Protein AF-E3NL01-F1 (afdb_monomer_lite)

Radius of gyration: 37.25 Å; chains: 1; bounding box: 129×88×109 Å

Structure (mmCIF, N/CA/C/O backbone):
data_AF-E3NL01-F1
#
_entry.id   AF-E3NL01-F1
#
loop_
_atom_site.group_PDB
_atom_site.id
_atom_site.type_symbol
_atom_site.label_atom_id
_atom_site.label_alt_id
_atom_site.label_comp_id
_atom_site.label_asym_id
_atom_site.label_entity_id
_atom_site.label_seq_id
_atom_site.pdbx_PDB_ins_code
_atom_site.Cartn_x
_atom_site.Cartn_y
_atom_site.Cartn_z
_atom_site.occupancy
_atom_site.B_iso_or_equiv
_atom_site.auth_seq_id
_atom_site.auth_comp_id
_atom_site.auth_asym_id
_atom_site.auth_atom_id
_atom_site.pdbx_PDB_model_num
ATOM 1 N N . MET A 1 1 ? -86.581 15.012 73.949 1.00 36.09 1 MET A N 1
ATOM 2 C CA . MET A 1 1 ? -85.218 14.770 73.429 1.00 36.09 1 MET A CA 1
ATOM 3 C C . MET A 1 1 ? -84.309 15.912 73.870 1.00 36.09 1 MET A C 1
ATOM 5 O O . MET A 1 1 ? -84.470 17.023 73.404 1.00 36.09 1 MET A O 1
ATOM 9 N N . VAL A 1 2 ? -83.613 15.704 74.990 1.00 32.06 2 VAL A N 1
ATOM 10 C CA . VAL A 1 2 ? -82.143 15.771 75.154 1.00 32.06 2 VAL A CA 1
ATOM 11 C C . VAL A 1 2 ? -81.508 17.170 75.032 1.00 32.06 2 VAL A C 1
ATOM 13 O O . VAL A 1 2 ? -81.204 17.636 73.946 1.00 32.06 2 VAL A O 1
ATOM 16 N N . ARG A 1 3 ? -81.269 17.735 76.230 1.00 27.16 3 ARG A N 1
ATOM 17 C CA . ARG A 1 3 ? -80.109 18.503 76.745 1.00 27.16 3 ARG A CA 1
ATOM 18 C C . ARG A 1 3 ? -79.567 19.691 75.921 1.00 27.16 3 ARG A C 1
ATOM 20 O O . ARG A 1 3 ? -79.037 19.497 74.844 1.00 27.16 3 ARG A O 1
ATOM 27 N N . VAL A 1 4 ? -79.711 20.950 76.360 1.00 27.06 4 VAL A N 1
ATOM 28 C CA . VAL A 1 4 ? -79.146 21.644 77.553 1.00 27.06 4 VAL A CA 1
ATOM 29 C C . VAL A 1 4 ? -77.815 22.347 77.219 1.00 27.06 4 VAL A C 1
ATOM 31 O O . VAL A 1 4 ? -76.819 21.660 77.061 1.00 27.06 4 VAL A O 1
ATOM 34 N N . ILE A 1 5 ? -77.869 23.699 77.175 1.00 28.34 5 ILE A N 1
ATOM 35 C CA . ILE A 1 5 ? -77.008 24.696 77.877 1.00 28.34 5 ILE A CA 1
ATOM 36 C C . ILE A 1 5 ? -75.478 24.643 77.556 1.00 28.34 5 ILE A C 1
ATOM 38 O O . ILE A 1 5 ? -74.902 23.572 77.610 1.00 28.34 5 ILE A O 1
ATOM 42 N N . ARG A 1 6 ? -74.676 25.687 77.253 1.00 29.06 6 ARG A N 1
ATOM 43 C CA . ARG A 1 6 ? -74.424 27.054 77.798 1.00 29.06 6 ARG A CA 1
ATOM 44 C C . ARG A 1 6 ? -73.380 27.715 76.848 1.00 29.06 6 ARG A C 1
ATOM 46 O O . ARG A 1 6 ? -72.478 27.018 76.407 1.00 29.06 6 ARG A O 1
ATOM 53 N N . THR A 1 7 ? -73.584 28.935 76.344 1.00 29.47 7 THR A N 1
ATOM 54 C CA . THR A 1 7 ? -73.029 30.242 76.788 1.00 29.47 7 THR A CA 1
ATOM 55 C C . THR A 1 7 ? -71.557 30.584 76.491 1.00 29.47 7 THR A C 1
ATOM 57 O O . THR A 1 7 ? -70.657 29.835 76.852 1.00 29.47 7 THR A O 1
ATOM 60 N N . PHE A 1 8 ? -71.413 31.855 76.087 1.00 28.78 8 PHE A N 1
ATOM 61 C CA . PHE A 1 8 ? -70.320 32.824 76.265 1.00 28.78 8 PHE A CA 1
ATOM 62 C C . PHE A 1 8 ? -69.280 32.990 75.147 1.00 28.78 8 PHE A C 1
ATOM 64 O O . PHE A 1 8 ? -68.322 32.234 75.017 1.00 28.78 8 PHE A O 1
ATOM 71 N N . ASP A 1 9 ? -69.481 34.092 74.414 1.00 32.94 9 ASP A N 1
ATOM 72 C CA . ASP A 1 9 ? -68.458 34.923 73.781 1.00 32.94 9 ASP A CA 1
ATOM 73 C C . ASP A 1 9 ? -67.313 35.265 74.746 1.00 32.94 9 ASP A C 1
ATOM 75 O O . ASP A 1 9 ? -67.556 35.397 75.946 1.00 32.94 9 ASP A O 1
ATOM 79 N N . VAL A 1 10 ? -66.108 35.493 74.199 1.00 31.44 10 VAL A N 1
ATOM 80 C CA . VAL A 1 10 ? -65.218 36.640 74.499 1.00 31.44 10 VAL A CA 1
ATOM 81 C C . VAL A 1 10 ? -63.901 36.520 73.697 1.00 31.44 10 VAL A C 1
ATOM 83 O O . VAL A 1 10 ? -63.081 35.641 73.928 1.00 31.44 10 VAL A O 1
ATOM 86 N N . VAL A 1 11 ? -63.738 37.479 72.775 1.00 32.16 11 VAL A N 1
ATOM 87 C CA . VAL A 1 11 ? -62.525 38.262 72.441 1.00 32.16 11 VAL A CA 1
ATOM 88 C C . VAL A 1 11 ? -61.336 37.613 71.694 1.00 32.16 11 VAL A C 1
ATOM 90 O O . VAL A 1 11 ? -60.641 36.719 72.162 1.00 32.16 11 VAL A O 1
ATOM 93 N N . ASN A 1 12 ? -61.048 38.234 70.541 1.00 35.75 12 ASN A N 1
ATOM 94 C CA . ASN A 1 12 ? -59.811 38.209 69.754 1.00 35.75 12 ASN A CA 1
ATOM 95 C C . ASN A 1 12 ? -58.538 38.502 70.570 1.00 35.75 12 ASN A C 1
ATOM 97 O O . ASN A 1 12 ? -58.463 39.538 71.225 1.00 35.75 12 ASN A O 1
ATOM 101 N N . ALA A 1 13 ? -57.472 37.728 70.344 1.00 31.73 13 ALA A N 1
ATOM 102 C CA . ALA A 1 13 ? -56.099 38.241 70.336 1.00 31.73 13 ALA A CA 1
ATOM 103 C C . ALA A 1 13 ? -55.174 37.302 69.542 1.00 31.73 13 ALA A C 1
ATOM 105 O O . ALA A 1 13 ? -55.148 36.092 69.751 1.00 31.73 13 ALA A O 1
ATOM 106 N N . ALA A 1 14 ? -54.431 37.888 68.607 1.00 37.81 14 ALA A N 1
ATOM 107 C CA . ALA A 1 14 ? -53.486 37.228 67.720 1.00 37.81 14 ALA A CA 1
ATOM 108 C C . ALA A 1 14 ? -52.353 36.523 68.483 1.00 37.81 14 ALA A C 1
ATOM 110 O O . ALA A 1 14 ? -51.724 37.130 69.347 1.00 37.81 14 ALA A O 1
ATOM 111 N N . ASN A 1 15 ? -52.026 35.288 68.089 1.00 34.06 15 ASN A N 1
ATOM 112 C CA . ASN A 1 15 ? -50.784 34.629 68.483 1.00 34.06 15 ASN A CA 1
ATOM 113 C C . ASN A 1 15 ? -50.025 34.126 67.250 1.00 34.06 15 ASN A C 1
ATOM 115 O O . ASN A 1 15 ? -50.526 33.365 66.425 1.00 34.06 15 ASN A O 1
ATOM 119 N N . LYS A 1 16 ? -48.797 34.626 67.137 1.00 36.59 16 LYS A N 1
ATOM 120 C CA . LYS A 1 16 ? -47.818 34.420 66.073 1.00 36.59 16 LYS A CA 1
ATOM 121 C C . LYS A 1 16 ? -47.189 33.034 66.269 1.00 36.59 16 LYS A C 1
ATOM 123 O O . LYS A 1 16 ? -46.430 32.848 67.214 1.00 36.59 16 LYS A O 1
ATOM 128 N N . VAL A 1 17 ? -47.499 32.062 65.409 1.00 37.69 17 VAL A N 1
ATOM 129 C CA . VAL A 1 17 ? -46.833 30.747 65.419 1.00 37.69 17 VAL A CA 1
ATOM 130 C C . VAL A 1 17 ? -45.645 30.799 64.464 1.00 37.69 17 VAL A C 1
ATOM 132 O O . VAL A 1 17 ? -45.801 30.862 63.248 1.00 37.69 17 VAL A O 1
ATOM 135 N N . THR A 1 18 ? -44.440 30.802 65.022 1.00 38.84 18 THR A N 1
ATOM 136 C CA . THR A 1 18 ? -43.190 30.587 64.291 1.00 38.84 18 THR A CA 1
ATOM 137 C C . THR A 1 18 ? -43.059 29.105 63.939 1.00 38.84 18 THR A C 1
ATOM 139 O O . THR A 1 18 ? -42.726 28.294 64.800 1.00 38.84 18 THR A O 1
ATOM 142 N N . SER A 1 19 ? -43.308 28.738 62.682 1.00 38.84 19 SER A N 1
ATOM 143 C CA . SER A 1 19 ? -42.925 27.433 62.136 1.00 38.84 19 SER A CA 1
ATOM 144 C C . SER A 1 19 ? -41.449 27.463 61.732 1.00 38.84 19 SER A C 1
ATOM 146 O O . SER A 1 19 ? -41.074 28.176 60.801 1.00 38.84 19 SER A O 1
ATOM 148 N N . SER A 1 20 ? -40.596 26.699 62.417 1.00 38.25 20 SER A N 1
ATOM 149 C CA . SER A 1 20 ? -39.206 26.492 62.004 1.00 38.25 20 SER A CA 1
ATOM 150 C C . SER A 1 20 ? -39.149 25.506 60.830 1.00 38.25 20 SER A C 1
ATOM 152 O O . SER A 1 20 ? -39.021 24.297 61.025 1.00 38.25 20 SER A O 1
ATOM 154 N N . SER A 1 21 ? -39.237 26.001 59.599 1.00 43.00 21 SER A N 1
ATOM 155 C CA . SER A 1 21 ? -38.861 25.225 58.415 1.00 43.00 21 SER A CA 1
ATOM 156 C C . SER A 1 21 ? -37.337 25.253 58.291 1.00 43.00 21 SER A C 1
ATOM 158 O O . SER A 1 21 ? -36.771 26.230 57.802 1.00 43.00 21 SER A O 1
ATOM 160 N N . ARG A 1 22 ? -36.652 24.206 58.767 1.00 40.94 22 ARG A N 1
ATOM 161 C CA . ARG A 1 22 ? -35.262 23.965 58.357 1.00 40.94 22 ARG A CA 1
ATOM 162 C C . ARG A 1 22 ? -35.283 23.620 56.864 1.00 40.94 22 ARG A C 1
ATOM 164 O O . ARG A 1 22 ? -35.954 22.649 56.518 1.00 40.94 22 ARG A O 1
ATOM 171 N N . PRO A 1 23 ? -34.591 24.360 55.986 1.00 43.12 23 PRO A N 1
ATOM 172 C CA . PRO A 1 23 ? -34.364 23.874 54.636 1.00 43.12 23 PRO A CA 1
ATOM 173 C C . PRO A 1 23 ? -33.472 22.633 54.743 1.00 43.12 23 PRO A C 1
ATOM 175 O O . PRO A 1 23 ? -32.385 22.697 55.318 1.00 43.12 23 PRO A O 1
ATOM 178 N N . GLN A 1 24 ? -33.949 21.489 54.253 1.00 45.47 24 GLN A N 1
ATOM 179 C CA . GLN A 1 24 ? -33.053 20.386 53.933 1.00 45.47 24 GLN A CA 1
ATOM 180 C C . GLN A 1 24 ? -32.217 20.856 52.745 1.00 45.47 24 GLN A C 1
ATOM 182 O O . GLN A 1 24 ? -32.741 21.077 51.658 1.00 45.47 24 GLN A O 1
ATOM 187 N N . THR A 1 25 ? -30.933 21.100 52.974 1.00 46.25 25 THR A N 1
ATOM 188 C CA . THR A 1 25 ? -29.962 21.220 51.893 1.00 46.25 25 THR A CA 1
ATOM 189 C C . THR A 1 25 ? -29.787 19.823 51.315 1.00 46.25 25 THR A C 1
ATOM 191 O O . THR A 1 25 ? -29.125 18.982 51.919 1.00 46.25 25 THR A O 1
ATOM 194 N N . GLU A 1 26 ? -30.446 19.541 50.195 1.00 50.53 26 GLU A N 1
ATOM 195 C CA . GLU A 1 26 ? -30.082 18.398 49.366 1.00 50.53 26 GLU A CA 1
ATOM 196 C C . GLU A 1 26 ? -28.709 18.709 48.763 1.00 50.53 26 GLU A C 1
ATOM 198 O O . GLU A 1 26 ? -28.582 19.560 47.881 1.00 50.53 26 GLU A O 1
ATOM 203 N N . ASP A 1 27 ? -27.664 18.067 49.287 1.00 47.97 27 ASP A N 1
ATOM 204 C CA . ASP A 1 27 ? -26.344 18.043 48.660 1.00 47.97 27 ASP A CA 1
ATOM 205 C C . ASP A 1 27 ? -26.449 17.263 47.342 1.00 47.97 27 ASP A C 1
ATOM 207 O O . ASP A 1 27 ? -26.163 16.070 47.265 1.00 47.97 27 ASP A O 1
ATOM 211 N N . VAL A 1 28 ? -26.884 17.932 46.275 1.00 53.34 28 VAL A N 1
ATOM 212 C CA . VAL A 1 28 ? -26.864 17.377 44.918 1.00 53.34 28 VAL A CA 1
ATOM 213 C C . VAL A 1 28 ? -25.477 17.619 44.328 1.00 53.34 28 VAL A C 1
ATOM 215 O O . VAL A 1 28 ? -25.280 18.475 43.472 1.00 53.34 28 VAL A O 1
ATOM 218 N N . ASN A 1 29 ? -24.488 16.890 44.841 1.00 60.34 29 ASN A N 1
ATOM 219 C CA . ASN A 1 29 ? -23.123 16.881 44.306 1.00 60.34 29 ASN A CA 1
ATOM 220 C C . ASN A 1 29 ? -22.606 15.448 44.102 1.00 60.34 29 ASN A C 1
ATOM 222 O O . ASN A 1 29 ? -21.414 15.170 44.221 1.00 60.34 29 ASN A O 1
ATOM 226 N N . GLU A 1 30 ? -23.507 14.517 43.785 1.00 70.38 30 GLU A N 1
ATOM 227 C CA . GLU A 1 30 ? -23.122 13.192 43.312 1.00 70.38 30 GLU A CA 1
ATOM 228 C C . GLU A 1 30 ? -22.925 13.227 41.795 1.00 70.38 30 GLU A C 1
ATOM 230 O O . GLU A 1 30 ? -23.842 13.524 41.026 1.00 70.38 30 GLU A O 1
ATOM 235 N N . LEU A 1 31 ? -21.703 12.924 41.348 1.00 72.19 31 LEU A N 1
ATOM 236 C CA . LEU A 1 31 ? -21.455 12.654 39.938 1.00 72.19 31 LEU A CA 1
ATOM 237 C C . LEU A 1 31 ? -22.299 11.454 39.509 1.00 72.19 31 LEU A C 1
ATOM 239 O O . LEU A 1 31 ? -22.300 10.417 40.174 1.00 72.19 31 LEU A O 1
ATOM 243 N N . CYS A 1 32 ? -22.953 11.582 38.355 1.00 78.44 32 CYS A N 1
ATOM 244 C CA . CYS A 1 32 ? -23.660 10.473 37.734 1.00 78.44 32 CYS A CA 1
ATOM 245 C C . CYS A 1 32 ? -22.714 9.276 37.542 1.00 78.44 32 CYS A C 1
ATOM 247 O O . CYS A 1 32 ? -21.525 9.477 37.293 1.00 78.44 32 CYS A O 1
ATOM 249 N N . ASP A 1 33 ? -23.207 8.037 37.606 1.00 67.50 33 ASP A N 1
ATOM 250 C CA . ASP A 1 33 ? -22.348 6.853 37.436 1.00 67.50 33 ASP A CA 1
ATOM 251 C C . ASP A 1 33 ? -21.560 6.883 36.119 1.00 67.50 33 ASP A C 1
ATOM 253 O O . ASP A 1 33 ? -20.402 6.477 36.085 1.00 67.50 33 ASP A O 1
ATOM 257 N N . ASP A 1 34 ? -22.137 7.425 35.045 1.00 64.75 34 ASP A N 1
ATOM 258 C CA . ASP A 1 34 ? -21.443 7.599 33.764 1.00 64.75 34 ASP A CA 1
ATOM 259 C C . ASP A 1 34 ? -20.327 8.657 33.840 1.00 64.75 34 ASP A C 1
ATOM 261 O O . ASP A 1 34 ? -19.265 8.485 33.247 1.00 64.75 34 ASP A O 1
ATOM 265 N N . CYS A 1 35 ? -20.529 9.713 34.627 1.00 68.06 35 CYS A N 1
ATOM 266 C CA . CYS A 1 35 ? -19.584 10.796 34.883 1.00 68.06 35 CYS A CA 1
ATOM 267 C C . CYS A 1 35 ? -18.424 10.295 35.760 1.00 68.06 35 CYS A C 1
ATOM 269 O O . CYS A 1 35 ? -17.255 10.521 35.460 1.00 68.06 35 CYS A O 1
ATOM 271 N N . ARG A 1 36 ? -18.757 9.522 36.800 1.00 66.62 36 ARG A N 1
ATOM 272 C CA . ARG A 1 36 ? -17.818 8.867 37.714 1.00 66.62 36 ARG A CA 1
ATOM 273 C C . ARG A 1 36 ? -16.994 7.791 37.000 1.00 66.62 36 ARG A C 1
ATOM 275 O O . ARG A 1 36 ? -15.803 7.643 37.261 1.00 66.62 36 ARG A O 1
ATOM 282 N N . ARG A 1 37 ? -17.607 7.066 36.056 1.00 64.44 37 ARG A N 1
ATOM 283 C CA . ARG A 1 37 ? -16.923 6.108 35.169 1.00 64.44 37 ARG A CA 1
ATOM 284 C C . ARG A 1 37 ? -16.035 6.792 34.135 1.00 64.44 37 ARG A C 1
ATOM 286 O O . ARG A 1 37 ? -14.977 6.253 33.841 1.00 64.44 37 ARG A O 1
ATOM 293 N N . ALA A 1 38 ? -16.436 7.943 33.595 1.00 62.59 38 ALA A N 1
ATOM 294 C CA . ALA A 1 38 ? -15.611 8.716 32.665 1.00 62.59 38 ALA A CA 1
ATOM 295 C C . ALA A 1 38 ? -14.364 9.315 33.345 1.00 62.59 38 ALA A C 1
ATOM 297 O O . ALA A 1 38 ? -13.318 9.439 32.713 1.00 62.59 38 ALA A O 1
ATOM 298 N N . GLU A 1 39 ? -14.462 9.656 34.633 1.00 56.47 39 GLU A N 1
ATOM 299 C CA . GLU A 1 39 ? -13.346 10.160 35.443 1.00 56.47 39 GLU A CA 1
ATOM 300 C C . GLU A 1 39 ? -12.383 9.038 35.893 1.00 56.47 39 GLU A C 1
ATOM 302 O O . GLU A 1 39 ? -11.185 9.266 36.095 1.00 56.47 39 GLU A O 1
ATOM 307 N N . ALA A 1 40 ? -12.871 7.794 35.975 1.00 55.84 40 ALA A N 1
ATOM 308 C CA . ALA A 1 40 ? -12.041 6.610 36.168 1.00 55.84 40 ALA A CA 1
ATOM 309 C C . ALA A 1 40 ? -11.237 6.302 34.888 1.00 55.84 40 ALA A C 1
ATOM 311 O O . ALA A 1 40 ? -11.780 5.896 33.864 1.00 55.84 40 ALA A O 1
ATOM 312 N N . LYS A 1 41 ? -9.912 6.462 34.961 1.00 52.75 41 LYS A N 1
ATOM 313 C CA . LYS A 1 41 ? -8.967 6.491 33.824 1.00 52.75 41 LYS A CA 1
ATOM 314 C C . LYS A 1 41 ? -8.919 5.262 32.885 1.00 52.75 41 LYS A C 1
ATOM 316 O O . LYS A 1 41 ? -8.201 5.336 31.896 1.00 52.75 41 LYS A O 1
ATOM 321 N N . ASP A 1 42 ? -9.677 4.184 33.119 1.00 55.84 42 ASP A N 1
ATOM 322 C CA . ASP A 1 42 ? -9.539 2.902 32.394 1.00 55.84 42 ASP A CA 1
ATOM 323 C C . ASP A 1 42 ? -10.861 2.208 31.980 1.00 55.84 42 ASP A C 1
ATOM 325 O O . ASP A 1 42 ? -10.876 0.999 31.719 1.00 55.84 42 ASP A O 1
ATOM 329 N N . PHE A 1 43 ? -11.995 2.916 31.888 1.00 69.50 43 PHE A N 1
ATOM 330 C CA . PHE A 1 43 ? -13.269 2.260 31.552 1.00 69.50 43 PHE A CA 1
ATOM 331 C C . PHE A 1 43 ? -13.640 2.340 30.060 1.00 69.50 43 PHE A C 1
ATOM 333 O O . PHE A 1 43 ? -14.391 3.209 29.625 1.00 69.50 43 PHE A O 1
ATOM 340 N N . TRP A 1 44 ? -13.158 1.382 29.262 1.00 85.94 44 TRP A N 1
ATOM 341 C CA . TRP A 1 44 ? -13.706 1.093 27.928 1.00 85.94 44 TRP A CA 1
ATOM 342 C C . TRP A 1 44 ? -14.576 -0.169 27.969 1.00 85.94 44 TRP A C 1
ATOM 344 O O . TRP A 1 44 ? -14.223 -1.158 28.619 1.00 85.94 44 TRP A O 1
ATOM 354 N N . ARG A 1 45 ? -15.713 -0.154 27.258 1.00 88.81 45 ARG A N 1
ATOM 355 C CA . ARG A 1 45 ? -16.587 -1.339 27.115 1.00 88.81 45 ARG A CA 1
ATOM 356 C C . ARG A 1 45 ? -16.351 -2.076 25.812 1.00 88.81 45 ARG A C 1
ATOM 358 O O . ARG A 1 45 ? -16.552 -3.285 25.753 1.00 88.81 45 ARG A O 1
ATOM 365 N N . ALA A 1 46 ? -15.954 -1.360 24.766 1.00 93.81 46 ALA A N 1
ATOM 366 C CA . ALA A 1 46 ? -15.639 -1.953 23.481 1.00 93.81 46 ALA A CA 1
ATOM 367 C C . ALA A 1 46 ? -14.274 -1.479 22.975 1.00 93.81 46 ALA A C 1
ATOM 369 O O . ALA A 1 46 ? -13.921 -0.310 23.113 1.00 93.81 46 ALA A O 1
ATOM 370 N N . CYS A 1 47 ? -13.510 -2.393 22.388 1.00 94.25 47 CYS A N 1
ATOM 371 C CA . CYS A 1 47 ? -12.221 -2.115 21.771 1.00 94.25 47 CYS A CA 1
ATOM 372 C C . CYS A 1 47 ? -12.213 -2.654 20.341 1.00 94.25 47 CYS A C 1
ATOM 374 O O . CYS A 1 47 ? -12.627 -3.789 20.098 1.00 94.25 47 CYS A O 1
ATOM 376 N N . VAL A 1 48 ? -11.744 -1.843 19.395 1.00 96.44 48 VAL A N 1
ATOM 377 C CA . VAL A 1 48 ? -11.502 -2.249 18.010 1.00 96.44 48 VAL A CA 1
ATOM 378 C C . VAL A 1 48 ? -9.998 -2.270 17.772 1.00 96.44 48 VAL A C 1
ATOM 380 O O . VAL A 1 48 ? -9.345 -1.228 17.748 1.00 96.44 48 VAL A O 1
ATOM 383 N N . GLN A 1 49 ? -9.456 -3.469 17.592 1.00 95.06 49 GLN A N 1
ATOM 384 C CA . GLN A 1 49 ? -8.042 -3.716 17.354 1.00 95.06 49 GLN A CA 1
ATOM 385 C C . GLN A 1 49 ? -7.811 -3.876 15.858 1.00 95.06 49 GLN A C 1
ATOM 387 O O . GLN A 1 49 ? -8.114 -4.921 15.286 1.00 95.06 49 GLN A O 1
ATOM 392 N N . VAL A 1 50 ? -7.271 -2.848 15.212 1.00 95.19 50 VAL A N 1
ATOM 393 C CA . VAL A 1 50 ? -6.912 -2.901 13.793 1.00 95.19 50 VAL A CA 1
ATOM 394 C C . VAL A 1 50 ? -5.483 -3.407 13.676 1.00 95.19 50 VAL A C 1
ATOM 396 O O . VAL A 1 50 ? -4.575 -2.860 14.304 1.00 95.19 50 VAL A O 1
ATOM 399 N N . ARG A 1 51 ? -5.272 -4.468 12.897 1.00 92.94 51 ARG A N 1
ATOM 400 C CA . ARG A 1 51 ? -3.974 -5.125 12.711 1.00 92.94 51 ARG A CA 1
ATOM 401 C C . ARG A 1 51 ? -3.687 -5.334 11.234 1.00 92.94 51 ARG A C 1
ATOM 403 O O . ARG A 1 51 ? -4.578 -5.703 10.473 1.00 92.94 51 ARG A O 1
ATOM 410 N N . GLN A 1 52 ? -2.430 -5.144 10.849 1.00 91.62 52 GLN A N 1
ATOM 411 C CA . GLN A 1 52 ? -1.937 -5.478 9.517 1.00 91.62 52 GLN A CA 1
ATOM 412 C C . GLN A 1 52 ? -0.644 -6.285 9.660 1.00 91.62 52 GLN A C 1
ATOM 414 O O . GLN A 1 52 ? 0.329 -5.807 10.239 1.00 91.62 52 GLN A O 1
ATOM 419 N N . ARG A 1 53 ? -0.634 -7.516 9.139 1.00 88.00 53 ARG A N 1
ATOM 420 C CA . ARG A 1 53 ? 0.545 -8.400 9.141 1.00 88.00 53 ARG A CA 1
ATOM 421 C C . ARG A 1 53 ? 1.433 -8.123 7.926 1.00 88.00 53 ARG A C 1
ATOM 423 O O . ARG A 1 53 ? 1.674 -9.010 7.123 1.00 88.00 53 ARG A O 1
ATOM 430 N N . ALA A 1 54 ? 1.860 -6.876 7.763 1.00 82.88 54 ALA A N 1
ATOM 431 C CA . ALA A 1 54 ? 2.741 -6.464 6.676 1.00 82.88 54 ALA A CA 1
ATOM 432 C C . ALA A 1 54 ? 3.936 -5.699 7.242 1.00 82.88 54 ALA A C 1
ATOM 434 O O . ALA A 1 54 ? 3.820 -5.016 8.261 1.00 82.88 54 ALA A O 1
ATOM 435 N N . GLU A 1 55 ? 5.077 -5.782 6.561 1.00 78.00 55 GLU A N 1
ATOM 436 C CA . GLU A 1 55 ? 6.263 -5.012 6.944 1.00 78.00 55 GLU A CA 1
ATOM 437 C C . GLU A 1 55 ? 6.044 -3.501 6.803 1.00 78.00 55 GLU A C 1
ATOM 439 O O . GLU A 1 55 ? 6.601 -2.723 7.574 1.00 78.00 55 GLU A O 1
ATOM 444 N N . PHE A 1 56 ? 5.225 -3.094 5.826 1.00 80.62 56 PHE A N 1
ATOM 445 C CA . PHE A 1 56 ? 4.996 -1.696 5.467 1.00 80.62 56 PHE A CA 1
ATOM 446 C C . PHE A 1 56 ? 3.656 -1.196 5.972 1.00 80.62 56 PHE A C 1
ATOM 448 O O . PHE A 1 56 ? 2.618 -1.823 5.759 1.00 80.62 56 PHE A O 1
ATOM 455 N N . LYS A 1 57 ? 3.666 0.008 6.545 1.00 79.12 57 LYS A N 1
ATOM 456 C CA . LYS A 1 57 ? 2.489 0.608 7.190 1.00 79.12 57 LYS A CA 1
ATOM 457 C C . LYS A 1 57 ? 1.745 1.611 6.304 1.00 79.12 57 LYS A C 1
ATOM 459 O O . LYS A 1 57 ? 0.909 2.364 6.803 1.00 79.12 57 LYS A O 1
ATOM 464 N N . LYS A 1 58 ? 1.995 1.615 4.985 1.00 86.00 58 LYS A N 1
ATOM 465 C CA . LYS A 1 58 ? 1.350 2.533 4.019 1.00 86.00 58 LYS A CA 1
ATOM 466 C C . LYS A 1 58 ? -0.185 2.500 4.121 1.00 86.00 58 LYS A C 1
ATOM 468 O O . LYS A 1 58 ? -0.822 3.551 4.164 1.00 86.00 58 LYS A O 1
ATOM 473 N N . THR A 1 59 ? -0.785 1.313 4.234 1.00 88.62 59 THR A N 1
ATOM 474 C CA . THR A 1 59 ? -2.246 1.153 4.368 1.00 88.62 59 THR A CA 1
ATOM 475 C C . THR A 1 59 ? -2.779 1.704 5.696 1.00 88.62 59 THR A C 1
ATOM 477 O O . THR A 1 59 ? -3.880 2.252 5.734 1.00 88.62 59 THR A O 1
ATOM 480 N N . LEU A 1 60 ? -1.996 1.640 6.779 1.00 88.69 60 LEU A N 1
ATOM 481 C CA . LEU A 1 60 ? -2.355 2.254 8.065 1.00 88.69 60 LEU A CA 1
ATOM 482 C C . LEU A 1 60 ? -2.302 3.787 8.000 1.00 88.69 60 LEU A C 1
ATOM 484 O O . LEU A 1 60 ? -3.205 4.444 8.518 1.00 88.69 60 LEU A O 1
ATOM 488 N N . PHE A 1 61 ? -1.315 4.370 7.309 1.00 87.88 61 PHE A N 1
ATOM 489 C CA . PHE A 1 61 ? -1.307 5.815 7.046 1.00 87.88 61 PHE A CA 1
ATOM 490 C C . PHE A 1 61 ? -2.503 6.232 6.186 1.00 87.88 61 PHE A C 1
ATOM 492 O O . PHE A 1 61 ? -3.125 7.263 6.444 1.00 87.88 61 PHE A O 1
ATOM 499 N N . TYR A 1 62 ? -2.876 5.414 5.197 1.00 89.25 62 TYR A N 1
ATOM 500 C CA . TYR A 1 62 ? -4.079 5.643 4.399 1.00 89.25 62 TYR A CA 1
ATOM 501 C C . TYR A 1 62 ? -5.349 5.639 5.260 1.00 89.25 62 TYR A C 1
ATOM 503 O O . TYR A 1 62 ? -6.166 6.557 5.156 1.00 89.25 62 TYR A O 1
ATOM 511 N N . LEU A 1 63 ? -5.477 4.657 6.158 1.00 90.19 63 LEU A N 1
ATOM 512 C CA . LEU A 1 63 ? -6.591 4.555 7.097 1.00 90.19 63 LEU A CA 1
ATOM 513 C C . LEU A 1 63 ? -6.721 5.807 7.969 1.00 90.19 63 LEU A C 1
ATOM 515 O O . LEU A 1 63 ? -7.810 6.362 8.093 1.00 90.19 63 LEU A O 1
ATOM 519 N N . GLU A 1 64 ? -5.617 6.279 8.543 1.00 88.06 64 GLU A N 1
ATOM 520 C CA . GLU A 1 64 ? -5.599 7.470 9.393 1.00 88.06 64 GLU A CA 1
ATOM 521 C C . GLU A 1 64 ? -6.179 8.696 8.670 1.00 88.06 64 GLU A C 1
ATOM 523 O O . GLU A 1 64 ? -7.015 9.422 9.214 1.00 88.06 64 GLU A O 1
ATOM 528 N N . GLN A 1 65 ? -5.802 8.900 7.406 1.00 87.75 65 GLN A N 1
ATOM 529 C CA . GLN A 1 65 ? -6.305 10.027 6.618 1.00 87.75 65 GLN A CA 1
ATOM 530 C C . GLN A 1 65 ? -7.789 9.886 6.264 1.00 87.75 65 GLN A C 1
ATOM 532 O O . GLN A 1 65 ? -8.512 10.886 6.236 1.00 87.75 65 GLN A O 1
ATOM 537 N N . LEU A 1 66 ? -8.271 8.663 6.033 1.00 89.56 66 LEU A N 1
ATOM 538 C CA . LEU A 1 66 ? -9.697 8.403 5.824 1.00 89.56 66 LEU A CA 1
ATOM 539 C C . LEU A 1 66 ? -10.516 8.661 7.094 1.00 89.56 66 LEU A C 1
ATOM 541 O O . LEU A 1 66 ? -11.579 9.282 7.023 1.00 89.56 66 LEU A O 1
ATOM 545 N N . LEU A 1 67 ? -10.000 8.260 8.257 1.00 90.19 67 LEU A N 1
ATOM 546 C CA . LEU A 1 67 ? -10.625 8.520 9.556 1.00 90.19 67 LEU A CA 1
ATOM 547 C C . LEU A 1 67 ? -10.745 10.017 9.850 1.00 90.19 67 LEU A C 1
ATOM 549 O O . LEU A 1 67 ? -11.764 10.465 10.383 1.00 90.19 67 LEU A O 1
ATOM 553 N N . LEU A 1 68 ? -9.726 10.797 9.486 1.00 87.81 68 LEU A N 1
ATOM 554 C CA . LEU A 1 68 ? -9.743 12.254 9.611 1.00 87.81 68 LEU A CA 1
ATOM 555 C C . LEU A 1 68 ? -10.730 12.898 8.634 1.00 87.81 68 LEU A C 1
ATOM 557 O O . LEU A 1 68 ? -11.465 13.804 9.021 1.00 87.81 68 LEU A O 1
ATOM 561 N N . LYS A 1 69 ? -10.791 12.418 7.386 1.00 88.06 69 LYS A N 1
ATOM 562 C CA . LYS A 1 69 ? -11.722 12.936 6.375 1.00 88.06 69 LYS A CA 1
ATOM 563 C C . LYS A 1 69 ? -13.181 12.729 6.769 1.00 88.06 69 LYS A C 1
ATOM 565 O O . LYS A 1 69 ? -13.968 13.667 6.700 1.00 88.06 69 LYS A O 1
ATOM 570 N N . HIS A 1 70 ? -13.535 11.516 7.185 1.00 88.19 70 HIS A N 1
ATOM 571 C CA . HIS A 1 70 ? -14.910 11.172 7.553 1.00 88.19 70 HIS A CA 1
ATOM 572 C C . HIS A 1 70 ? -15.251 11.516 9.006 1.00 88.19 70 HIS A C 1
ATOM 574 O O . HIS A 1 70 ? -16.392 11.340 9.419 1.00 88.19 70 HIS A O 1
ATOM 580 N N . SER A 1 71 ? -14.288 12.025 9.787 1.00 87.38 71 SER A N 1
ATOM 581 C CA . SER A 1 71 ? -14.458 12.303 11.220 1.00 87.38 71 SER A CA 1
ATOM 582 C C . SER A 1 71 ? -14.986 11.101 12.023 1.00 87.38 71 SER A C 1
ATOM 584 O O . SER A 1 71 ? -15.664 11.277 13.032 1.00 87.38 71 SER A O 1
ATOM 586 N N . ALA A 1 72 ? -14.662 9.877 11.596 1.00 86.56 72 ALA A N 1
ATOM 587 C CA . ALA A 1 72 ? -15.164 8.638 12.200 1.00 86.56 72 ALA A CA 1
ATOM 588 C C . ALA A 1 72 ? -14.562 8.341 13.590 1.00 86.56 72 ALA A C 1
ATOM 590 O O . ALA A 1 72 ? -14.990 7.416 14.267 1.00 86.56 72 ALA A O 1
ATOM 591 N N . HIS A 1 73 ? -13.573 9.131 14.016 1.00 82.56 73 HIS A N 1
ATOM 592 C CA . HIS A 1 73 ? -12.869 9.008 15.293 1.00 82.56 73 HIS A CA 1
ATOM 593 C C . HIS A 1 73 ? -13.486 9.849 16.428 1.00 82.56 73 HIS A C 1
ATOM 595 O O . HIS A 1 73 ? -12.955 9.840 17.531 1.00 82.56 73 HIS A O 1
ATOM 601 N N . LYS A 1 74 ? -14.567 10.604 16.170 1.00 85.88 74 LYS A N 1
ATOM 602 C CA . LYS A 1 74 ? -15.191 11.511 17.156 1.00 85.88 74 LYS A CA 1
ATOM 603 C C . LYS A 1 74 ? -15.756 10.792 18.383 1.00 85.88 74 LYS A C 1
ATOM 605 O O . LYS A 1 74 ? -15.670 11.324 19.479 1.00 85.88 74 LYS A O 1
ATOM 610 N N . GLU A 1 75 ? -16.302 9.596 18.180 1.00 86.25 75 GLU A N 1
ATOM 611 C CA . GLU A 1 75 ? -16.894 8.768 19.242 1.00 86.25 75 GLU A CA 1
ATOM 612 C C . GLU A 1 75 ? -15.840 7.935 19.997 1.00 86.25 75 GLU A C 1
ATOM 614 O O . GLU A 1 75 ? -16.159 7.226 20.948 1.00 86.25 75 GLU A O 1
ATOM 619 N N . CYS A 1 76 ? -14.572 7.975 19.569 1.00 87.44 76 CYS A N 1
ATOM 620 C CA . CYS A 1 76 ? -13.506 7.228 20.225 1.00 87.44 76 CYS A CA 1
ATOM 621 C C . CYS A 1 76 ? -13.115 7.918 21.537 1.00 87.44 76 CYS A C 1
ATOM 623 O O . CYS A 1 76 ? -12.716 9.080 21.539 1.00 87.44 76 CYS A O 1
ATOM 625 N N . THR A 1 77 ? -13.134 7.172 22.640 1.00 86.69 77 THR A N 1
ATOM 626 C CA . THR A 1 77 ? -12.655 7.645 23.949 1.00 86.69 77 THR A CA 1
ATOM 627 C C . THR A 1 77 ? -11.135 7.787 23.961 1.00 86.69 77 THR A C 1
ATOM 629 O O . THR A 1 77 ? -10.586 8.707 24.561 1.00 86.69 77 THR A O 1
ATOM 632 N N . GLY A 1 78 ? -10.439 6.877 23.277 1.00 84.62 78 GLY A N 1
ATOM 633 C CA . GLY A 1 78 ? -8.986 6.879 23.204 1.00 84.62 78 GLY A CA 1
ATOM 634 C C . GLY A 1 78 ? -8.470 6.087 22.014 1.00 84.62 78 GLY A C 1
ATOM 635 O O . GLY A 1 78 ? -9.126 5.168 21.519 1.00 84.62 78 GLY A O 1
ATOM 636 N N . VAL A 1 79 ? -7.270 6.448 21.566 1.00 88.06 79 VAL A N 1
ATOM 637 C CA . VAL A 1 79 ? -6.552 5.767 20.488 1.00 88.06 79 VAL A CA 1
ATOM 638 C C . VAL A 1 79 ? -5.170 5.410 21.002 1.00 88.06 79 VAL A C 1
ATOM 640 O O . VAL A 1 79 ? -4.406 6.293 21.392 1.00 88.06 79 VAL A O 1
ATOM 643 N N . LYS A 1 80 ? -4.845 4.119 21.006 1.00 87.00 80 LYS A N 1
ATOM 644 C CA . LYS A 1 80 ? -3.535 3.625 21.419 1.00 87.00 80 LYS A CA 1
ATOM 645 C C . LYS A 1 80 ? -2.841 2.949 20.245 1.00 87.00 80 LYS A C 1
ATOM 647 O O . LYS A 1 80 ? -3.346 1.958 19.719 1.00 87.00 80 LYS A O 1
ATOM 652 N N . PRO A 1 81 ? -1.669 3.438 19.836 1.00 84.81 81 PRO A N 1
ATOM 653 C CA . PRO A 1 81 ? -0.903 2.752 18.821 1.00 84.81 81 PRO A CA 1
ATOM 654 C C . PRO A 1 81 ? -0.133 1.551 19.332 1.00 84.81 81 PRO A C 1
ATOM 656 O O . PRO A 1 81 ? 0.374 1.531 20.453 1.00 84.81 81 PRO A O 1
ATOM 659 N N . VAL A 1 82 ? -0.020 0.557 18.459 1.00 85.50 82 VAL A N 1
ATOM 660 C CA . VAL A 1 82 ? 0.645 -0.719 18.703 1.00 85.50 82 VAL A CA 1
ATOM 661 C C . VAL A 1 82 ? 1.594 -0.984 17.526 1.00 85.50 82 VAL A C 1
ATOM 663 O O . VAL A 1 82 ? 1.301 -0.589 16.400 1.00 85.50 82 VAL A O 1
ATOM 666 N N . PRO A 1 83 ? 2.744 -1.658 17.703 1.00 79.69 83 PRO A N 1
ATOM 667 C CA . PRO A 1 83 ? 3.680 -1.887 16.598 1.00 79.69 83 PRO A CA 1
ATOM 668 C C . PRO A 1 83 ? 3.057 -2.523 15.344 1.00 79.69 83 PRO A C 1
ATOM 670 O O . PRO A 1 83 ? 3.482 -2.202 14.235 1.00 79.69 83 PRO A O 1
ATOM 673 N N . THR A 1 84 ? 2.039 -3.370 15.518 1.00 84.50 84 THR A N 1
ATOM 674 C CA . THR A 1 84 ? 1.320 -4.093 14.455 1.00 84.50 84 THR A CA 1
ATOM 675 C C . THR A 1 84 ? 0.026 -3.410 13.991 1.00 84.50 84 THR A C 1
ATOM 677 O O . THR A 1 84 ? -0.671 -3.945 13.124 1.00 84.50 84 THR A O 1
ATOM 680 N N . GLY A 1 85 ? -0.332 -2.251 14.557 1.00 88.25 85 GLY A N 1
ATOM 681 C CA . GLY A 1 85 ? -1.557 -1.539 14.199 1.00 88.25 85 GLY A CA 1
ATOM 682 C C . GLY A 1 85 ? -2.033 -0.520 15.237 1.00 88.25 85 GLY A C 1
ATOM 683 O O . GLY A 1 85 ? -1.238 0.188 15.845 1.00 88.25 85 GLY A O 1
ATOM 684 N N . ILE A 1 86 ? -3.349 -0.389 15.406 1.00 90.25 86 ILE A N 1
ATOM 685 C CA . ILE A 1 86 ? -3.958 0.664 16.235 1.00 90.25 86 ILE A CA 1
ATOM 686 C C . ILE A 1 86 ? -5.143 0.091 17.005 1.00 90.25 86 ILE A C 1
ATOM 688 O O . ILE A 1 86 ? -5.949 -0.642 16.432 1.00 90.25 86 ILE A O 1
ATOM 692 N N . ASP A 1 87 ? -5.255 0.459 18.277 1.00 92.12 87 ASP A N 1
ATOM 693 C CA . ASP A 1 87 ? -6.393 0.146 19.135 1.00 92.12 87 ASP A CA 1
ATOM 694 C C . ASP A 1 87 ? -7.260 1.386 19.337 1.00 92.12 87 ASP A C 1
ATOM 696 O O . ASP A 1 87 ? -6.774 2.444 19.742 1.00 92.12 87 ASP A O 1
ATOM 700 N N . PHE A 1 88 ? -8.552 1.239 19.059 1.00 93.06 88 PHE A N 1
ATOM 701 C CA . PHE A 1 88 ? -9.571 2.257 19.290 1.00 93.06 88 PHE A CA 1
ATOM 702 C C . PHE A 1 88 ? -10.482 1.812 20.428 1.00 93.06 88 PHE A C 1
ATOM 704 O O . PHE A 1 88 ? -11.038 0.713 20.387 1.00 93.06 88 PHE A O 1
ATOM 711 N N . TYR A 1 89 ? -10.656 2.672 21.425 1.00 92.56 89 TYR A N 1
ATOM 712 C CA . TYR A 1 89 ? -11.500 2.404 22.584 1.00 92.56 89 TYR A CA 1
ATOM 713 C C . TYR A 1 89 ? -12.812 3.177 22.492 1.00 92.56 89 TYR A C 1
ATOM 715 O O . TYR A 1 89 ? -12.820 4.362 22.155 1.00 92.56 89 TYR A O 1
ATOM 723 N N . PHE A 1 90 ? -13.906 2.502 22.835 1.00 92.50 90 PHE A N 1
ATOM 724 C CA . PHE A 1 90 ? -15.264 3.029 22.799 1.00 92.50 90 PHE A CA 1
ATOM 725 C C . PHE A 1 90 ? -15.990 2.766 24.121 1.00 92.50 90 PHE A C 1
ATOM 727 O O . PHE A 1 90 ? -15.854 1.701 24.743 1.00 92.50 90 PHE A O 1
ATOM 734 N N . ALA A 1 91 ? -16.823 3.728 24.517 1.00 89.88 91 ALA A N 1
ATOM 735 C CA . ALA A 1 91 ? -17.684 3.612 25.687 1.00 89.88 91 ALA A CA 1
ATOM 736 C C . ALA A 1 91 ? -18.880 2.681 25.426 1.00 89.88 91 ALA A C 1
ATOM 738 O O . ALA A 1 91 ? -19.288 1.948 26.327 1.00 89.88 91 ALA A O 1
ATOM 739 N N . LYS A 1 92 ? -19.426 2.661 24.199 1.00 90.62 92 LYS A N 1
ATOM 740 C CA . LYS A 1 92 ? -20.571 1.814 23.821 1.00 90.62 92 LYS A CA 1
ATOM 741 C C . LYS A 1 92 ? -20.212 0.808 22.728 1.00 90.62 92 LYS A C 1
ATOM 743 O O . LYS A 1 92 ? -19.499 1.109 21.774 1.00 90.62 92 LYS A O 1
ATOM 748 N N . GLN A 1 93 ? -20.800 -0.388 22.802 1.00 92.06 93 GLN A N 1
ATOM 749 C CA . GLN A 1 93 ? -20.616 -1.438 21.788 1.00 92.06 93 GLN A CA 1
ATOM 750 C C . GLN A 1 93 ? -21.153 -1.028 20.405 1.00 92.06 93 GLN A C 1
ATOM 752 O O . GLN A 1 93 ? -20.582 -1.394 19.379 1.00 92.06 93 GLN A O 1
ATOM 757 N N . GLN A 1 94 ? -22.253 -0.272 20.362 1.00 93.69 94 GLN A N 1
ATOM 758 C CA . GLN A 1 94 ? -22.889 0.138 19.107 1.00 93.69 94 GLN A CA 1
ATOM 759 C C . GLN A 1 94 ? -21.997 1.076 18.281 1.00 93.69 94 GLN A C 1
ATOM 761 O O . GLN A 1 94 ? -21.959 0.959 17.058 1.00 93.69 94 GLN A O 1
ATOM 766 N N . GLU A 1 95 ? -21.256 1.971 18.938 1.00 93.69 95 GLU A N 1
ATOM 767 C CA . GLU A 1 95 ? -20.287 2.872 18.296 1.00 93.69 95 GLU A CA 1
ATOM 768 C C . GLU A 1 95 ? -19.129 2.073 17.687 1.00 93.69 95 GLU A C 1
ATOM 770 O O . GLU A 1 95 ? -18.806 2.257 16.514 1.00 93.69 95 GLU A O 1
ATOM 775 N N . ALA A 1 96 ? -18.593 1.100 18.433 1.00 94.31 96 ALA A N 1
ATOM 776 C CA . ALA A 1 96 ? -17.557 0.199 17.934 1.00 94.31 96 ALA A CA 1
ATOM 777 C C . ALA A 1 96 ? -18.026 -0.618 16.717 1.00 94.31 96 ALA A C 1
ATOM 779 O O . ALA A 1 96 ? -17.285 -0.754 15.746 1.00 94.31 96 ALA A O 1
ATOM 780 N N . ARG A 1 97 ? -19.269 -1.123 16.719 1.00 94.88 97 ARG A N 1
ATOM 781 C CA . ARG A 1 97 ? -19.831 -1.852 15.568 1.00 94.88 97 ARG A CA 1
ATOM 782 C C . ARG A 1 97 ? -19.943 -0.961 14.329 1.00 94.88 97 ARG A C 1
ATOM 784 O O . ARG A 1 97 ? -19.454 -1.350 13.275 1.00 94.88 97 ARG A O 1
ATOM 791 N N . LYS A 1 98 ? -20.485 0.255 14.470 1.00 95.06 98 LYS A N 1
ATOM 792 C CA . LYS A 1 98 ? -20.541 1.241 13.373 1.00 95.06 98 LYS A CA 1
ATOM 793 C C . LYS A 1 98 ? -19.148 1.559 12.822 1.00 95.06 98 LYS A C 1
ATOM 795 O O . LYS A 1 98 ? -18.982 1.729 11.618 1.00 95.06 98 LYS A O 1
ATOM 800 N N . PHE A 1 99 ? -18.146 1.634 13.697 1.00 95.00 99 PHE A N 1
ATOM 801 C CA . PHE A 1 99 ? -16.761 1.851 13.295 1.00 95.00 99 PHE A CA 1
ATOM 802 C C . PHE A 1 99 ? -16.193 0.669 12.496 1.00 95.00 99 PHE A C 1
ATOM 804 O O . PHE A 1 99 ? -15.552 0.881 11.469 1.00 95.00 99 PHE A O 1
ATOM 811 N N . VAL A 1 100 ? -16.465 -0.573 12.907 1.00 95.62 100 VAL A N 1
ATOM 812 C CA . VAL A 1 100 ? -16.079 -1.773 12.140 1.00 95.62 100 VAL A CA 1
ATOM 813 C C . VAL A 1 100 ? -16.756 -1.791 10.766 1.00 95.62 100 VAL A C 1
ATOM 815 O O . VAL A 1 100 ? -16.075 -2.019 9.767 1.00 95.62 100 VAL A O 1
ATOM 818 N N . ASP A 1 101 ? -18.048 -1.465 10.687 1.00 94.75 101 ASP A N 1
ATOM 819 C CA . ASP A 1 101 ? -18.784 -1.391 9.416 1.00 94.75 101 ASP A CA 1
ATOM 820 C C . ASP A 1 101 ? -18.184 -0.325 8.474 1.00 94.75 101 ASP A C 1
ATOM 822 O O . ASP A 1 101 ? -18.037 -0.541 7.265 1.00 94.75 101 ASP A O 1
ATOM 826 N N . PHE A 1 102 ? -17.753 0.814 9.032 1.00 94.88 102 PHE A N 1
ATOM 827 C CA . PHE A 1 102 ? -17.003 1.827 8.289 1.00 94.88 102 PHE A CA 1
ATOM 828 C C . PHE A 1 102 ? -15.684 1.263 7.741 1.00 94.88 102 PHE A C 1
ATOM 830 O O . PHE A 1 102 ? -15.409 1.430 6.553 1.00 94.88 102 PHE A O 1
ATOM 837 N N . LEU A 1 103 ? -14.893 0.558 8.562 1.00 94.50 103 LEU A N 1
ATOM 838 C CA . LEU A 1 103 ? -13.620 -0.040 8.136 1.00 94.50 103 LEU A CA 1
ATOM 839 C C . LEU A 1 103 ? -13.797 -1.023 6.973 1.00 94.50 103 LEU A C 1
ATOM 841 O O . LEU A 1 103 ? -13.033 -0.954 6.011 1.00 94.50 103 LEU A O 1
ATOM 845 N N . MET A 1 104 ? -14.821 -1.879 7.026 1.00 93.50 104 MET A N 1
ATOM 846 C CA . MET A 1 104 ? -15.126 -2.833 5.949 1.00 93.50 104 MET A CA 1
ATOM 847 C C . MET A 1 104 ? -15.547 -2.151 4.643 1.00 93.50 104 MET A C 1
ATOM 849 O O . MET A 1 104 ? -15.378 -2.713 3.564 1.00 93.50 104 MET A O 1
ATOM 853 N N . THR A 1 105 ? -16.076 -0.928 4.722 1.00 92.88 105 THR A N 1
ATOM 854 C CA . THR A 1 105 ? -16.455 -0.145 3.539 1.00 92.88 105 THR A CA 1
ATOM 855 C C . THR A 1 105 ? -15.234 0.484 2.857 1.00 92.88 105 THR A C 1
ATOM 857 O O . THR A 1 105 ? -15.219 0.654 1.636 1.00 92.88 105 THR A O 1
ATOM 860 N N . VAL A 1 106 ? -14.201 0.848 3.625 1.00 92.00 106 VAL A N 1
ATOM 861 C CA . VAL A 1 106 ? -13.045 1.601 3.108 1.00 92.00 106 VAL A CA 1
ATOM 862 C C . VAL A 1 106 ? -11.824 0.747 2.765 1.00 92.00 106 VAL A C 1
ATOM 864 O O . VAL A 1 106 ? -11.040 1.145 1.896 1.00 92.00 106 VAL A O 1
ATOM 867 N N . LEU A 1 107 ? -11.650 -0.393 3.436 1.00 93.38 107 LEU A N 1
ATOM 868 C CA . LEU A 1 107 ? -10.469 -1.252 3.348 1.00 93.38 107 LEU A CA 1
ATOM 869 C C . LEU A 1 107 ? -10.851 -2.723 3.158 1.00 93.38 107 LEU A C 1
ATOM 871 O O . LEU A 1 107 ? -11.934 -3.134 3.575 1.00 93.38 107 LEU A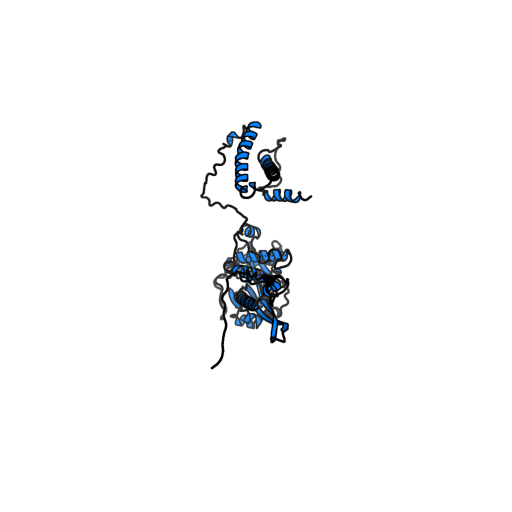 O 1
ATOM 875 N N . PRO A 1 108 ? -9.949 -3.551 2.602 1.00 94.38 108 PRO A N 1
ATOM 876 C CA . PRO A 1 108 ? -10.185 -4.969 2.453 1.00 94.38 108 PRO A CA 1
ATOM 877 C C . PRO A 1 108 ? -9.756 -5.635 3.764 1.00 94.38 108 PRO A C 1
ATOM 879 O O . PRO A 1 108 ? -8.569 -5.862 4.013 1.00 94.38 108 PRO A O 1
ATOM 882 N N . CYS A 1 109 ? -10.715 -5.901 4.642 1.00 94.81 109 CYS A N 1
ATOM 883 C CA . CYS A 1 109 ? -10.448 -6.502 5.943 1.00 94.81 109 CYS A CA 1
ATOM 884 C C . CYS A 1 109 ? -11.450 -7.608 6.277 1.00 94.81 109 CYS A C 1
ATOM 886 O O . CYS A 1 109 ? -12.533 -7.706 5.698 1.00 94.81 109 CYS A O 1
ATOM 888 N N . LYS A 1 110 ? -11.065 -8.457 7.227 1.00 94.69 110 LYS A N 1
ATOM 889 C CA . LYS A 1 110 ? -11.982 -9.335 7.962 1.00 94.69 110 LYS A CA 1
ATOM 890 C C . LYS A 1 110 ? -11.982 -8.908 9.423 1.00 94.69 110 LYS A C 1
ATOM 892 O O . LYS A 1 110 ? -11.001 -8.334 9.893 1.00 94.69 110 LYS A O 1
ATOM 897 N N . TYR A 1 111 ? -13.047 -9.210 10.153 1.00 96.00 111 TYR A N 1
ATOM 898 C CA . TYR A 1 111 ? -13.070 -8.993 11.594 1.00 96.00 111 TYR A CA 1
ATOM 899 C C . TYR A 1 111 ? -13.493 -10.256 12.338 1.00 96.00 111 TYR A C 1
ATOM 901 O O . TYR A 1 111 ? -14.239 -11.084 11.819 1.00 96.00 111 TYR A O 1
ATOM 909 N N . HIS A 1 112 ? -13.016 -10.380 13.570 1.00 95.81 112 HIS A N 1
ATOM 910 C CA . HIS A 1 112 ? -13.424 -11.391 14.531 1.00 95.81 112 HIS A CA 1
ATOM 911 C C . HIS A 1 112 ? -13.990 -10.698 15.773 1.00 95.81 112 HIS A C 1
ATOM 913 O O . HIS A 1 112 ? -13.418 -9.720 16.254 1.00 95.81 112 HIS A O 1
ATOM 919 N N . TYR A 1 113 ? -15.111 -11.195 16.290 1.00 96.69 113 TYR A N 1
ATOM 920 C CA . TYR A 1 113 ? -15.758 -10.666 17.489 1.00 96.69 113 TYR A CA 1
ATOM 921 C C . TYR A 1 113 ? -15.525 -11.605 18.671 1.00 96.69 113 TYR A C 1
ATOM 923 O O . TYR A 1 113 ? -15.763 -12.805 18.570 1.00 96.69 113 TYR A O 1
ATOM 931 N N . ALA A 1 114 ? -15.085 -11.047 19.793 1.00 95.94 114 ALA A N 1
ATOM 932 C CA . ALA A 1 114 ? -14.955 -11.739 21.065 1.00 95.94 114 ALA A CA 1
ATOM 933 C C . ALA A 1 114 ? -15.602 -10.905 22.177 1.00 95.94 114 ALA A C 1
ATOM 935 O O . ALA A 1 114 ? -15.678 -9.676 22.087 1.00 95.94 114 ALA A O 1
ATOM 936 N N . GLN A 1 115 ? -16.066 -11.571 23.230 1.00 94.75 115 GLN A N 1
ATOM 937 C CA . GLN A 1 115 ? -16.595 -10.912 24.419 1.00 94.75 115 GLN A CA 1
ATOM 938 C C . GLN A 1 115 ? -16.105 -11.611 25.682 1.00 94.75 115 GLN A C 1
ATOM 940 O O . GLN A 1 115 ? -15.983 -12.833 25.712 1.00 94.75 115 GLN A O 1
ATOM 945 N N . GLU A 1 116 ? -15.844 -10.821 26.712 1.00 92.75 116 GLU A N 1
ATOM 946 C CA . GLU A 1 116 ? -15.368 -11.261 28.019 1.00 92.75 116 GLU A CA 1
ATOM 947 C C . GLU A 1 116 ? -16.353 -10.775 29.083 1.00 92.75 116 GLU A C 1
ATOM 949 O O . GLU A 1 116 ? -16.742 -9.606 29.077 1.00 92.75 116 GLU A O 1
ATOM 954 N N . LEU A 1 117 ? -16.799 -11.667 29.969 1.00 92.44 117 LEU A N 1
ATOM 955 C CA . LEU A 1 117 ? -17.681 -11.303 31.077 1.00 92.44 117 LEU A CA 1
ATOM 956 C C . LEU A 1 117 ? -16.856 -10.615 32.168 1.00 92.44 117 LEU A C 1
ATOM 958 O O . LEU A 1 117 ? -15.918 -11.208 32.688 1.00 92.44 117 LEU A O 1
ATOM 962 N N . VAL A 1 118 ? -17.224 -9.388 32.526 1.00 88.81 118 VAL A N 1
ATOM 963 C CA . VAL A 1 118 ? -16.584 -8.633 33.613 1.00 88.81 118 VAL A CA 1
ATOM 964 C C . VAL A 1 118 ? -17.306 -8.885 34.928 1.00 88.81 118 VAL A C 1
ATOM 966 O O . VAL A 1 118 ? -16.684 -9.235 35.926 1.00 88.81 118 VAL A O 1
ATOM 969 N N . SER A 1 119 ? -18.625 -8.715 34.927 1.00 88.12 119 SER A N 1
ATOM 970 C CA . SER A 1 119 ? -19.455 -8.877 36.118 1.00 88.12 119 SER A CA 1
ATOM 971 C C . SER A 1 119 ? -20.845 -9.376 35.758 1.00 88.12 119 SER A C 1
ATOM 973 O O . SER A 1 119 ? -21.361 -9.131 34.669 1.00 88.12 119 SER A O 1
ATOM 975 N N . HIS A 1 120 ? -21.460 -10.086 36.697 1.00 91.62 120 HIS A N 1
ATOM 976 C CA . HIS A 1 120 ? -22.849 -10.524 36.629 1.00 91.62 120 HIS A CA 1
ATOM 977 C C . HIS A 1 120 ? -23.550 -10.078 37.905 1.00 91.62 120 HIS A C 1
ATOM 979 O O . HIS A 1 120 ? -23.089 -10.385 39.004 1.00 91.62 120 HIS A O 1
ATOM 985 N N . ASP A 1 121 ? -24.645 -9.340 37.758 1.00 91.19 121 ASP A N 1
ATOM 986 C CA . ASP A 1 121 ? -25.544 -9.047 38.867 1.00 91.19 121 ASP A CA 1
ATOM 987 C C . ASP A 1 121 ? -26.609 -10.144 38.929 1.00 91.19 121 ASP A C 1
ATOM 989 O O . ASP A 1 121 ? -27.512 -10.217 38.092 1.00 91.19 121 ASP A O 1
ATOM 993 N N . THR A 1 122 ? -26.504 -11.003 39.941 1.00 93.00 122 THR A N 1
ATOM 994 C CA . THR A 1 122 ? -27.429 -12.119 40.163 1.00 93.00 122 THR A CA 1
ATOM 995 C C . THR A 1 122 ? -28.830 -11.665 40.562 1.00 93.00 122 THR A C 1
ATOM 997 O O . THR A 1 122 ? -29.775 -12.430 40.380 1.00 93.00 122 THR A O 1
ATOM 1000 N N . LYS A 1 123 ? -28.994 -10.439 41.079 1.00 92.50 123 LYS A N 1
ATOM 1001 C CA . LYS A 1 123 ? -30.297 -9.916 41.518 1.00 92.50 123 LYS A CA 1
ATOM 1002 C C . LYS A 1 123 ? -31.132 -9.423 40.344 1.00 92.50 123 LYS A C 1
ATOM 1004 O O . LYS A 1 123 ? -32.322 -9.712 40.280 1.00 92.50 123 LYS A O 1
ATOM 1009 N N . ASN A 1 124 ? -30.492 -8.720 39.411 1.00 90.31 124 ASN A N 1
ATOM 1010 C CA . ASN A 1 124 ? -31.145 -8.160 38.225 1.00 90.31 124 ASN A CA 1
ATOM 1011 C C . ASN A 1 124 ? -30.953 -9.013 36.961 1.00 90.31 124 ASN A C 1
ATOM 1013 O O . ASN A 1 124 ? -31.495 -8.685 35.908 1.00 90.31 124 ASN A O 1
ATOM 1017 N N . ASN A 1 125 ? -30.188 -10.105 37.055 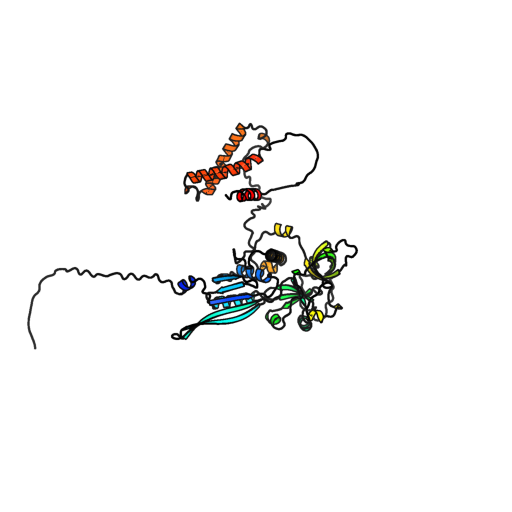1.00 91.25 125 ASN A N 1
ATOM 1018 C CA . ASN A 1 125 ? -29.783 -10.955 35.937 1.00 91.25 125 ASN A CA 1
ATOM 1019 C C . ASN A 1 125 ? -29.174 -10.167 34.759 1.00 91.25 125 ASN A C 1
ATOM 1021 O O . ASN A 1 125 ? -29.399 -10.479 33.588 1.00 91.25 125 ASN A O 1
ATOM 1025 N N . THR A 1 126 ? -28.414 -9.118 35.076 1.00 89.75 126 THR A N 1
ATOM 1026 C CA . THR A 1 126 ? -27.712 -8.283 34.098 1.00 89.75 126 THR A CA 1
ATOM 1027 C C . THR A 1 126 ? -26.245 -8.677 34.037 1.00 89.75 126 THR A C 1
ATOM 1029 O O . THR A 1 126 ? -25.592 -8.862 35.064 1.00 89.75 126 THR A O 1
ATOM 1032 N N . TYR A 1 127 ? -25.721 -8.791 32.822 1.00 89.50 127 TYR A N 1
ATOM 1033 C CA . TYR A 1 127 ? -24.340 -9.176 32.562 1.00 89.50 127 TYR A CA 1
ATOM 1034 C C . TYR A 1 127 ? -23.595 -8.004 31.934 1.00 89.50 127 TYR A C 1
ATOM 1036 O O . TYR A 1 127 ? -24.039 -7.444 30.929 1.00 89.50 127 TYR A O 1
ATOM 1044 N N . ASP A 1 128 ? -22.442 -7.667 32.494 1.00 88.31 128 ASP A N 1
ATOM 1045 C CA . ASP A 1 128 ? -21.540 -6.679 31.928 1.00 88.31 128 ASP A CA 1
ATOM 1046 C C . ASP A 1 128 ? -20.421 -7.373 31.171 1.00 88.31 128 ASP A C 1
ATOM 1048 O O . ASP A 1 128 ? -19.563 -8.044 31.747 1.00 88.31 128 ASP A O 1
ATOM 1052 N N . TYR A 1 129 ? -20.426 -7.174 29.858 1.00 91.00 129 TYR A N 1
ATOM 1053 C CA . TYR A 1 129 ? -19.398 -7.681 28.965 1.00 91.00 129 TYR A CA 1
ATOM 1054 C C . TYR A 1 129 ? -18.462 -6.567 28.499 1.00 91.00 129 TYR A C 1
ATOM 1056 O O . TYR A 1 129 ? -18.876 -5.424 28.268 1.00 91.00 129 TYR A O 1
ATOM 1064 N N . LYS A 1 130 ? -17.197 -6.940 28.301 1.00 92.12 130 LYS A N 1
ATOM 1065 C CA . LYS A 1 130 ? -16.249 -6.229 27.446 1.00 92.12 130 LYS A CA 1
ATOM 1066 C C . LYS A 1 130 ? -16.252 -6.860 26.067 1.00 92.12 130 LYS A C 1
ATOM 1068 O O . LYS A 1 130 ? -16.233 -8.080 25.928 1.00 92.12 130 LYS A O 1
ATOM 1073 N N . HIS A 1 131 ? -16.267 -6.020 25.045 1.00 95.25 131 HIS A N 1
ATOM 1074 C CA . HIS A 1 131 ? -16.350 -6.432 23.652 1.00 95.25 131 HIS A CA 1
ATOM 1075 C C . HIS A 1 131 ? -15.050 -6.110 22.926 1.00 95.25 131 HIS A C 1
ATOM 1077 O O . HIS A 1 131 ? -14.577 -4.975 22.962 1.00 95.25 131 HIS A O 1
ATOM 1083 N N . THR A 1 132 ? -14.510 -7.082 22.204 1.00 96.12 132 THR A N 1
ATOM 1084 C CA . THR A 1 132 ? -13.288 -6.912 21.421 1.00 96.12 132 THR A CA 1
ATOM 1085 C C . THR A 1 132 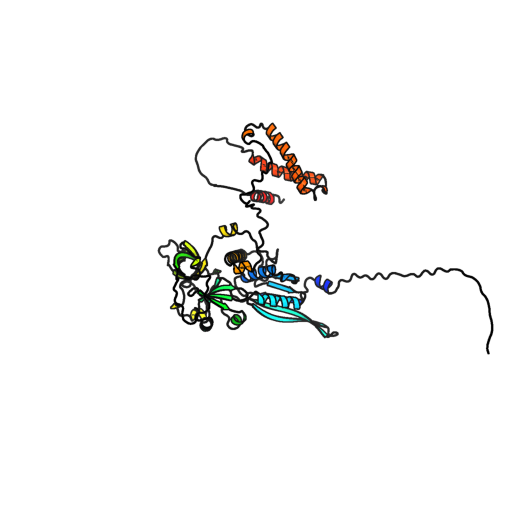? -13.569 -7.274 19.971 1.00 96.12 132 THR A C 1
ATOM 1087 O O . THR A 1 132 ? -14.000 -8.384 19.659 1.00 96.12 132 THR A O 1
ATOM 1090 N N . PHE A 1 133 ? -13.320 -6.325 19.074 1.00 97.38 133 PHE A N 1
ATOM 1091 C CA . PHE A 1 133 ? -13.397 -6.509 17.632 1.00 97.38 133 PHE A CA 1
ATOM 1092 C C . PHE A 1 133 ? -11.979 -6.514 17.065 1.00 97.38 133 PHE A C 1
ATOM 1094 O O . PHE A 1 133 ? -11.321 -5.478 17.013 1.00 97.38 133 PHE A O 1
ATOM 1101 N N . CYS A 1 134 ? -11.502 -7.674 16.631 1.00 95.88 134 CYS A N 1
ATOM 1102 C CA . CYS A 1 134 ? -10.188 -7.817 16.014 1.00 95.88 134 CYS A CA 1
ATOM 1103 C C . CYS A 1 134 ? -10.337 -7.685 14.500 1.00 95.88 134 CYS A C 1
ATOM 1105 O O . CYS A 1 134 ? -10.841 -8.602 13.858 1.00 95.88 134 CYS A O 1
ATOM 1107 N N . VAL A 1 135 ? -9.920 -6.556 13.933 1.00 96.25 135 VAL A N 1
ATOM 1108 C CA . VAL A 1 135 ? -9.960 -6.284 12.492 1.00 96.25 135 VAL A CA 1
ATOM 1109 C C . VAL A 1 135 ? -8.590 -6.574 11.890 1.00 96.25 135 VAL A C 1
ATOM 1111 O O . VAL A 1 135 ? -7.604 -5.919 12.220 1.00 96.25 135 VAL A O 1
ATOM 1114 N N . GLU A 1 136 ? -8.531 -7.541 10.981 1.00 94.62 136 GLU A N 1
ATOM 1115 C CA . GLU A 1 136 ? -7.326 -7.910 10.244 1.00 94.62 136 GLU A CA 1
ATOM 1116 C C . GLU A 1 136 ? -7.416 -7.374 8.810 1.00 94.62 136 GLU A C 1
ATOM 1118 O O . GLU A 1 136 ? -8.279 -7.779 8.024 1.00 94.62 136 GLU A O 1
ATOM 1123 N N . ILE A 1 137 ? -6.529 -6.434 8.481 1.00 94.25 137 ILE A N 1
ATOM 1124 C CA . ILE A 1 137 ? -6.344 -5.902 7.128 1.00 94.25 137 ILE A CA 1
ATOM 1125 C C . ILE A 1 137 ? -5.507 -6.900 6.325 1.00 94.25 137 ILE A C 1
ATOM 1127 O O . ILE A 1 137 ? -4.571 -7.499 6.860 1.00 94.25 137 ILE A O 1
ATOM 1131 N N . VAL A 1 138 ? -5.825 -7.055 5.039 1.00 93.88 138 VAL A N 1
ATOM 1132 C CA . VAL A 1 138 ? -5.052 -7.906 4.125 1.00 93.88 138 VAL A CA 1
ATOM 1133 C C . VAL A 1 138 ? -3.558 -7.519 4.134 1.00 93.88 138 VAL A C 1
ATOM 1135 O O . VAL A 1 138 ? -3.236 -6.332 4.020 1.00 93.88 138 VAL A O 1
ATOM 1138 N N . PRO A 1 139 ? -2.630 -8.491 4.255 1.00 92.06 139 PRO A N 1
ATOM 1139 C CA . PRO A 1 139 ? -1.187 -8.242 4.324 1.00 92.06 139 PRO A CA 1
ATOM 1140 C C . PRO A 1 139 ? -0.538 -7.899 2.968 1.00 92.06 139 PRO A C 1
ATOM 1142 O O . PRO A 1 139 ? 0.636 -8.175 2.763 1.00 92.06 139 PRO A O 1
ATOM 1145 N N . ILE A 1 140 ? -1.277 -7.277 2.045 1.00 92.62 140 ILE A N 1
ATOM 1146 C CA . ILE A 1 140 ? -0.764 -6.807 0.753 1.00 92.62 140 ILE A CA 1
ATOM 1147 C C . ILE A 1 140 ? -0.796 -5.282 0.745 1.00 92.62 140 ILE A C 1
ATOM 1149 O O . ILE A 1 140 ? -1.803 -4.659 1.090 1.00 92.62 140 ILE A O 1
ATOM 1153 N N . CYS A 1 141 ? 0.318 -4.682 0.351 1.00 90.25 141 CYS A N 1
ATOM 1154 C CA . CYS A 1 141 ? 0.491 -3.247 0.207 1.00 90.25 141 CYS A CA 1
ATOM 1155 C C . CYS A 1 141 ? 0.640 -2.866 -1.268 1.00 90.25 141 CYS A C 1
ATOM 1157 O O . CYS A 1 141 ? 0.938 -3.692 -2.131 1.00 90.25 141 CYS A O 1
ATOM 1159 N N . ARG A 1 142 ? 0.467 -1.571 -1.543 1.00 90.31 142 ARG A N 1
ATOM 1160 C CA . ARG A 1 142 ? 0.846 -0.976 -2.827 1.00 90.31 142 ARG A CA 1
ATOM 1161 C C . ARG A 1 142 ? 2.322 -1.269 -3.123 1.00 90.31 142 ARG A C 1
ATOM 1163 O O . ARG A 1 142 ? 3.129 -1.279 -2.192 1.00 90.31 142 ARG A O 1
ATOM 1170 N N . ASP A 1 143 ? 2.647 -1.472 -4.397 1.00 91.06 143 ASP A N 1
ATOM 1171 C CA . ASP A 1 143 ? 3.999 -1.762 -4.903 1.00 91.06 143 ASP A CA 1
ATOM 1172 C C . ASP A 1 143 ? 4.525 -3.161 -4.529 1.00 91.06 143 ASP A C 1
ATOM 1174 O O . ASP A 1 143 ? 5.702 -3.458 -4.725 1.00 91.06 143 ASP A O 1
ATOM 1178 N N . ASN A 1 144 ? 3.685 -4.042 -3.973 1.00 92.31 144 ASN A N 1
ATOM 1179 C CA . ASN A 1 144 ? 4.060 -5.439 -3.758 1.00 92.31 144 ASN A CA 1
ATOM 1180 C C . ASN A 1 144 ? 3.957 -6.246 -5.048 1.00 92.31 144 ASN A C 1
ATOM 1182 O O . ASN A 1 144 ? 3.000 -6.106 -5.813 1.00 92.31 144 ASN A O 1
ATOM 1186 N N . ILE A 1 145 ? 4.924 -7.142 -5.221 1.00 92.88 145 ILE A N 1
ATOM 1187 C CA . ILE A 1 145 ? 4.893 -8.181 -6.245 1.00 92.88 145 ILE A CA 1
ATOM 1188 C C . ILE A 1 145 ? 4.247 -9.408 -5.618 1.00 92.88 145 ILE A C 1
ATOM 1190 O O . ILE A 1 145 ? 4.611 -9.809 -4.513 1.00 92.88 145 ILE A O 1
ATOM 1194 N N . VAL A 1 146 ? 3.272 -9.987 -6.302 1.00 93.25 146 VAL A N 1
ATOM 1195 C CA . VAL A 1 146 ? 2.509 -11.143 -5.837 1.00 93.25 146 VAL A CA 1
ATOM 1196 C C . VAL A 1 146 ? 2.663 -12.269 -6.847 1.00 93.25 146 VAL A C 1
ATOM 1198 O O . VAL A 1 146 ? 2.568 -12.042 -8.053 1.00 93.25 146 VAL A O 1
ATOM 1201 N N . CYS A 1 147 ? 2.865 -13.484 -6.340 1.00 92.12 147 CYS A N 1
ATOM 1202 C CA . CYS A 1 147 ? 2.801 -14.704 -7.133 1.00 92.12 147 CYS A CA 1
ATOM 1203 C C . CYS A 1 147 ? 1.466 -15.404 -6.854 1.00 92.12 147 CYS A C 1
ATOM 1205 O O . CYS A 1 147 ? 1.252 -15.950 -5.771 1.00 92.12 147 CYS A O 1
ATOM 1207 N N . LEU A 1 148 ? 0.546 -15.341 -7.813 1.00 93.19 148 LEU A N 1
ATOM 1208 C CA . LEU A 1 148 ? -0.761 -15.979 -7.735 1.00 93.19 148 LEU A CA 1
ATOM 1209 C C . LEU A 1 148 ? -0.653 -17.475 -8.061 1.00 93.19 148 LEU A C 1
ATOM 1211 O O . LEU A 1 148 ? 0.009 -17.845 -9.034 1.00 93.19 148 LEU A O 1
ATOM 1215 N N . PRO A 1 149 ? -1.384 -18.347 -7.347 1.00 92.94 149 PRO A N 1
ATOM 1216 C CA . PRO A 1 149 ? -1.551 -19.736 -7.748 1.00 92.94 149 PRO A CA 1
ATOM 1217 C C . PRO A 1 149 ? -2.140 -19.851 -9.157 1.00 92.94 149 PRO A C 1
ATOM 1219 O O . PRO A 1 149 ? -3.103 -19.164 -9.501 1.00 92.94 149 PRO A O 1
ATOM 1222 N N . LYS A 1 150 ? -1.637 -20.797 -9.960 1.00 91.44 150 LYS A N 1
ATOM 1223 C CA . LYS A 1 150 ? -2.069 -21.017 -11.354 1.00 91.44 150 LYS A CA 1
ATOM 1224 C C . LYS A 1 150 ? -3.590 -21.092 -11.544 1.00 91.44 150 LYS A C 1
ATOM 1226 O O . LYS A 1 150 ? -4.118 -20.521 -12.494 1.00 91.44 150 LYS A O 1
ATOM 1231 N N . LYS A 1 151 ? -4.302 -21.779 -10.640 1.00 92.50 151 LYS A N 1
ATOM 1232 C CA . LYS A 1 151 ? -5.773 -21.889 -10.684 1.00 92.50 151 LYS A CA 1
ATOM 1233 C C . LYS A 1 151 ? -6.449 -20.528 -10.505 1.00 92.50 151 LYS A C 1
ATOM 1235 O O . LYS A 1 151 ? -7.394 -20.214 -11.221 1.00 92.50 151 LYS A O 1
ATOM 1240 N N . GLN A 1 152 ? -5.936 -19.721 -9.582 1.00 92.44 152 GLN A N 1
ATOM 1241 C CA . GLN A 1 152 ? -6.464 -18.399 -9.275 1.00 92.44 152 GLN A CA 1
ATOM 1242 C C . GLN A 1 152 ? -6.176 -17.412 -10.418 1.00 92.44 152 GLN A C 1
ATOM 1244 O O . GLN A 1 152 ? -7.072 -16.696 -10.857 1.00 92.44 152 GLN A O 1
ATOM 1249 N N . ALA A 1 153 ? -4.966 -17.447 -10.985 1.00 91.81 153 ALA A N 1
ATOM 1250 C CA . ALA A 1 153 ? -4.597 -16.636 -12.148 1.00 91.81 153 ALA A CA 1
ATOM 1251 C C . ALA A 1 153 ? -5.481 -16.929 -13.382 1.00 91.81 153 ALA A C 1
ATOM 1253 O O . ALA A 1 153 ? -5.883 -16.011 -14.100 1.00 91.81 153 ALA A O 1
ATOM 1254 N N . GLN A 1 154 ? -5.855 -18.198 -13.595 1.00 91.50 154 GLN A N 1
ATOM 1255 C CA . GLN A 1 154 ? -6.810 -18.597 -14.637 1.00 91.50 154 GLN A CA 1
ATOM 1256 C C . GLN A 1 154 ? -8.217 -18.040 -14.383 1.00 91.50 154 GLN A C 1
ATOM 1258 O O . GLN A 1 154 ? -8.823 -17.473 -15.292 1.00 91.50 154 GLN A O 1
ATOM 1263 N N . GLN A 1 155 ? -8.718 -18.138 -13.146 1.00 91.56 155 GLN A N 1
ATOM 1264 C CA . GLN A 1 155 ? -10.023 -17.582 -12.761 1.00 91.56 155 GLN A CA 1
ATOM 1265 C C . GLN A 1 155 ? -10.091 -16.060 -12.923 1.00 91.56 155 GLN A C 1
ATOM 1267 O O . GLN A 1 155 ? -11.144 -15.524 -13.260 1.00 91.56 155 GLN A O 1
ATOM 1272 N N . TYR A 1 156 ? -8.970 -15.363 -12.741 1.00 91.44 156 TYR A N 1
ATOM 1273 C CA . TYR A 1 156 ? -8.863 -13.915 -12.928 1.00 91.44 156 TYR A CA 1
ATOM 1274 C C . TYR A 1 156 ? -8.726 -13.480 -14.393 1.00 91.44 156 TYR A C 1
ATOM 1276 O O . TYR A 1 156 ? -8.322 -12.353 -14.667 1.00 91.44 156 TYR A O 1
ATOM 1284 N N . GLY A 1 157 ? -9.126 -14.338 -15.337 1.00 88.50 157 GLY A N 1
ATOM 1285 C CA . GLY A 1 157 ? -9.129 -14.053 -16.771 1.00 88.50 157 GLY A CA 1
ATOM 1286 C C . GLY A 1 157 ? -7.805 -14.411 -17.430 1.00 88.50 157 GLY A C 1
ATOM 1287 O O . GLY A 1 157 ? -7.270 -13.608 -18.188 1.00 88.50 157 GLY A O 1
ATOM 1288 N N . ASN A 1 158 ? -7.254 -15.583 -17.101 1.00 89.62 158 ASN A N 1
ATOM 1289 C CA . ASN A 1 158 ? -5.992 -16.084 -17.657 1.00 89.62 158 ASN A CA 1
ATOM 1290 C C . ASN A 1 158 ? -4.819 -15.092 -17.537 1.00 89.62 158 ASN A C 1
ATOM 1292 O O . ASN A 1 158 ? -4.027 -14.942 -18.471 1.00 89.62 158 ASN A O 1
ATOM 1296 N N . MET A 1 159 ? -4.705 -14.431 -16.381 1.00 90.62 159 MET A N 1
ATOM 1297 C CA . MET A 1 159 ? -3.583 -13.537 -16.076 1.00 90.62 159 MET A CA 1
ATOM 1298 C C . MET A 1 159 ? -2.276 -14.314 -15.923 1.00 90.62 159 MET A C 1
ATOM 1300 O O . MET A 1 159 ? -2.275 -15.529 -15.691 1.00 90.62 159 MET A O 1
ATOM 1304 N N . SER A 1 160 ? -1.148 -13.608 -16.020 1.00 90.69 160 SER A N 1
ATOM 1305 C CA . SER A 1 160 ? 0.119 -14.169 -15.569 1.00 90.69 160 SER A CA 1
ATOM 1306 C C . SER A 1 160 ? 0.093 -14.411 -14.051 1.00 90.69 160 SER A C 1
ATOM 1308 O O . SER A 1 160 ? -0.713 -13.844 -13.311 1.00 90.69 160 SER A O 1
ATOM 1310 N N . GLN A 1 161 ? 0.951 -15.318 -13.580 1.00 92.19 161 GLN A N 1
ATOM 1311 C CA . GLN A 1 161 ? 1.049 -15.617 -12.148 1.00 92.19 161 GLN A CA 1
ATOM 1312 C C . GLN A 1 161 ? 1.754 -14.492 -11.384 1.00 92.19 161 GLN A C 1
ATOM 1314 O O . GLN A 1 161 ? 1.468 -14.296 -10.209 1.00 92.19 161 GLN A O 1
ATOM 1319 N N . ILE A 1 162 ? 2.649 -13.744 -12.035 1.00 92.88 162 ILE A N 1
ATOM 1320 C CA . ILE A 1 162 ? 3.384 -12.649 -11.402 1.00 92.88 162 ILE A CA 1
ATOM 1321 C C . ILE A 1 162 ? 2.679 -11.332 -11.700 1.00 92.88 162 ILE A C 1
ATOM 1323 O O . ILE A 1 162 ? 2.659 -10.859 -12.833 1.00 92.88 162 ILE A O 1
ATOM 1327 N N . VAL A 1 163 ? 2.118 -10.729 -10.660 1.00 94.31 163 VAL A N 1
ATOM 1328 C CA . VAL A 1 163 ? 1.310 -9.514 -10.766 1.00 94.31 163 VAL A CA 1
ATOM 1329 C C . VAL A 1 163 ? 1.756 -8.473 -9.748 1.00 94.31 163 VAL A C 1
ATOM 1331 O O . VAL A 1 163 ? 2.346 -8.787 -8.713 1.00 94.31 163 VAL A O 1
ATOM 1334 N N . LEU A 1 164 ? 1.454 -7.212 -10.035 1.00 94.81 164 LEU A N 1
ATOM 1335 C CA . LEU A 1 164 ? 1.771 -6.068 -9.189 1.00 94.81 164 LEU A CA 1
ATOM 1336 C C . LEU A 1 164 ? 0.520 -5.558 -8.482 1.00 94.81 164 LEU A C 1
ATOM 1338 O O . LEU A 1 164 ? -0.538 -5.411 -9.092 1.00 94.81 164 LEU A O 1
ATOM 1342 N N . CYS A 1 165 ? 0.634 -5.222 -7.199 1.00 94.12 165 CYS A N 1
ATOM 1343 C CA . CYS A 1 165 ? -0.433 -4.526 -6.491 1.00 94.12 165 CYS A CA 1
ATOM 1344 C C . CYS A 1 165 ? -0.378 -3.021 -6.780 1.00 94.12 165 CYS A C 1
ATOM 1346 O O . CYS A 1 165 ? 0.425 -2.286 -6.203 1.00 94.12 165 CYS A O 1
ATOM 1348 N N . LEU A 1 166 ? -1.274 -2.556 -7.653 1.00 92.06 166 LEU A N 1
ATOM 1349 C CA . LEU A 1 166 ? -1.364 -1.148 -8.040 1.00 92.06 166 LEU A CA 1
ATOM 1350 C C . LEU A 1 166 ? -1.982 -0.291 -6.928 1.00 92.06 166 LEU A C 1
ATOM 1352 O O . LEU A 1 166 ? -1.576 0.848 -6.691 1.00 92.06 166 LEU A O 1
ATOM 1356 N N . ARG A 1 167 ? -3.023 -0.809 -6.266 1.00 90.00 167 ARG A N 1
ATOM 1357 C CA . ARG A 1 167 ? -3.808 -0.046 -5.289 1.00 90.00 167 ARG A CA 1
ATOM 1358 C C . ARG A 1 167 ? -4.491 -0.960 -4.285 1.00 90.00 167 ARG A C 1
ATOM 1360 O O . ARG A 1 167 ? -5.110 -1.952 -4.657 1.00 90.00 167 ARG A O 1
ATOM 1367 N N . VAL A 1 168 ? -4.494 -0.526 -3.027 1.00 91.44 168 VAL A N 1
ATOM 1368 C CA . VAL A 1 168 ? -5.288 -1.126 -1.949 1.00 91.44 168 VAL A CA 1
ATOM 1369 C C . VAL A 1 168 ? -6.316 -0.105 -1.474 1.00 91.44 168 VAL A C 1
ATOM 1371 O O . VAL A 1 168 ? -5.968 0.978 -1.007 1.00 91.44 168 VAL A O 1
ATOM 1374 N N . SER A 1 169 ? -7.598 -0.421 -1.632 1.00 88.94 169 SER A N 1
ATOM 1375 C CA . SER A 1 169 ? -8.707 0.360 -1.075 1.00 88.94 169 SER A CA 1
ATOM 1376 C C . SER A 1 169 ? -9.778 -0.599 -0.559 1.00 88.94 169 SER A C 1
ATOM 1378 O O . SER A 1 169 ? -9.418 -1.537 0.122 1.00 88.94 169 SER A O 1
ATOM 1380 N N . ASN A 1 170 ? -11.065 -0.440 -0.875 1.00 90.75 170 ASN A N 1
ATOM 1381 C CA . ASN A 1 170 ? -12.087 -1.436 -0.526 1.00 90.75 170 ASN A CA 1
ATOM 1382 C C . ASN A 1 170 ? -11.813 -2.815 -1.163 1.00 90.75 170 ASN A C 1
ATOM 1384 O O . ASN A 1 170 ? -12.168 -3.849 -0.608 1.00 90.75 170 ASN A O 1
ATOM 1388 N N . VAL A 1 171 ? -11.163 -2.811 -2.327 1.00 93.75 171 VAL A N 1
ATOM 1389 C CA . VAL A 1 171 ? -10.665 -3.987 -3.046 1.00 93.75 171 VAL A CA 1
ATOM 1390 C C . VAL A 1 171 ? -9.169 -3.838 -3.311 1.00 93.75 171 VAL A C 1
ATOM 1392 O O . VAL A 1 171 ? -8.629 -2.724 -3.287 1.00 93.75 171 VAL A O 1
ATOM 1395 N N . ILE A 1 172 ? -8.507 -4.965 -3.556 1.00 94.81 172 ILE A N 1
ATOM 1396 C CA . ILE A 1 172 ? -7.100 -5.027 -3.952 1.00 94.81 172 ILE A CA 1
ATOM 1397 C C . ILE A 1 172 ? -7.071 -5.055 -5.475 1.00 94.81 172 ILE A C 1
ATOM 1399 O O . ILE A 1 172 ? -7.527 -6.021 -6.077 1.00 94.81 172 ILE A O 1
ATOM 1403 N N . THR A 1 173 ? -6.553 -4.000 -6.092 1.00 94.62 173 THR A N 1
ATOM 1404 C CA . THR A 1 173 ? -6.418 -3.922 -7.547 1.00 94.62 173 THR A CA 1
ATOM 1405 C C . THR A 1 173 ? -5.023 -4.410 -7.935 1.00 94.62 173 THR A C 1
ATOM 1407 O O . THR A 1 173 ? -4.021 -3.783 -7.573 1.00 94.62 173 THR A O 1
ATOM 1410 N N . LEU A 1 174 ? -4.963 -5.520 -8.667 1.00 95.62 174 LEU A N 1
ATOM 1411 C CA . LEU A 1 174 ? -3.737 -6.096 -9.215 1.00 95.62 174 LEU A CA 1
ATOM 1412 C C . LEU A 1 174 ? -3.632 -5.762 -10.705 1.00 95.62 174 LEU A C 1
ATOM 1414 O O . LEU A 1 174 ? -4.649 -5.713 -11.397 1.00 95.62 174 LEU A O 1
ATOM 1418 N N . ILE A 1 175 ? -2.411 -5.543 -11.186 1.00 95.12 175 ILE A N 1
ATOM 1419 C CA . ILE A 1 175 ? -2.087 -5.329 -12.594 1.00 95.12 175 ILE A CA 1
ATOM 1420 C C . ILE A 1 175 ? -1.026 -6.329 -13.040 1.00 95.12 175 ILE A C 1
ATOM 1422 O O . ILE A 1 175 ? -0.041 -6.560 -12.341 1.00 95.12 175 ILE A O 1
ATOM 1426 N N . ASP A 1 176 ? -1.222 -6.914 -14.211 1.00 93.62 176 ASP A N 1
ATOM 1427 C CA . ASP A 1 176 ? -0.204 -7.725 -14.866 1.00 93.62 176 ASP A CA 1
ATOM 1428 C C . ASP A 1 176 ? 0.667 -6.819 -15.762 1.00 93.62 176 ASP A C 1
ATOM 1430 O O . ASP A 1 176 ? 0.142 -6.171 -16.680 1.00 93.62 176 ASP A O 1
ATOM 1434 N N . PRO A 1 177 ? 1.987 -6.724 -15.496 1.00 92.31 177 PRO A N 1
ATOM 1435 C CA . PRO A 1 177 ? 2.879 -5.832 -16.234 1.00 92.31 177 PRO A CA 1
ATOM 1436 C C . PRO A 1 177 ? 3.046 -6.233 -17.706 1.00 92.31 177 PRO A C 1
ATOM 1438 O O . PRO A 1 177 ? 3.400 -5.381 -18.515 1.00 92.31 177 PRO A O 1
ATOM 1441 N N . ASN A 1 178 ? 2.760 -7.489 -18.072 1.00 90.44 178 ASN A N 1
ATOM 1442 C CA . ASN A 1 178 ? 2.997 -8.006 -19.420 1.00 90.44 178 ASN A CA 1
ATOM 1443 C C . ASN A 1 178 ? 1.831 -7.782 -20.393 1.00 90.44 178 ASN A C 1
ATOM 1445 O O . ASN A 1 178 ? 2.046 -7.790 -21.604 1.00 90.44 178 ASN A O 1
ATOM 1449 N N . ASN A 1 179 ? 0.599 -7.631 -19.897 1.00 89.06 179 ASN A N 1
ATOM 1450 C CA . ASN A 1 179 ? -0.610 -7.532 -20.733 1.00 89.06 179 ASN A CA 1
ATOM 1451 C C . ASN A 1 179 ? -1.563 -6.381 -20.344 1.00 89.06 179 ASN A C 1
ATOM 1453 O O . ASN A 1 179 ? -2.567 -6.172 -21.038 1.00 89.06 179 ASN A O 1
ATOM 1457 N N . LEU A 1 180 ? -1.256 -5.640 -19.268 1.00 92.25 180 LEU A N 1
ATOM 1458 C CA . LEU A 1 180 ? -2.066 -4.559 -18.683 1.00 92.25 180 LEU A CA 1
ATOM 1459 C C . LEU A 1 180 ? -3.444 -4.981 -18.159 1.00 92.25 180 LEU A C 1
ATOM 1461 O O . LEU A 1 180 ? -4.331 -4.136 -17.975 1.00 92.25 180 LEU A O 1
ATOM 1465 N N . GLN A 1 181 ? -3.649 -6.274 -17.929 1.00 92.94 181 GLN A N 1
ATOM 1466 C CA . GLN A 1 181 ? -4.880 -6.778 -17.354 1.00 92.94 181 GLN A CA 1
ATOM 1467 C C . GLN A 1 181 ? -4.971 -6.381 -15.884 1.00 92.94 181 GLN A C 1
ATOM 1469 O O . GLN A 1 181 ? -4.000 -6.458 -15.132 1.00 92.94 181 GLN A O 1
ATOM 1474 N N . LEU A 1 182 ? -6.162 -5.954 -15.489 1.00 94.06 182 LEU A N 1
ATOM 1475 C CA . LEU A 1 182 ? -6.509 -5.579 -14.135 1.00 94.06 182 LEU A CA 1
ATOM 1476 C C . LEU A 1 182 ? -7.479 -6.593 -13.547 1.00 94.06 182 LEU A C 1
ATOM 1478 O O . LEU A 1 182 ? -8.440 -7.007 -14.199 1.00 94.06 182 LEU A O 1
ATOM 1482 N N . VAL A 1 183 ? -7.271 -6.911 -12.275 1.00 95.00 183 VAL A N 1
ATOM 1483 C CA . VAL A 1 183 ? -8.242 -7.654 -11.478 1.00 95.00 183 VAL A CA 1
ATOM 1484 C C . VAL A 1 183 ? -8.442 -6.981 -10.129 1.00 95.00 183 VAL A C 1
ATOM 1486 O O . VAL A 1 183 ? -7.487 -6.584 -9.464 1.00 95.00 183 VAL A O 1
ATOM 1489 N N . ASP A 1 184 ? -9.704 -6.866 -9.728 1.00 94.94 184 ASP A N 1
ATOM 1490 C CA . ASP A 1 184 ? -10.092 -6.391 -8.407 1.00 94.94 184 ASP A CA 1
ATOM 1491 C C . ASP A 1 184 ? -10.447 -7.588 -7.522 1.00 94.94 184 ASP A C 1
ATOM 1493 O O . ASP A 1 184 ? -11.454 -8.271 -7.722 1.00 94.94 184 ASP A O 1
ATOM 1497 N N . VAL A 1 185 ? -9.617 -7.838 -6.513 1.00 94.94 185 VAL A N 1
ATOM 1498 C CA . VAL A 1 185 ? -9.804 -8.917 -5.545 1.00 94.94 185 VAL A CA 1
ATOM 1499 C C . VAL A 1 185 ? -10.521 -8.369 -4.314 1.00 94.94 185 VAL A C 1
ATOM 1501 O O . VAL A 1 185 ? -10.041 -7.458 -3.632 1.00 94.94 185 VAL A O 1
ATOM 1504 N N . GLN A 1 186 ? -11.692 -8.932 -4.014 1.00 94.31 186 GLN A N 1
ATOM 1505 C CA . GLN A 1 186 ? -12.434 -8.624 -2.790 1.00 94.31 186 GLN A CA 1
ATOM 1506 C C . GLN A 1 186 ? -11.822 -9.335 -1.578 1.00 94.31 186 GLN A C 1
ATOM 1508 O O . GLN A 1 186 ? -11.290 -10.438 -1.700 1.00 94.31 186 GLN A O 1
ATOM 1513 N N . ALA A 1 187 ? -11.977 -8.749 -0.386 1.00 93.88 187 ALA A N 1
ATOM 1514 C CA . ALA A 1 187 ? -11.476 -9.338 0.858 1.00 93.88 187 ALA A CA 1
ATOM 1515 C C . ALA A 1 187 ? -12.018 -10.757 1.106 1.00 93.88 187 ALA A C 1
ATOM 1517 O O . ALA A 1 187 ? -11.278 -11.637 1.531 1.00 93.88 187 ALA A O 1
ATOM 1518 N N . THR A 1 188 ? -13.292 -11.009 0.795 1.00 93.19 188 THR A N 1
ATOM 1519 C CA . THR A 1 188 ? -13.924 -12.333 0.927 1.00 93.19 188 THR A CA 1
ATOM 1520 C C . THR A 1 188 ? -13.242 -13.397 0.072 1.00 93.19 188 THR A C 1
ATOM 1522 O O . THR A 1 188 ? -13.050 -14.514 0.542 1.00 93.19 188 THR A O 1
ATOM 1525 N N . ASN A 1 189 ? -12.845 -13.054 -1.155 1.00 93.44 189 ASN A N 1
ATOM 1526 C CA . ASN A 1 189 ? -12.142 -13.964 -2.057 1.00 93.44 189 ASN A CA 1
ATOM 1527 C C . ASN A 1 189 ? -10.693 -14.169 -1.609 1.00 93.44 189 ASN A C 1
ATOM 1529 O O . ASN A 1 189 ? -10.233 -15.306 -1.563 1.00 93.44 189 ASN A O 1
ATOM 1533 N N . PHE A 1 190 ? -10.016 -13.095 -1.189 1.00 95.12 190 PHE A N 1
ATOM 1534 C CA . PHE A 1 190 ? -8.663 -13.178 -0.641 1.00 95.12 190 PHE A CA 1
ATOM 1535 C C . PHE A 1 190 ? -8.594 -14.115 0.571 1.00 95.12 190 PHE A C 1
ATOM 1537 O O . PHE A 1 190 ? -7.730 -14.973 0.637 1.00 95.12 190 PHE A O 1
ATOM 1544 N N . TRP A 1 191 ? -9.518 -14.009 1.530 1.00 93.88 191 TRP A N 1
ATOM 1545 C CA . TRP A 1 191 ? -9.470 -14.852 2.732 1.00 93.88 191 TRP A CA 1
ATOM 1546 C C . TRP A 1 191 ? -9.904 -16.308 2.505 1.00 93.88 191 TRP A C 1
ATOM 1548 O O . TRP A 1 191 ? -9.649 -17.142 3.371 1.00 93.88 191 TRP A O 1
ATOM 1558 N N . ARG A 1 192 ? -10.550 -16.625 1.373 1.00 93.38 192 ARG A N 1
ATOM 1559 C CA . ARG A 1 192 ? -10.844 -18.011 0.965 1.00 93.38 192 ARG A CA 1
ATOM 1560 C C . ARG A 1 192 ? -9.612 -18.697 0.386 1.00 93.38 192 ARG A C 1
ATOM 1562 O O . ARG A 1 192 ? -9.340 -19.840 0.733 1.00 93.38 192 ARG A O 1
ATOM 1569 N N . GLU A 1 193 ? -8.884 -17.988 -0.471 1.00 92.31 193 GLU A N 1
ATOM 1570 C CA . GLU A 1 193 ? -7.655 -18.456 -1.115 1.00 92.31 193 GLU A CA 1
ATOM 1571 C C . GLU A 1 193 ? -6.562 -17.389 -0.944 1.00 92.31 193 GLU A C 1
ATOM 1573 O O . GLU A 1 193 ? -6.328 -16.590 -1.862 1.00 92.31 193 GLU A O 1
ATOM 1578 N N . PRO A 1 194 ? -5.941 -17.318 0.252 1.00 92.75 194 PRO A N 1
ATOM 1579 C CA . PRO A 1 194 ? -4.945 -16.302 0.552 1.00 92.75 194 PRO A CA 1
ATOM 1580 C C . PRO A 1 194 ? -3.673 -16.539 -0.254 1.00 92.75 194 PRO A C 1
ATOM 1582 O O . PRO A 1 194 ? -3.248 -17.675 -0.463 1.00 92.75 194 PRO A O 1
ATOM 1585 N N . PHE A 1 195 ? -3.056 -15.440 -0.672 1.00 91.56 195 PHE A N 1
ATOM 1586 C CA . PHE A 1 195 ? -1.754 -15.422 -1.321 1.00 91.56 195 PHE A CA 1
ATOM 1587 C C . PHE A 1 195 ? -0.857 -14.399 -0.630 1.00 91.56 195 PHE A C 1
ATOM 1589 O O . PHE A 1 195 ? -1.330 -13.364 -0.147 1.00 91.56 195 PHE A O 1
ATOM 1596 N N . ASP A 1 196 ? 0.438 -14.689 -0.610 1.00 87.81 196 ASP A N 1
ATOM 1597 C CA . ASP A 1 196 ? 1.445 -13.846 0.023 1.00 87.81 196 ASP A CA 1
ATOM 1598 C C . ASP A 1 196 ? 2.163 -12.971 -1.011 1.00 87.81 196 ASP A C 1
ATOM 1600 O O . ASP A 1 196 ? 2.244 -13.295 -2.201 1.00 87.81 196 ASP A O 1
ATOM 1604 N N . SER A 1 197 ? 2.704 -11.839 -0.557 1.00 89.56 197 SER A N 1
ATOM 1605 C CA . SER A 1 197 ? 3.605 -11.033 -1.379 1.00 89.56 197 SER A CA 1
ATOM 1606 C C . SER A 1 197 ? 4.908 -11.795 -1.605 1.00 89.56 197 SER A C 1
ATOM 1608 O O . SER A 1 197 ? 5.541 -12.224 -0.642 1.00 89.56 197 SER A O 1
ATOM 1610 N N . LEU A 1 198 ? 5.334 -11.907 -2.861 1.00 89.12 198 LEU A N 1
ATOM 1611 C CA . LEU A 1 198 ? 6.641 -12.445 -3.220 1.00 89.12 198 LEU A CA 1
ATOM 1612 C C . LEU A 1 198 ? 7.744 -11.514 -2.705 1.00 89.12 198 LEU A C 1
ATOM 1614 O O . LEU A 1 198 ? 8.715 -11.960 -2.099 1.00 89.12 198 LEU A O 1
ATOM 1618 N N . CYS A 1 199 ? 7.574 -10.208 -2.941 1.00 86.88 199 CYS A N 1
ATOM 1619 C CA . CYS A 1 199 ? 8.605 -9.212 -2.672 1.00 86.88 199 CYS A CA 1
ATOM 1620 C C . CYS A 1 199 ? 8.000 -7.916 -2.143 1.00 86.88 199 CYS A C 1
ATOM 1622 O O . CYS A 1 199 ? 6.995 -7.408 -2.661 1.00 86.88 199 CYS A O 1
ATOM 1624 N N . GLY A 1 200 ? 8.643 -7.369 -1.114 1.00 83.38 200 GLY A N 1
ATOM 1625 C CA . GLY A 1 200 ? 8.283 -6.087 -0.523 1.00 83.38 200 GLY A CA 1
ATOM 1626 C C . GLY A 1 200 ? 9.099 -4.924 -1.106 1.00 83.38 200 GLY A C 1
ATOM 1627 O O . GLY A 1 200 ? 10.196 -5.133 -1.623 1.00 83.38 200 GLY A O 1
ATOM 1628 N N . PRO A 1 201 ? 8.639 -3.668 -0.961 1.00 84.50 201 PRO A N 1
ATOM 1629 C CA . PRO A 1 201 ? 9.323 -2.497 -1.507 1.00 84.50 201 PRO A CA 1
ATOM 1630 C C . PRO A 1 201 ? 10.747 -2.243 -0.983 1.00 84.50 201 PRO A C 1
ATOM 1632 O O . PRO A 1 201 ? 11.481 -1.495 -1.616 1.00 84.50 201 PRO A O 1
ATOM 1635 N N . LYS A 1 202 ? 11.167 -2.860 0.132 1.00 85.38 202 LYS A N 1
ATOM 1636 C CA . LYS A 1 202 ? 12.556 -2.791 0.645 1.00 85.38 202 LYS A CA 1
ATOM 1637 C C . LYS A 1 202 ? 13.555 -3.540 -0.232 1.00 85.38 202 LYS A C 1
ATOM 1639 O O . LYS A 1 202 ? 14.730 -3.209 -0.211 1.00 85.38 202 LYS A O 1
ATOM 1644 N N . GLN A 1 203 ? 13.093 -4.558 -0.954 1.00 88.38 203 GLN A N 1
ATOM 1645 C CA . GLN A 1 203 ? 13.930 -5.365 -1.841 1.00 88.38 203 GLN A CA 1
ATOM 1646 C C . GLN A 1 203 ? 14.015 -4.767 -3.251 1.00 88.38 203 GLN A C 1
ATOM 1648 O O . GLN A 1 203 ? 14.668 -5.338 -4.117 1.00 88.38 203 GLN A O 1
ATOM 1653 N N . LEU A 1 204 ? 13.338 -3.642 -3.502 1.00 90.62 204 LEU A N 1
ATOM 1654 C CA . LEU A 1 204 ? 13.429 -2.952 -4.779 1.00 90.62 204 LEU A CA 1
ATOM 1655 C C . LEU A 1 204 ? 14.794 -2.286 -4.917 1.00 90.62 204 LEU A C 1
ATOM 1657 O O . LEU A 1 204 ? 15.262 -1.607 -4.004 1.00 90.62 204 LEU A O 1
ATOM 1661 N N . THR A 1 205 ? 15.384 -2.439 -6.093 1.00 92.25 205 THR A N 1
ATOM 1662 C CA . THR A 1 205 ? 16.667 -1.846 -6.456 1.00 92.25 205 THR A CA 1
ATOM 1663 C C . THR A 1 205 ? 16.466 -0.772 -7.516 1.00 92.25 205 THR A C 1
ATOM 1665 O O . THR A 1 205 ? 15.527 -0.828 -8.315 1.00 92.25 205 THR A O 1
ATOM 1668 N N . GLU A 1 206 ? 17.348 0.221 -7.513 1.00 94.12 206 GLU A N 1
ATOM 1669 C CA . GLU A 1 206 ? 17.340 1.287 -8.510 1.00 94.12 206 GLU A CA 1
ATOM 1670 C C . GLU A 1 206 ? 17.974 0.801 -9.817 1.00 94.12 206 GLU A C 1
ATOM 1672 O O . GLU A 1 206 ? 19.051 0.200 -9.828 1.00 94.12 206 GLU A O 1
ATOM 1677 N N . PHE A 1 207 ? 17.294 1.087 -10.920 1.00 95.31 207 PHE A N 1
ATOM 1678 C CA . PHE A 1 207 ? 17.745 0.828 -12.278 1.00 95.31 207 PHE A CA 1
ATOM 1679 C C . PHE A 1 207 ? 17.721 2.115 -13.093 1.00 95.31 207 PHE A C 1
ATOM 1681 O O . PHE A 1 207 ? 16.846 2.967 -12.921 1.00 95.31 207 PHE A O 1
ATOM 1688 N N . TYR A 1 208 ? 18.664 2.212 -14.019 1.00 95.06 208 TYR A N 1
ATOM 1689 C CA . TYR A 1 208 ? 18.730 3.241 -15.037 1.00 95.06 208 TYR A CA 1
ATOM 1690 C C . TYR A 1 208 ? 18.085 2.735 -16.327 1.00 95.06 208 TYR A C 1
ATOM 1692 O O . TYR A 1 208 ? 18.387 1.632 -16.792 1.00 95.06 208 TYR A O 1
ATOM 1700 N N . VAL A 1 209 ? 17.191 3.539 -16.896 1.00 95.94 209 VAL A N 1
ATOM 1701 C CA . VAL A 1 209 ? 16.511 3.232 -18.156 1.00 95.94 209 VAL A CA 1
ATOM 1702 C C . VAL A 1 209 ? 17.410 3.626 -19.322 1.00 95.94 209 VAL A C 1
ATOM 1704 O O . VAL A 1 209 ? 17.739 4.801 -19.476 1.00 95.94 209 VAL A O 1
ATOM 1707 N N . LEU A 1 210 ? 17.791 2.655 -20.151 1.00 94.12 210 LEU A N 1
ATOM 1708 C CA . LEU A 1 210 ? 18.577 2.895 -21.360 1.00 94.12 210 LEU A CA 1
ATOM 1709 C C . LEU A 1 210 ? 17.691 3.266 -22.542 1.00 94.12 210 LEU A C 1
ATOM 1711 O O . LEU A 1 210 ? 17.961 4.256 -23.213 1.00 94.12 210 LEU A O 1
ATOM 1715 N N . ASP A 1 211 ? 16.647 2.474 -22.776 1.00 95.19 211 ASP A N 1
ATOM 1716 C CA . ASP A 1 211 ? 15.750 2.647 -23.912 1.00 95.19 211 ASP A CA 1
ATOM 1717 C C . ASP A 1 211 ? 14.336 2.155 -23.586 1.00 95.19 211 ASP A C 1
ATOM 1719 O O . ASP A 1 211 ? 14.154 1.312 -22.698 1.00 95.19 211 ASP A O 1
ATOM 1723 N N . VAL A 1 212 ? 13.345 2.713 -24.281 1.00 96.06 212 VAL A N 1
ATOM 1724 C CA . VAL A 1 212 ? 11.915 2.443 -24.089 1.00 96.06 212 VAL A CA 1
ATOM 1725 C C . VAL A 1 212 ? 11.247 2.311 -25.455 1.00 96.06 212 VAL A C 1
ATOM 1727 O O . VAL A 1 212 ? 11.173 3.282 -26.206 1.00 96.06 212 VAL A O 1
ATOM 1730 N N . GLU A 1 213 ? 10.690 1.136 -25.739 1.00 95.44 213 GLU A N 1
ATOM 1731 C CA . GLU A 1 213 ? 9.929 0.859 -26.958 1.00 95.44 213 GLU A CA 1
ATOM 1732 C C . GLU A 1 213 ? 8.449 0.619 -26.619 1.00 95.44 213 GLU A C 1
ATOM 1734 O O . GLU A 1 213 ? 8.092 -0.365 -25.968 1.00 95.44 213 GLU A O 1
ATOM 1739 N N . SER A 1 214 ? 7.566 1.523 -27.056 1.00 93.56 214 SER A N 1
ATOM 1740 C CA . SER A 1 214 ? 6.109 1.377 -26.902 1.00 93.56 214 SER A CA 1
ATOM 1741 C C . SER A 1 214 ? 5.550 0.242 -27.766 1.00 93.56 214 SER A C 1
ATOM 1743 O O . SER A 1 214 ? 5.943 0.072 -28.921 1.00 93.56 214 SER A O 1
ATOM 1745 N N . ILE A 1 215 ? 4.568 -0.500 -27.241 1.00 91.38 215 ILE A N 1
ATOM 1746 C CA . ILE A 1 215 ? 3.887 -1.591 -27.954 1.00 91.38 215 ILE A CA 1
ATOM 1747 C C . ILE A 1 215 ? 2.401 -1.261 -28.116 1.00 91.38 215 ILE A C 1
ATOM 1749 O O . ILE A 1 215 ? 1.599 -1.469 -27.202 1.00 91.38 215 ILE A O 1
ATOM 1753 N N . ASP A 1 216 ? 2.008 -0.838 -29.315 1.00 78.31 216 ASP A N 1
ATOM 1754 C CA . ASP A 1 216 ? 0.620 -0.443 -29.590 1.00 78.31 216 ASP A CA 1
ATOM 1755 C C . ASP A 1 216 ? -0.295 -1.628 -29.965 1.00 78.31 216 ASP A C 1
ATOM 1757 O O . ASP A 1 216 ? -1.461 -1.681 -29.568 1.00 78.31 216 ASP A O 1
ATOM 1761 N N . ASN A 1 217 ? 0.230 -2.629 -30.684 1.00 76.75 217 ASN A N 1
ATOM 1762 C CA . ASN A 1 217 ? -0.555 -3.721 -31.286 1.00 76.75 217 ASN A CA 1
ATOM 1763 C C . ASN A 1 217 ? -0.333 -5.079 -30.599 1.00 76.75 217 ASN A C 1
ATOM 1765 O O . ASN A 1 217 ? -0.054 -6.087 -31.247 1.00 76.75 217 ASN A O 1
ATOM 1769 N N . PHE A 1 218 ? -0.440 -5.121 -29.271 1.00 82.81 218 PHE A N 1
ATOM 1770 C CA . PHE A 1 218 ? -0.243 -6.363 -28.521 1.00 82.81 218 PHE A CA 1
ATOM 1771 C C . PHE A 1 218 ? -1.429 -7.337 -28.669 1.00 82.81 218 PHE A C 1
ATOM 1773 O O . PHE A 1 218 ? -2.535 -7.078 -28.175 1.00 82.81 218 PHE A O 1
ATOM 1780 N N . GLU A 1 219 ? -1.186 -8.491 -29.298 1.00 81.31 219 GLU A N 1
ATOM 1781 C CA . GLU A 1 219 ? -2.155 -9.587 -29.392 1.00 81.31 219 GLU A CA 1
ATOM 1782 C C . GLU A 1 219 ? -2.321 -10.292 -28.040 1.00 81.31 219 GLU A C 1
ATOM 1784 O O . GLU A 1 219 ? -1.408 -10.922 -27.503 1.00 81.31 219 GLU A O 1
ATOM 1789 N N . ARG A 1 220 ? -3.523 -10.194 -27.465 1.00 82.31 220 ARG A N 1
ATOM 1790 C CA . ARG A 1 220 ? -3.841 -10.800 -26.167 1.00 82.31 220 ARG A CA 1
ATOM 1791 C C . ARG A 1 220 ? -4.408 -12.200 -26.345 1.00 82.31 220 ARG A C 1
ATOM 1793 O O . ARG A 1 220 ? -5.175 -12.469 -27.267 1.00 82.31 220 ARG A O 1
ATOM 1800 N N . LYS A 1 221 ? -4.095 -13.078 -25.391 1.00 79.25 221 LYS A N 1
ATOM 1801 C CA . LYS A 1 221 ? -4.671 -14.426 -25.331 1.00 79.25 221 LYS A CA 1
ATOM 1802 C C . LYS A 1 221 ? -6.199 -14.359 -25.184 1.00 79.25 221 LYS A C 1
ATOM 1804 O O . LYS A 1 221 ? -6.756 -13.424 -24.598 1.00 79.25 221 LYS A O 1
ATOM 1809 N N . ALA A 1 222 ? -6.877 -15.373 -25.717 1.00 77.56 222 ALA A N 1
ATOM 1810 C CA . ALA A 1 222 ? -8.320 -15.520 -25.570 1.00 77.56 222 ALA A CA 1
ATOM 1811 C C . ALA A 1 222 ? -8.708 -15.661 -24.085 1.00 77.56 222 ALA A C 1
ATOM 1813 O O . ALA A 1 222 ? -8.040 -16.355 -23.315 1.00 77.56 222 ALA A O 1
ATOM 1814 N N . GLY A 1 223 ? -9.796 -14.996 -23.686 1.00 80.00 223 GLY A N 1
ATOM 1815 C CA . GLY A 1 223 ? -10.271 -14.989 -22.298 1.00 80.00 223 GLY A CA 1
ATOM 1816 C C . GLY A 1 223 ? -9.548 -14.007 -21.371 1.00 80.00 223 GLY A C 1
ATOM 1817 O O . GLY A 1 223 ? -9.643 -14.168 -20.157 1.00 80.00 223 GLY A O 1
ATOM 1818 N N . HIS A 1 224 ? -8.838 -13.013 -21.921 1.00 82.25 224 HIS A N 1
ATOM 1819 C CA . HIS A 1 224 ? -8.291 -11.916 -21.125 1.00 82.25 224 HIS A CA 1
ATOM 1820 C C . HIS A 1 224 ? -9.414 -11.113 -20.454 1.00 82.25 224 HIS A C 1
ATOM 1822 O O . HIS A 1 224 ? -10.503 -10.932 -21.001 1.00 82.25 224 HIS A O 1
ATOM 1828 N N . GLY A 1 225 ? -9.136 -10.654 -19.241 1.00 85.00 225 GLY A N 1
ATOM 1829 C CA . GLY A 1 225 ? -10.044 -9.853 -18.431 1.00 85.00 225 GLY A CA 1
ATOM 1830 C C . GLY A 1 225 ? -10.022 -8.368 -18.791 1.00 85.00 225 GLY A C 1
ATOM 1831 O O . GLY A 1 225 ? -9.696 -7.960 -19.903 1.00 85.00 225 GLY A O 1
ATOM 1832 N N . TYR A 1 226 ? -10.384 -7.534 -17.819 1.00 90.12 226 TYR A N 1
ATOM 1833 C CA . TYR A 1 226 ? -10.453 -6.087 -17.999 1.00 90.12 226 TYR A CA 1
ATOM 1834 C C . TYR A 1 226 ? -9.058 -5.472 -18.195 1.00 90.12 226 TYR A C 1
ATOM 1836 O O . TYR A 1 226 ? -8.142 -5.765 -17.435 1.00 90.12 226 TYR A O 1
ATOM 1844 N N . ILE A 1 227 ? -8.894 -4.593 -19.187 1.00 91.38 227 ILE A N 1
ATOM 1845 C CA . ILE A 1 227 ? -7.605 -3.962 -19.521 1.00 91.38 227 ILE A CA 1
ATOM 1846 C C . ILE A 1 227 ? -7.564 -2.526 -18.996 1.00 91.38 227 ILE A C 1
ATOM 1848 O O . ILE A 1 227 ? -8.531 -1.768 -19.115 1.00 91.38 227 ILE A O 1
ATOM 1852 N N . SER A 1 228 ? -6.416 -2.122 -18.453 1.00 90.56 228 SER A N 1
ATOM 1853 C CA . SER A 1 228 ? -6.200 -0.738 -18.045 1.00 90.56 228 SER A CA 1
ATOM 1854 C C . SER A 1 228 ? -6.071 0.209 -19.239 1.00 90.56 228 SER A C 1
ATOM 1856 O O . SER A 1 228 ? -5.254 -0.011 -20.122 1.00 90.56 228 SER A O 1
ATOM 1858 N N . LYS A 1 229 ? -6.816 1.320 -19.216 1.00 88.94 229 LYS A N 1
ATOM 1859 C CA . LYS A 1 229 ? -6.683 2.425 -20.188 1.00 88.94 229 LYS A CA 1
ATOM 1860 C C . LYS A 1 229 ? -5.721 3.531 -19.742 1.00 88.94 229 LYS A C 1
ATOM 1862 O O . LYS A 1 229 ? -5.453 4.449 -20.502 1.00 88.94 229 LYS A O 1
ATOM 1867 N N . LYS A 1 230 ? -5.283 3.496 -18.479 1.00 89.31 230 LYS A N 1
ATOM 1868 C CA . LYS A 1 230 ? -4.371 4.498 -17.902 1.00 89.31 230 LYS A CA 1
ATOM 1869 C C . LYS A 1 230 ? -2.910 4.192 -18.241 1.00 89.31 230 LYS A C 1
ATOM 1871 O O . LYS A 1 230 ? -2.087 5.094 -18.248 1.00 89.31 230 LYS A O 1
ATOM 1876 N N . HIS A 1 231 ? -2.608 2.916 -18.436 1.00 92.38 231 HIS A N 1
ATOM 1877 C CA . HIS A 1 231 ? -1.261 2.402 -18.610 1.00 92.38 231 HIS A CA 1
ATOM 1878 C C . HIS A 1 231 ? -1.007 2.103 -20.082 1.00 92.38 231 HIS A C 1
ATOM 1880 O O . HIS A 1 231 ? -1.939 1.806 -20.827 1.00 92.38 231 HIS A O 1
ATOM 1886 N N . GLU A 1 232 ? 0.261 2.154 -20.462 1.00 93.12 232 GLU A N 1
ATOM 1887 C CA . GLU A 1 232 ? 0.736 1.865 -21.810 1.00 93.12 232 GLU A CA 1
ATOM 1888 C C . GLU A 1 232 ? 1.821 0.803 -21.685 1.00 93.12 232 GLU A C 1
ATOM 1890 O O . GLU A 1 232 ? 2.625 0.845 -20.744 1.00 93.12 232 GLU A O 1
ATOM 1895 N N . LEU A 1 233 ? 1.775 -0.178 -22.582 1.00 94.44 233 LEU A N 1
ATOM 1896 C CA . LEU A 1 233 ? 2.692 -1.304 -22.581 1.00 94.44 233 LEU A CA 1
ATOM 1897 C C . LEU A 1 233 ? 3.965 -0.866 -23.299 1.00 94.44 233 LEU A C 1
ATOM 1899 O O . LEU A 1 233 ? 3.891 -0.356 -24.414 1.00 94.44 233 LEU A O 1
ATOM 1903 N N . ALA A 1 234 ? 5.113 -1.082 -22.673 1.00 95.38 234 ALA A N 1
ATOM 1904 C CA . ALA A 1 234 ? 6.402 -0.834 -23.300 1.00 95.38 234 ALA A CA 1
ATOM 1905 C C . ALA A 1 234 ? 7.392 -1.934 -22.926 1.00 95.38 234 ALA A C 1
ATOM 1907 O O . ALA A 1 234 ? 7.343 -2.459 -21.807 1.00 95.38 234 ALA A O 1
ATOM 1908 N N . ASP A 1 235 ? 8.286 -2.255 -23.852 1.00 95.06 235 ASP A N 1
ATOM 1909 C CA . ASP A 1 235 ? 9.498 -3.009 -23.566 1.00 95.06 235 ASP A CA 1
ATOM 1910 C C . ASP A 1 235 ? 10.603 -2.008 -23.201 1.00 95.06 235 ASP A C 1
ATOM 1912 O O . ASP A 1 235 ? 10.701 -0.915 -23.760 1.00 95.06 235 ASP A O 1
ATOM 1916 N N . VAL A 1 236 ? 11.370 -2.327 -22.161 1.00 95.94 236 VAL A N 1
ATOM 1917 C CA . VAL A 1 236 ? 12.348 -1.415 -21.564 1.00 95.94 236 VAL A CA 1
ATOM 1918 C C . VAL A 1 236 ? 13.653 -2.150 -21.318 1.00 95.94 236 VAL A C 1
ATOM 1920 O O . VAL A 1 236 ? 13.669 -3.267 -20.795 1.00 95.94 236 VAL A O 1
ATOM 1923 N N . TRP A 1 237 ? 14.753 -1.477 -21.642 1.00 95.44 237 TRP A N 1
ATOM 1924 C CA . TRP A 1 237 ? 16.108 -1.956 -21.419 1.00 95.44 237 TRP A CA 1
ATOM 1925 C C . TRP A 1 237 ? 16.686 -1.223 -20.220 1.00 95.44 237 TRP A C 1
ATOM 1927 O O . TRP A 1 237 ? 16.733 0.008 -20.178 1.00 95.44 237 TRP A O 1
ATOM 1937 N N . LEU A 1 238 ? 17.099 -1.994 -19.222 1.00 94.56 238 LEU A N 1
ATOM 1938 C CA . LEU A 1 238 ? 17.517 -1.501 -17.920 1.00 94.56 238 LEU A CA 1
ATOM 1939 C C . LEU A 1 238 ? 18.937 -1.952 -17.608 1.00 94.56 238 LEU A C 1
ATOM 1941 O O . LEU A 1 238 ? 19.343 -3.058 -17.958 1.00 94.56 238 LEU A O 1
ATOM 1945 N N . VAL A 1 239 ? 19.656 -1.126 -16.859 1.00 94.25 239 VAL A N 1
ATOM 1946 C CA . VAL A 1 239 ? 20.910 -1.501 -16.194 1.00 94.25 239 VAL A CA 1
ATOM 1947 C C . VAL A 1 239 ? 20.798 -1.106 -14.731 1.00 94.25 239 VAL A C 1
ATOM 1949 O O . VAL A 1 239 ? 20.223 -0.067 -14.411 1.00 94.25 239 VAL A O 1
ATOM 1952 N N . ARG A 1 240 ? 21.301 -1.939 -13.818 1.00 92.62 240 ARG A N 1
ATOM 1953 C CA . ARG A 1 240 ? 21.278 -1.597 -12.392 1.00 92.62 240 ARG A CA 1
ATOM 1954 C C . ARG A 1 240 ? 22.103 -0.339 -12.143 1.00 92.62 240 ARG A C 1
ATOM 1956 O O . ARG A 1 240 ? 23.207 -0.222 -12.672 1.00 92.62 240 ARG A O 1
ATOM 1963 N N . SER A 1 241 ? 21.604 0.572 -11.310 1.00 91.50 241 SER A N 1
ATOM 1964 C CA . SER A 1 241 ? 22.260 1.863 -11.061 1.00 91.50 241 SER A CA 1
ATOM 1965 C C . SER A 1 241 ? 23.690 1.732 -10.516 1.00 91.50 241 SER A C 1
ATOM 1967 O O . SER A 1 241 ? 24.521 2.595 -10.779 1.00 91.50 241 SER A O 1
ATOM 1969 N N . ASP A 1 242 ? 23.995 0.653 -9.789 1.00 90.00 242 ASP A N 1
ATOM 1970 C CA . ASP A 1 242 ? 25.323 0.364 -9.233 1.00 90.00 242 ASP A CA 1
ATOM 1971 C C . ASP A 1 242 ? 26.339 -0.147 -10.268 1.00 90.00 242 ASP A C 1
ATOM 1973 O O . ASP A 1 242 ? 27.541 -0.065 -10.029 1.00 90.00 242 ASP A O 1
ATOM 1977 N N . GLN A 1 243 ? 25.875 -0.647 -11.415 1.00 87.88 243 GLN A N 1
ATOM 1978 C CA . GLN A 1 243 ? 26.717 -1.192 -12.486 1.00 87.88 243 GLN A CA 1
ATOM 1979 C C . GLN A 1 243 ? 26.875 -0.232 -13.670 1.00 87.88 243 GLN A C 1
ATOM 1981 O O . GLN A 1 243 ? 27.601 -0.527 -14.620 1.00 87.88 243 GLN A O 1
ATOM 1986 N N . VAL A 1 244 ? 26.209 0.925 -13.640 1.00 85.94 244 VAL A N 1
ATOM 1987 C CA . VAL A 1 244 ? 26.297 1.914 -14.718 1.00 85.94 244 VAL A CA 1
ATOM 1988 C C . VAL A 1 244 ? 27.749 2.373 -14.887 1.00 85.94 244 VAL A C 1
ATOM 1990 O O . VAL A 1 244 ? 28.380 2.856 -13.949 1.00 85.94 244 VAL A O 1
ATOM 1993 N N . GLY A 1 245 ? 28.280 2.233 -16.104 1.00 82.31 245 GLY A N 1
ATOM 1994 C CA . GLY A 1 245 ? 29.656 2.611 -16.446 1.00 82.31 245 GLY A CA 1
ATOM 1995 C C . GLY A 1 245 ? 30.702 1.514 -16.222 1.00 82.31 245 GLY A C 1
ATOM 1996 O O . GLY A 1 245 ? 31.875 1.740 -16.516 1.00 82.31 245 GLY A O 1
ATOM 1997 N N . MET A 1 246 ? 30.304 0.329 -15.749 1.00 88.06 246 MET A N 1
ATOM 1998 C CA . MET A 1 246 ? 31.176 -0.848 -15.696 1.00 88.06 246 MET A CA 1
ATOM 1999 C C . MET A 1 246 ? 31.161 -1.596 -17.038 1.00 88.06 246 MET A C 1
ATOM 2001 O O . MET A 1 246 ? 30.126 -1.669 -17.699 1.00 88.06 246 MET A O 1
ATOM 2005 N N . SER A 1 247 ? 32.296 -2.180 -17.439 1.00 79.12 247 SER A N 1
ATOM 2006 C CA . SER A 1 247 ? 32.404 -2.980 -18.675 1.00 79.12 247 SER A CA 1
ATOM 2007 C C . SER A 1 247 ? 31.501 -4.214 -18.672 1.00 79.12 247 SER A C 1
ATOM 2009 O O . SER A 1 247 ? 31.036 -4.633 -19.728 1.00 79.12 247 SER A O 1
ATOM 2011 N N . ASP A 1 248 ? 31.232 -4.760 -17.485 1.00 81.56 248 ASP A N 1
ATOM 2012 C CA . ASP A 1 248 ? 30.515 -6.023 -17.292 1.00 81.56 248 ASP A CA 1
ATOM 2013 C C . ASP A 1 248 ? 29.028 -5.794 -16.960 1.00 81.56 248 ASP A C 1
ATOM 2015 O O . ASP A 1 248 ? 28.347 -6.690 -16.463 1.00 81.56 248 ASP A O 1
ATOM 2019 N N . ALA A 1 249 ? 28.519 -4.578 -17.188 1.00 80.19 249 ALA A N 1
ATOM 2020 C CA . ALA A 1 249 ? 27.140 -4.221 -16.882 1.00 80.19 249 ALA A CA 1
ATOM 2021 C C . ALA A 1 249 ? 26.163 -5.052 -17.727 1.00 80.19 249 ALA A C 1
ATOM 2023 O O . ALA A 1 249 ? 26.102 -4.921 -18.952 1.00 80.19 249 ALA A O 1
ATOM 2024 N N . GLN A 1 250 ? 25.373 -5.900 -17.068 1.00 83.75 250 GLN A N 1
ATOM 2025 C CA . GLN A 1 250 ? 24.364 -6.705 -17.744 1.00 83.75 250 GLN A CA 1
ATOM 2026 C C . GLN A 1 250 ? 23.113 -5.862 -18.003 1.00 83.75 250 GLN A C 1
ATOM 2028 O O . GLN A 1 250 ? 22.470 -5.381 -17.066 1.00 83.75 250 GLN A O 1
ATOM 2033 N N . SER A 1 251 ? 22.737 -5.717 -19.274 1.00 88.50 251 SER A N 1
ATOM 2034 C CA . SER A 1 251 ? 21.431 -5.173 -19.635 1.00 88.50 251 SER A CA 1
ATOM 2035 C C . SER A 1 251 ? 20.337 -6.215 -19.392 1.00 88.50 251 SER A C 1
ATOM 2037 O O . SER A 1 251 ? 20.461 -7.385 -19.762 1.00 88.50 251 SER A O 1
ATOM 2039 N N . LEU A 1 252 ? 19.257 -5.789 -18.741 1.00 91.31 252 LEU A N 1
ATOM 2040 C CA . LEU A 1 252 ? 18.053 -6.583 -18.515 1.00 91.31 252 LEU A CA 1
ATOM 2041 C C . LEU A 1 252 ? 16.919 -6.022 -19.369 1.00 91.31 252 LEU A C 1
ATOM 2043 O O . LEU A 1 252 ? 16.717 -4.809 -19.415 1.00 91.31 252 LEU A O 1
ATOM 2047 N N . SER A 1 253 ? 16.161 -6.903 -20.014 1.00 91.88 253 SER A N 1
ATOM 2048 C CA . SER A 1 253 ? 14.918 -6.539 -20.693 1.00 91.88 253 SER A CA 1
ATOM 2049 C C . SER A 1 253 ? 13.735 -6.764 -19.761 1.00 91.88 253 SER A C 1
ATOM 2051 O O . SER A 1 253 ? 13.603 -7.840 -19.173 1.00 91.88 253 SER A O 1
ATOM 2053 N N . ALA A 1 254 ? 12.850 -5.781 -19.653 1.00 93.62 254 ALA A N 1
ATOM 2054 C CA . ALA A 1 254 ? 11.628 -5.888 -18.873 1.00 93.62 254 ALA A CA 1
ATOM 2055 C C . ALA A 1 254 ? 10.456 -5.272 -19.629 1.00 93.62 254 ALA A C 1
ATOM 2057 O O . ALA A 1 254 ? 10.554 -4.165 -20.154 1.00 93.62 254 ALA A O 1
ATOM 2058 N N . ARG A 1 255 ? 9.316 -5.959 -19.612 1.00 93.75 255 ARG A N 1
ATOM 2059 C CA . ARG A 1 255 ? 8.049 -5.390 -20.061 1.00 93.75 255 ARG A CA 1
ATOM 2060 C C . ARG A 1 255 ? 7.367 -4.668 -18.909 1.00 93.75 255 ARG A C 1
ATOM 2062 O O . ARG A 1 255 ? 7.362 -5.150 -17.775 1.00 93.75 255 ARG A O 1
ATOM 2069 N N . THR A 1 256 ? 6.793 -3.503 -19.187 1.00 94.94 256 THR A N 1
ATOM 2070 C CA . THR A 1 256 ? 6.237 -2.633 -18.151 1.00 94.94 256 THR A CA 1
ATOM 2071 C C . THR A 1 256 ? 4.876 -2.058 -18.504 1.00 94.94 256 THR A C 1
ATOM 2073 O O . THR A 1 256 ? 4.516 -1.874 -19.663 1.00 94.94 256 THR A O 1
ATOM 2076 N N . HIS A 1 257 ? 4.149 -1.701 -17.446 1.00 93.69 257 HIS A N 1
ATOM 2077 C CA . HIS A 1 257 ? 2.897 -0.956 -17.492 1.00 93.69 257 HIS A CA 1
ATOM 2078 C C . HIS A 1 257 ? 3.097 0.570 -17.433 1.00 93.69 257 HIS A C 1
ATOM 2080 O O . HIS A 1 257 ? 2.139 1.343 -17.509 1.00 93.69 257 HIS A O 1
ATOM 2086 N N . LEU A 1 258 ? 4.340 1.025 -17.264 1.00 94.19 258 LEU A N 1
ATOM 2087 C CA . LEU A 1 258 ? 4.693 2.436 -17.108 1.00 94.19 258 LEU A CA 1
ATOM 2088 C C . LEU A 1 258 ? 5.186 3.084 -18.412 1.00 94.19 258 LEU A C 1
ATOM 2090 O O . LEU A 1 258 ? 5.854 4.109 -18.333 1.00 94.19 258 LEU A O 1
ATOM 2094 N N . GLY A 1 259 ? 4.851 2.542 -19.592 1.00 92.44 259 GLY A N 1
ATOM 2095 C CA . GLY A 1 259 ? 5.361 3.032 -20.884 1.00 92.44 259 GLY A CA 1
ATOM 2096 C C . GLY A 1 259 ? 5.182 4.541 -21.080 1.00 92.44 259 GLY A C 1
ATOM 2097 O O . GLY A 1 259 ? 6.154 5.259 -21.266 1.00 92.44 259 GLY A O 1
ATOM 2098 N N . HIS A 1 260 ? 3.966 5.045 -20.855 1.00 92.00 260 HIS A N 1
ATOM 2099 C CA . HIS A 1 260 ? 3.622 6.471 -20.952 1.00 92.00 260 HIS A CA 1
ATOM 2100 C C . HIS A 1 260 ? 4.389 7.408 -19.995 1.00 92.00 260 HIS A C 1
ATOM 2102 O O . HIS A 1 260 ? 4.321 8.629 -20.141 1.00 92.00 260 HIS A O 1
ATOM 2108 N N . LEU A 1 261 ? 5.036 6.872 -18.954 1.00 92.94 261 LEU A N 1
ATOM 2109 C CA . LEU A 1 261 ? 5.703 7.651 -17.906 1.00 92.94 261 LEU A CA 1
ATOM 2110 C C . LEU A 1 261 ? 7.233 7.621 -18.022 1.00 92.94 261 LEU A C 1
ATOM 2112 O O . LEU A 1 261 ? 7.908 8.512 -17.488 1.00 92.94 261 LEU A O 1
ATOM 2116 N N . LEU A 1 262 ? 7.776 6.576 -18.639 1.00 95.31 262 LEU A N 1
ATOM 2117 C CA . LEU A 1 262 ? 9.210 6.347 -18.723 1.00 95.31 262 LEU A CA 1
ATOM 2118 C C . LEU A 1 262 ? 9.796 7.020 -19.959 1.00 95.31 262 LEU A C 1
ATOM 2120 O O . LEU A 1 262 ? 9.189 7.084 -21.023 1.00 95.31 262 LEU A O 1
ATOM 2124 N N . SER A 1 263 ? 11.004 7.535 -19.802 1.00 94.81 263 SER A N 1
ATOM 2125 C CA . SER A 1 263 ? 11.829 8.050 -20.880 1.00 94.81 263 SER A CA 1
ATOM 2126 C C . SER A 1 263 ? 13.264 7.553 -20.685 1.00 94.81 263 SER A C 1
ATOM 2128 O O . SER A 1 263 ? 13.681 7.323 -19.543 1.00 94.81 263 SER A O 1
ATOM 2130 N N . PRO A 1 264 ? 14.034 7.387 -21.773 1.00 95.50 264 PRO A N 1
ATOM 2131 C CA . PRO A 1 264 ? 15.454 7.076 -21.681 1.00 95.50 264 PRO A CA 1
ATOM 2132 C C . PRO A 1 264 ? 16.177 8.055 -20.750 1.00 95.50 264 PRO A C 1
ATOM 2134 O O . PRO A 1 264 ? 16.012 9.272 -20.851 1.00 95.50 264 PRO A O 1
ATOM 2137 N N . GLY A 1 265 ? 16.963 7.517 -19.823 1.00 92.12 265 GLY A N 1
ATOM 2138 C CA . GLY A 1 265 ? 17.708 8.274 -18.823 1.00 92.12 265 GLY A CA 1
ATOM 2139 C C . GLY A 1 265 ? 17.014 8.481 -17.474 1.00 92.12 265 GLY A C 1
ATOM 2140 O O . GLY A 1 265 ? 17.603 9.081 -16.571 1.00 92.12 265 GLY A O 1
ATOM 2141 N N . ASP A 1 266 ? 15.788 7.983 -17.310 1.00 94.75 266 ASP A N 1
ATOM 2142 C CA . ASP A 1 266 ? 15.093 7.982 -16.025 1.00 94.75 266 ASP A CA 1
ATOM 2143 C C . ASP A 1 266 ? 15.632 6.914 -15.057 1.00 94.75 266 ASP A C 1
ATOM 2145 O O . ASP A 1 266 ? 16.172 5.880 -15.453 1.00 94.75 266 ASP A O 1
ATOM 2149 N N . LEU A 1 267 ? 15.403 7.144 -13.761 1.00 94.94 267 LEU A N 1
ATOM 2150 C CA . LEU A 1 267 ? 15.613 6.153 -12.707 1.00 94.94 267 LEU A CA 1
ATOM 2151 C C . LEU A 1 267 ? 14.294 5.461 -12.358 1.00 94.94 267 LEU A C 1
ATOM 2153 O O . LEU A 1 267 ? 13.256 6.109 -12.185 1.00 94.94 267 LEU A O 1
ATOM 2157 N N . VAL A 1 268 ? 14.331 4.142 -12.198 1.00 95.75 268 VAL A N 1
ATOM 2158 C CA . VAL A 1 268 ? 13.170 3.325 -11.830 1.00 95.75 268 VAL A CA 1
ATOM 2159 C C . VAL A 1 268 ? 13.504 2.380 -10.686 1.00 95.75 268 VAL A C 1
ATOM 2161 O O . VAL A 1 268 ? 14.628 1.912 -10.558 1.00 95.75 268 VAL A O 1
ATOM 2164 N N . MET A 1 269 ? 12.507 2.078 -9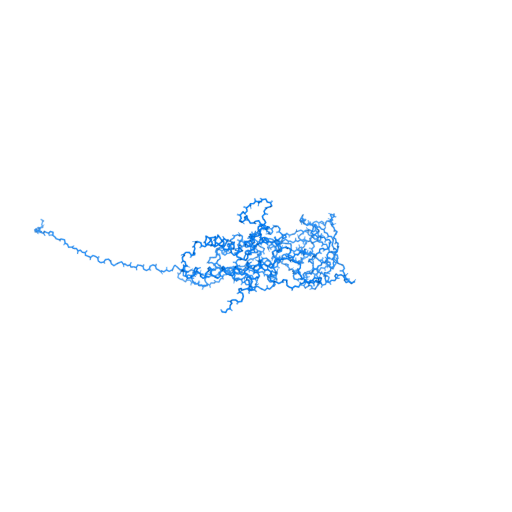.858 1.00 94.12 269 MET A N 1
ATOM 2165 C CA . MET A 1 269 ? 12.580 0.971 -8.914 1.00 94.12 269 MET A CA 1
ATOM 2166 C C . MET A 1 269 ? 12.050 -0.273 -9.603 1.00 94.12 269 MET A C 1
ATOM 2168 O O . MET A 1 269 ? 10.867 -0.336 -9.963 1.00 94.12 269 MET A O 1
ATOM 2172 N N . ALA A 1 270 ? 12.915 -1.263 -9.743 1.00 94.00 270 ALA A N 1
ATOM 2173 C CA . ALA A 1 270 ? 12.542 -2.562 -10.258 1.00 94.00 270 ALA A CA 1
ATOM 2174 C C . ALA A 1 270 ? 13.047 -3.659 -9.331 1.00 94.00 270 ALA A C 1
ATOM 2176 O O . ALA A 1 270 ? 13.950 -3.466 -8.513 1.00 94.00 270 ALA A O 1
ATOM 2177 N N . PHE A 1 271 ? 12.414 -4.812 -9.449 1.00 92.19 271 PHE A N 1
ATOM 2178 C CA . PHE A 1 271 ? 12.843 -6.010 -8.771 1.00 92.19 271 PHE A CA 1
ATOM 2179 C C . PHE A 1 271 ? 13.637 -6.885 -9.733 1.00 92.19 271 PHE A C 1
ATOM 2181 O O . PHE A 1 271 ? 13.158 -7.192 -10.825 1.00 92.19 271 PHE A O 1
ATOM 2188 N N . ASP A 1 272 ? 14.840 -7.262 -9.317 1.00 91.00 272 ASP A N 1
ATOM 2189 C CA . ASP A 1 272 ? 15.732 -8.153 -10.051 1.00 91.00 272 ASP A CA 1
ATOM 2190 C C . ASP A 1 272 ? 15.352 -9.608 -9.748 1.00 91.00 272 ASP A C 1
ATOM 2192 O O . ASP A 1 272 ? 15.650 -10.126 -8.671 1.00 91.00 272 ASP A O 1
ATOM 2196 N N . MET A 1 273 ? 14.655 -10.263 -10.678 1.00 87.62 273 MET A N 1
ATOM 2197 C CA . MET A 1 273 ? 14.188 -11.638 -10.481 1.00 87.62 273 MET A CA 1
ATOM 2198 C C . MET A 1 273 ? 15.312 -12.660 -10.675 1.00 87.62 273 MET A C 1
ATOM 2200 O O . MET A 1 273 ? 15.238 -13.741 -10.099 1.00 87.62 273 MET A O 1
ATOM 2204 N N . LYS A 1 274 ? 16.361 -12.334 -11.446 1.00 83.69 274 LYS A N 1
ATOM 2205 C CA . LYS A 1 274 ? 17.492 -13.250 -11.684 1.00 83.69 274 LYS A CA 1
ATOM 2206 C C . LYS A 1 274 ? 18.316 -13.470 -10.429 1.00 83.69 274 LYS A C 1
ATOM 2208 O O . LYS A 1 274 ? 18.724 -14.591 -10.140 1.00 83.69 274 LYS A O 1
ATOM 2213 N N . ASN A 1 275 ? 18.566 -12.389 -9.699 1.00 83.25 275 ASN A N 1
ATOM 2214 C CA . ASN A 1 275 ? 19.433 -12.413 -8.528 1.00 83.25 275 ASN A CA 1
ATOM 2215 C C . ASN A 1 275 ? 18.667 -12.593 -7.214 1.00 83.25 275 ASN A C 1
ATOM 2217 O O . ASN A 1 275 ? 19.289 -12.624 -6.149 1.00 83.25 275 ASN A O 1
ATOM 2221 N N . CYS A 1 276 ? 17.334 -12.698 -7.252 1.00 81.56 276 CYS A N 1
ATOM 2222 C CA . CYS A 1 276 ? 16.570 -12.861 -6.029 1.00 81.56 276 CYS A CA 1
ATOM 2223 C C . CYS A 1 276 ? 16.421 -14.322 -5.605 1.00 81.56 276 CYS A C 1
ATOM 2225 O O . CYS A 1 276 ? 16.038 -15.189 -6.384 1.00 81.56 276 CYS A O 1
ATOM 2227 N N . ASN A 1 277 ? 16.643 -14.564 -4.315 1.00 83.12 277 ASN A N 1
ATOM 2228 C CA . ASN A 1 277 ? 16.302 -15.810 -3.651 1.00 83.12 277 ASN A CA 1
ATOM 2229 C C . ASN A 1 277 ? 15.034 -15.601 -2.810 1.00 83.12 277 ASN A C 1
ATOM 2231 O O . ASN A 1 277 ? 15.103 -15.063 -1.700 1.00 83.12 277 ASN A O 1
ATOM 2235 N N . VAL A 1 278 ? 13.879 -15.994 -3.352 1.00 84.06 278 VAL A N 1
ATOM 2236 C CA . VAL A 1 278 ? 12.591 -15.925 -2.652 1.00 84.06 278 VAL A CA 1
ATOM 2237 C C . VAL A 1 278 ? 12.128 -17.329 -2.303 1.00 84.06 278 VAL A C 1
ATOM 2239 O O . VAL A 1 278 ? 12.045 -18.193 -3.165 1.00 84.06 278 VAL A O 1
ATOM 2242 N N . ASN A 1 279 ? 11.766 -17.541 -1.040 1.00 86.56 279 ASN A N 1
ATOM 2243 C CA . ASN A 1 279 ? 11.163 -18.789 -0.593 1.00 86.56 279 ASN A CA 1
ATOM 2244 C C . ASN A 1 279 ? 9.641 -18.720 -0.787 1.00 86.56 279 ASN A C 1
ATOM 2246 O O . ASN A 1 279 ? 8.933 -18.167 0.059 1.00 86.56 279 ASN A O 1
ATOM 2250 N N . ASN A 1 280 ? 9.134 -19.233 -1.910 1.00 87.38 280 ASN A N 1
ATOM 2251 C CA . ASN A 1 280 ? 7.698 -19.306 -2.163 1.00 87.38 280 ASN A CA 1
ATOM 2252 C C . ASN A 1 280 ? 7.347 -20.530 -3.017 1.00 87.38 280 ASN A C 1
ATOM 2254 O O . ASN A 1 280 ? 7.666 -20.585 -4.200 1.00 87.38 280 ASN A O 1
ATOM 2258 N N . ALA A 1 281 ? 6.569 -21.454 -2.449 1.00 88.75 281 ALA A N 1
ATOM 2259 C CA . ALA A 1 281 ? 6.197 -22.701 -3.118 1.00 88.75 281 ALA A CA 1
ATOM 2260 C C . ALA A 1 281 ? 5.452 -22.503 -4.455 1.00 88.75 281 ALA A C 1
ATOM 2262 O O . ALA A 1 281 ? 5.546 -23.342 -5.349 1.00 88.75 281 ALA A O 1
ATOM 2263 N N . THR A 1 282 ? 4.702 -21.406 -4.609 1.00 87.62 282 THR A N 1
ATOM 2264 C CA . THR A 1 282 ? 3.992 -21.096 -5.862 1.00 87.62 282 THR A CA 1
ATOM 2265 C C . THR A 1 282 ? 4.960 -20.617 -6.938 1.00 87.62 282 THR A C 1
ATOM 2267 O O . THR A 1 282 ? 4.789 -20.942 -8.112 1.00 87.62 282 THR A O 1
ATOM 2270 N N . PHE A 1 283 ? 5.982 -19.860 -6.535 1.00 88.38 283 PHE A N 1
ATOM 2271 C CA . PHE A 1 283 ? 7.052 -19.420 -7.420 1.00 88.38 283 PHE A CA 1
ATOM 2272 C C . PHE A 1 283 ? 7.930 -20.598 -7.859 1.00 88.38 283 PHE A C 1
ATOM 2274 O O . PHE A 1 283 ? 8.156 -20.761 -9.053 1.00 88.38 283 PHE A O 1
ATOM 2281 N N . ASP A 1 284 ? 8.301 -21.484 -6.931 1.00 88.62 284 ASP A N 1
ATOM 2282 C CA . ASP A 1 284 ? 9.112 -22.677 -7.220 1.00 88.62 284 ASP A CA 1
ATOM 2283 C C . ASP A 1 284 ? 8.407 -23.666 -8.166 1.00 88.62 284 ASP A C 1
ATOM 2285 O O . ASP A 1 284 ? 9.046 -24.390 -8.926 1.00 88.62 284 ASP A O 1
ATOM 2289 N N . ALA A 1 285 ? 7.070 -23.695 -8.143 1.00 89.12 285 ALA A N 1
ATOM 2290 C CA . ALA A 1 285 ? 6.256 -24.514 -9.040 1.00 89.12 285 ALA A CA 1
ATOM 2291 C C . ALA A 1 285 ? 6.086 -23.910 -10.452 1.00 89.12 285 ALA A C 1
ATOM 2293 O O . ALA A 1 285 ? 5.460 -24.531 -11.320 1.00 89.12 285 ALA A O 1
ATOM 2294 N N . MET A 1 286 ? 6.582 -22.693 -10.692 1.00 88.00 286 MET A N 1
ATOM 2295 C CA . MET A 1 286 ? 6.482 -22.013 -11.980 1.00 88.00 286 MET A CA 1
ATOM 2296 C C . MET A 1 286 ? 7.549 -22.512 -12.959 1.00 88.00 286 MET A C 1
ATOM 2298 O O . MET A 1 286 ? 8.668 -22.845 -12.588 1.00 88.00 286 MET A O 1
ATOM 2302 N N . SER A 1 287 ? 7.215 -22.543 -14.249 1.00 87.50 287 SER A N 1
ATOM 2303 C CA . SER A 1 287 ? 8.207 -22.793 -15.298 1.00 87.50 287 SER A CA 1
ATOM 2304 C C . SER A 1 287 ? 9.139 -21.590 -15.450 1.00 87.50 287 SER A C 1
ATOM 2306 O O . SER A 1 287 ? 8.649 -20.464 -15.558 1.00 87.50 287 SER A O 1
ATOM 2308 N N . VAL A 1 288 ? 10.441 -21.847 -15.569 1.00 85.31 288 VAL A N 1
ATOM 2309 C CA . VAL A 1 288 ? 11.489 -20.818 -15.698 1.00 85.31 288 VAL A CA 1
ATOM 2310 C C . VAL A 1 288 ? 11.206 -19.840 -16.846 1.00 85.31 288 VAL A C 1
ATOM 2312 O O . VAL A 1 288 ? 11.343 -18.639 -16.660 1.00 85.31 288 VAL A O 1
ATOM 2315 N N . ASP A 1 289 ? 10.681 -20.321 -17.976 1.00 85.94 289 ASP A N 1
ATOM 2316 C CA . ASP A 1 289 ? 10.377 -19.488 -19.155 1.00 85.94 289 ASP A CA 1
ATOM 2317 C C . ASP A 1 289 ? 9.293 -18.420 -18.921 1.00 85.94 289 ASP A C 1
ATOM 2319 O O . ASP A 1 289 ? 9.169 -17.472 -19.692 1.00 85.94 289 ASP A O 1
ATOM 2323 N N . ASN A 1 290 ? 8.465 -18.581 -17.883 1.00 85.19 290 ASN A N 1
ATOM 2324 C CA . ASN A 1 290 ? 7.397 -17.632 -17.553 1.00 85.19 290 ASN A CA 1
ATOM 2325 C C . ASN A 1 290 ? 7.834 -16.588 -16.513 1.00 85.19 290 ASN A C 1
ATOM 2327 O O . ASN A 1 290 ? 7.044 -15.698 -16.186 1.00 85.19 290 ASN A O 1
ATOM 2331 N N . VAL A 1 291 ? 9.050 -16.701 -15.972 1.00 87.81 291 VAL A N 1
ATOM 2332 C CA . VAL A 1 291 ? 9.590 -15.764 -14.987 1.00 87.81 291 VAL A CA 1
ATOM 2333 C C . VAL A 1 291 ? 10.273 -14.609 -15.733 1.00 87.81 291 VAL A C 1
ATOM 2335 O O . VAL A 1 291 ? 11.188 -14.858 -16.513 1.00 87.81 291 VAL A O 1
ATOM 2338 N N . PRO A 1 292 ? 9.843 -13.348 -15.539 1.00 90.50 292 PRO A N 1
ATOM 2339 C CA . PRO A 1 292 ? 10.490 -12.196 -16.159 1.00 90.50 292 PRO A CA 1
ATOM 2340 C C . PRO A 1 292 ? 11.851 -11.925 -15.513 1.00 90.50 292 PRO A C 1
ATOM 2342 O O . PRO A 1 292 ? 12.025 -12.170 -14.325 1.00 90.50 292 PRO A O 1
ATOM 2345 N N . ASP A 1 293 ? 12.782 -11.346 -16.271 1.00 90.19 293 ASP A N 1
ATOM 2346 C CA . ASP A 1 293 ? 14.131 -11.010 -15.795 1.00 90.19 293 ASP A CA 1
ATOM 2347 C C . ASP A 1 293 ? 14.129 -9.909 -14.724 1.00 90.19 293 ASP A C 1
ATOM 2349 O O . ASP A 1 293 ? 14.825 -9.994 -13.710 1.00 90.19 293 ASP A O 1
ATOM 2353 N N . ALA A 1 294 ? 13.332 -8.867 -14.951 1.00 92.50 294 ALA A N 1
ATOM 2354 C CA . ALA A 1 294 ? 13.125 -7.775 -14.015 1.00 92.50 294 ALA A CA 1
ATOM 2355 C C . ALA A 1 294 ? 11.685 -7.264 -14.103 1.00 92.50 294 ALA A C 1
ATOM 2357 O O . ALA A 1 294 ? 11.042 -7.338 -15.151 1.00 92.50 294 ALA A O 1
ATOM 2358 N N . ILE A 1 295 ? 11.174 -6.731 -12.994 1.00 94.56 295 ILE A N 1
ATOM 2359 C CA . ILE A 1 295 ? 9.810 -6.200 -12.912 1.00 94.56 295 ILE A CA 1
ATOM 2360 C C . ILE A 1 295 ? 9.867 -4.759 -12.430 1.00 94.56 295 ILE A C 1
ATOM 2362 O O . ILE A 1 295 ? 10.224 -4.493 -11.282 1.00 94.56 295 ILE A O 1
ATOM 2366 N N . ILE A 1 296 ? 9.487 -3.824 -13.299 1.00 95.31 296 ILE A N 1
ATOM 2367 C CA . ILE A 1 296 ? 9.437 -2.400 -12.962 1.00 95.31 296 ILE A CA 1
ATOM 2368 C C . ILE A 1 296 ? 8.175 -2.115 -12.149 1.00 95.31 296 ILE A C 1
ATOM 2370 O O . ILE A 1 296 ? 7.063 -2.408 -12.590 1.00 95.31 296 ILE A O 1
ATOM 2374 N N . VAL A 1 297 ? 8.347 -1.505 -10.976 1.00 94.06 297 VAL A N 1
ATOM 2375 C CA . VAL A 1 297 ? 7.240 -1.218 -10.055 1.00 94.06 297 VAL A CA 1
ATOM 2376 C C . VAL A 1 297 ? 6.855 0.255 -10.079 1.00 94.06 297 VAL A C 1
ATOM 2378 O O . VAL A 1 297 ? 5.679 0.579 -10.219 1.00 94.06 297 VAL A O 1
ATOM 2381 N N . ARG A 1 298 ? 7.833 1.161 -9.965 1.00 92.25 298 ARG A N 1
ATOM 2382 C CA . ARG A 1 298 ? 7.582 2.610 -9.963 1.00 92.25 298 ARG A CA 1
ATOM 2383 C C . ARG A 1 298 ? 8.756 3.396 -10.526 1.00 92.25 298 ARG A C 1
ATOM 2385 O O . ARG A 1 298 ? 9.905 2.979 -10.413 1.00 92.25 298 ARG A O 1
ATOM 2392 N N . LYS A 1 299 ? 8.470 4.580 -11.060 1.00 93.62 299 LYS A N 1
ATOM 2393 C CA . LYS A 1 299 ? 9.495 5.564 -11.425 1.00 93.62 299 LYS A CA 1
ATOM 2394 C C . LYS A 1 299 ? 10.039 6.250 -10.168 1.00 93.62 299 LYS A C 1
ATOM 2396 O O . LYS A 1 299 ? 9.287 6.543 -9.236 1.00 93.62 299 LYS A O 1
ATOM 2401 N N . VAL A 1 300 ? 11.344 6.501 -10.130 1.00 91.75 300 VAL A N 1
ATOM 2402 C CA . VAL A 1 300 ? 11.974 7.328 -9.096 1.00 91.75 300 VAL A CA 1
ATOM 2403 C C . VAL A 1 300 ? 11.970 8.770 -9.578 1.00 91.75 300 VAL A C 1
ATOM 2405 O O . VAL A 1 300 ? 12.361 9.079 -10.700 1.00 91.75 300 VAL A O 1
ATOM 2408 N N . PHE A 1 301 ? 11.521 9.670 -8.714 1.00 88.75 301 PHE A N 1
ATOM 2409 C CA . PHE A 1 301 ? 11.515 11.100 -8.982 1.00 88.75 301 PHE A CA 1
ATOM 2410 C C . PHE A 1 301 ? 12.379 11.824 -7.956 1.00 88.75 301 PHE A C 1
ATOM 2412 O O . PHE A 1 301 ? 12.528 11.366 -6.824 1.00 88.75 301 PHE A O 1
ATOM 2419 N N . ASP A 1 302 ? 12.891 12.997 -8.329 1.00 86.81 302 ASP A N 1
ATOM 2420 C CA . ASP A 1 302 ? 13.671 13.837 -7.422 1.00 86.81 302 ASP A CA 1
ATOM 2421 C C . ASP A 1 302 ? 12.830 14.288 -6.211 1.00 86.81 302 ASP A C 1
ATOM 2423 O O . ASP A 1 302 ? 11.923 15.129 -6.310 1.00 86.81 302 ASP A O 1
ATOM 2427 N N . ARG A 1 303 ? 13.170 13.724 -5.045 1.00 84.62 303 ARG A N 1
ATOM 2428 C CA . ARG A 1 303 ? 12.531 14.010 -3.755 1.00 84.62 303 ARG A CA 1
ATOM 2429 C C . ARG A 1 303 ? 12.662 15.482 -3.367 1.00 84.62 303 ARG A C 1
ATOM 2431 O O . ARG A 1 303 ? 11.713 16.052 -2.827 1.00 84.62 303 ARG A O 1
ATOM 2438 N N . SER A 1 304 ? 13.798 16.118 -3.656 1.00 83.31 304 SER A N 1
ATOM 2439 C CA . SER A 1 304 ? 14.064 17.509 -3.267 1.00 83.31 304 SER A CA 1
ATOM 2440 C C . SER A 1 304 ? 13.118 18.463 -3.988 1.00 83.31 304 SER A C 1
ATOM 2442 O O . SER A 1 304 ? 12.480 19.314 -3.356 1.00 83.31 304 SER A O 1
ATOM 2444 N N . ARG A 1 305 ? 12.957 18.265 -5.302 1.00 84.94 305 ARG A N 1
ATOM 2445 C CA . ARG A 1 305 ? 12.026 19.041 -6.128 1.00 84.94 305 ARG A CA 1
ATOM 2446 C C . ARG A 1 305 ? 10.579 18.866 -5.662 1.00 84.94 305 ARG A C 1
ATOM 2448 O O . ARG A 1 305 ? 9.892 19.860 -5.426 1.00 84.94 305 ARG A O 1
ATOM 2455 N N . ARG A 1 306 ? 10.138 17.625 -5.422 1.00 83.25 306 ARG A N 1
ATOM 2456 C CA . ARG A 1 306 ? 8.773 17.334 -4.937 1.00 83.25 306 ARG A CA 1
ATOM 2457 C C . ARG A 1 306 ? 8.474 17.990 -3.590 1.00 83.25 306 ARG A C 1
ATOM 2459 O O . ARG A 1 306 ? 7.442 18.636 -3.420 1.00 83.25 306 ARG A O 1
ATOM 2466 N N . VAL A 1 307 ? 9.395 17.892 -2.629 1.00 82.94 307 VAL A N 1
ATOM 2467 C CA . VAL A 1 307 ? 9.227 18.506 -1.300 1.00 82.94 307 VAL A CA 1
ATOM 2468 C C . VAL A 1 307 ? 9.169 20.038 -1.381 1.00 82.94 307 VAL A C 1
ATOM 2470 O O . VAL A 1 307 ? 8.432 20.669 -0.610 1.00 82.94 307 VAL A O 1
ATOM 2473 N N . ALA A 1 308 ? 9.911 20.652 -2.307 1.00 81.44 308 ALA A N 1
ATOM 2474 C CA . ALA A 1 308 ? 9.857 22.092 -2.544 1.00 81.44 308 ALA A CA 1
ATOM 2475 C C . ALA A 1 308 ? 8.497 22.534 -3.116 1.00 81.44 308 ALA A C 1
ATOM 2477 O O . ALA A 1 308 ? 7.927 23.524 -2.645 1.00 81.44 308 ALA A O 1
ATOM 2478 N N . GLU A 1 309 ? 7.955 21.773 -4.069 1.00 82.00 309 GLU A N 1
ATOM 2479 C CA . GLU A 1 309 ? 6.675 22.040 -4.737 1.00 82.00 309 GLU A CA 1
ATOM 2480 C C . GLU A 1 309 ? 5.448 21.704 -3.871 1.00 82.00 309 GLU A C 1
ATOM 2482 O O . GLU A 1 309 ? 4.372 22.278 -4.062 1.00 82.00 309 GLU A O 1
ATOM 2487 N N . ARG A 1 310 ? 5.592 20.830 -2.864 1.00 84.06 310 ARG A N 1
ATOM 2488 C CA . ARG A 1 310 ? 4.495 20.399 -1.984 1.00 84.06 310 ARG A CA 1
ATOM 2489 C C . ARG A 1 310 ? 3.911 21.561 -1.162 1.00 84.06 310 ARG A C 1
ATOM 2491 O O . ARG A 1 310 ? 4.480 22.022 -0.165 1.00 84.06 310 ARG A O 1
ATOM 2498 N N . GLN A 1 311 ? 2.707 22.003 -1.542 1.00 83.00 311 GLN A N 1
ATOM 2499 C CA . GLN A 1 311 ? 1.953 23.080 -0.866 1.00 83.00 311 GLN A CA 1
ATOM 2500 C C . GLN A 1 311 ? 0.973 22.597 0.219 1.00 83.00 311 GLN A C 1
ATOM 2502 O O . GLN A 1 311 ? 0.328 23.408 0.891 1.00 83.00 311 GLN A O 1
ATOM 2507 N N . TRP A 1 312 ? 0.844 21.286 0.408 1.00 83.69 312 TRP A N 1
ATOM 2508 C CA . TRP A 1 312 ? -0.108 20.674 1.333 1.00 83.69 312 TRP A CA 1
ATOM 2509 C C . TRP A 1 312 ? 0.603 19.876 2.430 1.00 83.69 312 TRP A C 1
ATOM 2511 O O . TRP A 1 312 ? 1.779 19.529 2.312 1.00 83.69 312 TRP A O 1
ATOM 2521 N N . LYS A 1 313 ? -0.107 19.624 3.529 1.00 81.88 313 LYS A N 1
ATOM 2522 C CA . LYS A 1 313 ? 0.332 18.753 4.623 1.00 81.88 313 LYS A CA 1
ATOM 2523 C C . LYS A 1 313 ? -0.817 17.854 5.068 1.00 81.88 313 LYS A C 1
ATOM 2525 O O . LYS A 1 313 ? -1.981 18.253 5.009 1.00 81.88 313 LYS A O 1
ATOM 2530 N N . LEU A 1 314 ? -0.472 16.661 5.537 1.00 84.50 314 LEU A N 1
ATOM 2531 C CA . LEU A 1 314 ? -1.412 15.754 6.190 1.00 84.50 314 LEU A CA 1
ATOM 2532 C C . LEU A 1 314 ? -1.449 16.039 7.685 1.00 84.50 314 LEU A C 1
ATOM 2534 O O . LEU A 1 314 ? -0.429 16.378 8.291 1.00 84.50 314 LEU A O 1
ATOM 2538 N N . LYS A 1 315 ? -2.637 15.905 8.268 1.00 81.31 315 LYS A N 1
ATOM 2539 C CA . LYS A 1 315 ? -2.800 15.897 9.721 1.00 81.31 315 LYS A CA 1
ATOM 2540 C C . LYS A 1 315 ? -2.553 14.480 10.224 1.00 81.31 315 LYS A C 1
ATOM 2542 O O . LYS A 1 315 ? -2.851 13.522 9.517 1.00 81.31 315 LYS A O 1
ATOM 2547 N N . LYS A 1 316 ? -2.029 14.365 11.437 1.00 78.75 316 LYS A N 1
ATOM 2548 C CA . LYS A 1 316 ? -1.963 13.097 12.162 1.00 78.75 316 LYS A CA 1
ATOM 2549 C C . LYS A 1 316 ? -3.057 13.081 13.224 1.00 78.75 316 LYS A C 1
ATOM 2551 O O . LYS A 1 316 ? -3.355 14.126 13.799 1.00 78.75 316 LYS A O 1
ATOM 2556 N N . LEU A 1 317 ? -3.667 11.923 13.436 1.00 72.19 317 LEU A N 1
ATOM 2557 C CA . LEU A 1 317 ? -4.727 11.680 14.405 1.00 72.19 317 LEU A CA 1
ATOM 2558 C C . LEU A 1 317 ? 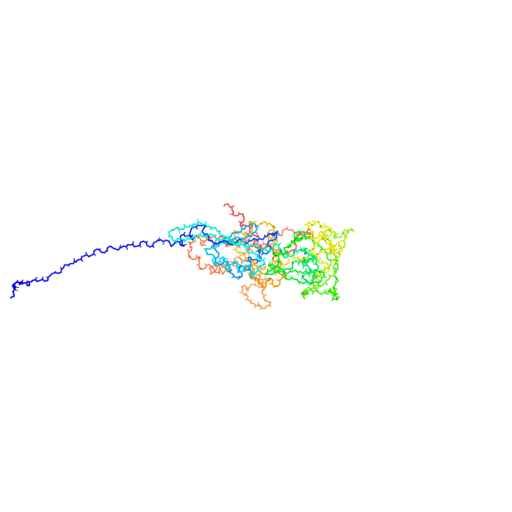-4.196 11.776 15.837 1.00 72.19 317 LEU A C 1
ATOM 2560 O O . LEU A 1 317 ? -4.882 12.308 16.702 1.00 72.19 317 LEU A O 1
ATOM 2564 N N . VAL A 1 318 ? -2.962 11.322 16.076 1.00 66.12 318 VAL A N 1
ATOM 2565 C CA . VAL A 1 318 ? -2.308 11.441 17.384 1.00 66.12 318 VAL A CA 1
ATOM 2566 C C . VAL A 1 318 ? -1.131 12.410 17.286 1.00 66.12 318 VAL A C 1
ATOM 2568 O O . VAL A 1 318 ? -0.149 12.156 16.588 1.00 66.12 318 VAL A O 1
ATOM 2571 N N . VAL A 1 319 ? -1.241 13.547 17.977 1.00 51.94 319 VAL A N 1
ATOM 2572 C CA . VAL A 1 319 ? -0.204 14.586 18.061 1.00 51.94 319 VAL A CA 1
ATOM 2573 C C . VAL A 1 319 ? 0.484 14.438 19.420 1.00 51.94 319 VAL A C 1
ATOM 2575 O O . VAL A 1 319 ? -0.130 14.710 20.443 1.00 51.94 319 VAL A O 1
ATOM 2578 N N . GLY A 1 320 ? 1.732 13.959 19.445 1.00 47.09 320 GLY A N 1
ATOM 2579 C CA . GLY A 1 320 ? 2.511 13.755 20.685 1.00 47.09 320 GLY A CA 1
ATOM 2580 C C . GLY A 1 320 ? 2.634 12.302 21.167 1.00 47.09 320 GLY A C 1
ATOM 2581 O O . GLY A 1 320 ? 3.374 12.026 22.102 1.00 47.09 320 GLY A O 1
ATOM 2582 N N . GLY A 1 321 ? 1.978 11.365 20.484 1.00 46.12 321 GLY A N 1
ATOM 2583 C CA . GLY A 1 321 ? 2.147 9.922 20.656 1.00 46.12 321 GLY A CA 1
ATOM 2584 C C . GLY A 1 321 ? 1.897 9.252 19.316 1.00 46.12 321 GLY A C 1
ATOM 2585 O O . GLY A 1 321 ? 0.800 8.780 19.060 1.00 46.12 321 GLY A O 1
ATOM 2586 N N . ASN A 1 322 ? 2.861 9.327 18.397 1.00 44.31 322 ASN A N 1
ATOM 2587 C CA . ASN A 1 322 ? 2.660 8.844 17.029 1.00 44.31 322 ASN A CA 1
ATOM 2588 C C . ASN A 1 322 ? 2.096 7.418 17.014 1.00 44.31 322 ASN A C 1
ATOM 2590 O O . ASN A 1 322 ? 2.454 6.580 17.842 1.00 44.31 322 ASN A O 1
ATOM 2594 N N . ILE A 1 323 ? 1.292 7.139 15.982 1.00 51.62 323 ILE A N 1
ATOM 2595 C CA . ILE A 1 323 ? 0.698 5.828 15.706 1.00 51.62 323 ILE A CA 1
ATOM 2596 C C . ILE A 1 323 ? 1.741 4.689 15.573 1.00 51.62 323 ILE A C 1
ATOM 2598 O O . ILE A 1 323 ? 1.444 3.497 15.581 1.00 51.62 323 ILE A O 1
ATOM 2602 N N . VAL A 1 324 ? 3.006 5.077 15.492 1.00 47.06 324 VAL A N 1
ATOM 2603 C CA . VAL A 1 324 ? 4.177 4.229 15.559 1.00 47.06 324 VAL A CA 1
ATOM 2604 C C . VAL A 1 324 ? 5.113 4.923 16.542 1.00 47.06 324 VAL A C 1
ATOM 2606 O O . VAL A 1 324 ? 5.432 6.096 16.339 1.00 47.06 324 VAL A O 1
ATOM 2609 N N . GLY A 1 325 ? 5.478 4.241 17.631 1.00 41.88 325 GLY A N 1
ATOM 2610 C CA . GLY A 1 325 ? 6.360 4.786 18.663 1.00 41.88 325 GLY A CA 1
ATOM 2611 C C . GLY A 1 325 ? 7.570 5.499 18.056 1.00 41.88 325 GLY A C 1
ATOM 2612 O O . GLY A 1 325 ? 8.130 5.016 17.078 1.00 41.88 325 GLY A O 1
ATOM 2613 N N . ASN A 1 326 ? 7.890 6.673 18.605 1.00 43.84 326 ASN A N 1
ATOM 2614 C CA . ASN A 1 326 ? 9.065 7.507 18.337 1.00 43.84 326 ASN A CA 1
ATOM 2615 C C . ASN A 1 326 ? 9.764 7.281 16.986 1.00 43.84 326 ASN A C 1
ATOM 2617 O O . ASN A 1 326 ? 10.632 6.423 16.872 1.00 43.84 326 ASN A O 1
ATOM 2621 N N . GLU A 1 327 ? 9.386 8.100 16.000 1.00 55.34 327 GLU A N 1
ATOM 2622 C CA . GLU A 1 327 ? 10.239 8.691 14.950 1.00 55.34 327 GLU A CA 1
ATOM 2623 C C . GLU A 1 327 ? 11.511 7.921 14.550 1.00 55.34 327 GLU A C 1
ATOM 2625 O O . GLU A 1 327 ? 12.596 8.489 14.450 1.00 55.34 327 GLU A O 1
ATOM 2630 N N . THR A 1 328 ? 11.409 6.622 14.277 1.00 65.44 328 THR A N 1
ATOM 2631 C CA . THR A 1 328 ? 12.520 5.900 13.659 1.00 65.44 328 THR A CA 1
ATOM 2632 C C . THR A 1 328 ? 12.636 6.403 12.225 1.00 65.44 328 THR A C 1
ATOM 2634 O O . THR A 1 328 ? 11.618 6.560 11.545 1.00 65.44 328 THR A O 1
ATOM 2637 N N . ALA A 1 329 ? 13.858 6.641 11.742 1.00 73.00 329 ALA A N 1
ATOM 2638 C CA . ALA A 1 329 ? 14.094 7.154 10.388 1.00 73.00 329 ALA A CA 1
ATOM 2639 C C . ALA A 1 329 ? 13.349 6.340 9.306 1.00 73.00 329 ALA A C 1
ATOM 2641 O O . ALA A 1 329 ? 12.802 6.920 8.373 1.00 73.00 329 ALA A O 1
ATOM 2642 N N . SER A 1 330 ? 13.222 5.020 9.499 1.00 75.12 330 SER A N 1
ATOM 2643 C CA . SER A 1 330 ? 12.441 4.123 8.632 1.00 75.12 330 SER A CA 1
ATOM 2644 C C . SER A 1 330 ? 10.965 4.516 8.520 1.00 75.12 330 SER A C 1
ATOM 2646 O O . SER A 1 330 ? 10.411 4.538 7.430 1.00 75.12 330 SER A O 1
ATOM 2648 N N . VAL A 1 331 ? 10.308 4.856 9.633 1.00 77.12 331 VAL A N 1
ATOM 2649 C CA . VAL A 1 331 ? 8.877 5.210 9.641 1.00 77.12 331 VAL A CA 1
ATOM 2650 C C . VAL A 1 331 ? 8.658 6.572 8.984 1.00 77.12 331 VAL A C 1
ATOM 2652 O O . VAL A 1 331 ? 7.650 6.792 8.313 1.00 77.12 331 VAL A O 1
ATOM 2655 N N . ALA A 1 332 ? 9.604 7.496 9.172 1.00 80.12 332 ALA A N 1
ATOM 2656 C CA . ALA A 1 332 ? 9.577 8.795 8.514 1.00 80.12 332 ALA A CA 1
ATOM 2657 C C . ALA A 1 332 ? 9.753 8.665 6.992 1.00 80.12 332 ALA A C 1
ATOM 2659 O O . ALA A 1 332 ? 9.026 9.327 6.250 1.00 80.12 332 ALA A O 1
ATOM 2660 N N . ASP A 1 333 ? 10.655 7.791 6.534 1.00 82.81 333 ASP A N 1
ATOM 2661 C CA . ASP A 1 333 ? 10.837 7.493 5.109 1.00 82.81 333 ASP A CA 1
ATOM 2662 C C . ASP A 1 333 ? 9.606 6.793 4.509 1.00 82.81 333 ASP A C 1
ATOM 2664 O O . ASP A 1 333 ? 9.105 7.222 3.472 1.00 82.81 333 ASP A O 1
ATOM 2668 N N . GLU A 1 334 ? 9.010 5.817 5.206 1.00 83.44 334 GLU A N 1
ATOM 2669 C CA . GLU A 1 334 ? 7.748 5.186 4.786 1.00 83.44 334 GLU A CA 1
ATOM 2670 C C . GLU A 1 334 ? 6.600 6.201 4.668 1.00 83.44 334 GLU A C 1
ATOM 2672 O O . GLU A 1 334 ? 5.812 6.157 3.720 1.00 83.44 334 GLU A O 1
ATOM 2677 N N . PHE A 1 335 ? 6.506 7.143 5.612 1.00 85.06 335 PHE A N 1
ATOM 2678 C CA . PHE A 1 335 ? 5.513 8.216 5.566 1.00 85.06 335 PHE A CA 1
ATOM 2679 C C . PHE A 1 335 ? 5.778 9.198 4.415 1.00 85.06 335 PHE A C 1
ATOM 2681 O O . PHE A 1 335 ? 4.837 9.701 3.798 1.00 85.06 335 PHE A O 1
ATOM 2688 N N . GLN A 1 336 ? 7.046 9.468 4.098 1.00 85.00 336 GLN A N 1
ATOM 2689 C CA . GLN A 1 336 ? 7.423 10.267 2.936 1.00 85.00 336 GLN A CA 1
ATOM 2690 C C . GLN A 1 336 ? 7.066 9.559 1.625 1.00 85.00 336 GLN A C 1
ATOM 2692 O O . GLN A 1 336 ? 6.452 10.191 0.766 1.00 85.00 336 GLN A O 1
ATOM 2697 N N . GLY A 1 337 ? 7.351 8.261 1.509 1.00 86.25 337 GLY A N 1
ATOM 2698 C CA . GLY A 1 337 ? 6.929 7.445 0.370 1.00 86.25 337 GLY A CA 1
ATOM 2699 C C . GLY A 1 337 ? 5.408 7.436 0.206 1.00 86.25 337 GLY A C 1
ATOM 2700 O O . GLY A 1 337 ? 4.900 7.620 -0.890 1.00 86.25 337 GLY A O 1
ATOM 2701 N N . PHE A 1 338 ? 4.658 7.355 1.304 1.00 88.62 338 PHE A N 1
ATOM 2702 C CA . PHE A 1 338 ? 3.202 7.501 1.265 1.00 88.62 338 PHE A CA 1
ATOM 2703 C C . PHE A 1 338 ? 2.740 8.884 0.766 1.00 88.62 338 PHE A C 1
ATOM 2705 O O . PHE A 1 338 ? 1.751 8.982 0.042 1.00 88.62 338 PHE A O 1
ATOM 2712 N N . MET A 1 339 ? 3.438 9.970 1.120 1.00 87.94 339 MET A N 1
ATOM 2713 C CA . MET A 1 339 ? 3.127 11.294 0.566 1.00 87.94 339 MET A CA 1
ATOM 2714 C C . MET A 1 339 ? 3.404 11.375 -0.938 1.00 87.94 339 MET A C 1
ATOM 2716 O O . MET A 1 339 ? 2.660 12.060 -1.633 1.00 87.94 339 MET A O 1
ATOM 2720 N N . GLU A 1 340 ? 4.439 10.693 -1.427 1.00 87.81 340 GLU A N 1
ATOM 2721 C CA . GLU A 1 340 ? 4.750 10.581 -2.858 1.00 87.81 340 GLU A CA 1
ATOM 2722 C C . GLU A 1 340 ? 3.669 9.781 -3.599 1.00 87.81 340 GLU A C 1
ATOM 2724 O O . GLU A 1 340 ? 3.170 10.247 -4.622 1.00 87.81 340 GLU A O 1
ATOM 2729 N N . ASP A 1 341 ? 3.196 8.668 -3.028 1.00 87.50 341 ASP A N 1
ATOM 2730 C CA . ASP A 1 341 ? 2.094 7.877 -3.596 1.00 87.50 341 ASP A CA 1
ATOM 2731 C C . ASP A 1 341 ? 0.821 8.731 -3.802 1.00 87.50 341 ASP A C 1
ATOM 2733 O O . ASP A 1 341 ? 0.114 8.596 -4.802 1.00 87.50 341 ASP A O 1
ATOM 2737 N N . ILE A 1 342 ? 0.535 9.657 -2.876 1.00 87.44 342 ILE A N 1
ATOM 2738 C CA . ILE A 1 342 ? -0.606 10.589 -2.962 1.00 87.44 342 ILE A CA 1
ATOM 2739 C C . ILE A 1 342 ? -0.420 11.636 -4.074 1.00 87.44 342 ILE A C 1
ATOM 2741 O O . ILE A 1 342 ? -1.405 12.170 -4.592 1.00 87.44 342 ILE A O 1
ATOM 2745 N N . GLU A 1 343 ? 0.818 11.993 -4.414 1.00 84.19 343 GLU A N 1
ATOM 2746 C CA . GLU A 1 343 ? 1.117 12.922 -5.514 1.00 84.19 343 GLU A CA 1
ATOM 2747 C C . GLU A 1 343 ? 0.906 12.249 -6.871 1.00 84.19 343 GLU A C 1
ATOM 2749 O O . GLU A 1 343 ? 0.436 12.897 -7.804 1.00 84.19 343 GLU A O 1
ATOM 2754 N N . GLU A 1 344 ? 1.196 10.952 -6.954 1.00 82.00 344 GLU A N 1
ATOM 2755 C CA . GLU A 1 344 ? 1.114 10.158 -8.182 1.00 82.00 344 GLU A CA 1
ATOM 2756 C C . GLU A 1 344 ? -0.302 9.638 -8.466 1.00 82.00 344 GLU A C 1
ATOM 2758 O O . GLU A 1 344 ? -0.722 9.527 -9.623 1.00 82.00 344 GLU A O 1
ATOM 2763 N N . ASP A 1 345 ? -1.070 9.322 -7.421 1.00 81.50 345 ASP A N 1
ATOM 2764 C CA . ASP A 1 345 ? -2.403 8.747 -7.559 1.00 81.50 345 ASP A CA 1
ATOM 2765 C C . ASP A 1 345 ? -3.519 9.774 -7.313 1.00 81.50 345 ASP A C 1
ATOM 2767 O O . ASP A 1 345 ? -3.935 10.057 -6.184 1.00 81.50 345 ASP A O 1
ATOM 2771 N N . ALA A 1 346 ? -4.078 10.288 -8.412 1.00 81.06 346 ALA A N 1
ATOM 2772 C CA . ALA A 1 346 ? -5.205 11.217 -8.387 1.00 81.06 346 ALA A CA 1
ATOM 2773 C C . ALA A 1 346 ? -6.454 10.653 -7.677 1.00 81.06 346 ALA A C 1
ATOM 2775 O O . ALA A 1 346 ? -7.173 11.408 -7.015 1.00 81.06 346 ALA A O 1
ATOM 2776 N N . LEU A 1 347 ? -6.714 9.340 -7.765 1.00 81.31 347 LEU A N 1
ATOM 2777 C CA . LEU A 1 347 ? -7.865 8.711 -7.105 1.00 81.31 347 LEU A CA 1
ATOM 2778 C C . LEU A 1 347 ? -7.655 8.642 -5.593 1.00 81.31 347 LEU A C 1
ATOM 2780 O O . LEU A 1 347 ? -8.582 8.904 -4.821 1.00 81.31 347 LEU A O 1
ATOM 2784 N N . MET A 1 348 ? -6.432 8.322 -5.168 1.00 81.44 348 MET A N 1
ATOM 2785 C CA . MET A 1 348 ? -6.049 8.340 -3.758 1.00 81.44 348 MET A CA 1
ATOM 2786 C C . MET A 1 348 ? -6.156 9.759 -3.192 1.00 81.44 348 MET A C 1
ATOM 2788 O O . MET A 1 348 ? -6.801 9.964 -2.162 1.00 81.44 348 MET A O 1
ATOM 2792 N N . ARG A 1 349 ? -5.642 10.756 -3.925 1.00 81.69 349 ARG A N 1
ATOM 2793 C CA . ARG A 1 349 ? -5.708 12.176 -3.558 1.00 81.69 349 ARG A CA 1
ATOM 2794 C C . ARG A 1 349 ? -7.139 12.691 -3.411 1.00 81.69 349 ARG A C 1
ATOM 2796 O O . ARG A 1 349 ? -7.440 13.358 -2.425 1.00 81.69 349 ARG A O 1
ATOM 2803 N N . ALA A 1 350 ? -8.042 12.350 -4.334 1.00 80.12 350 ALA A N 1
ATOM 2804 C CA . ALA A 1 350 ? -9.456 12.736 -4.252 1.00 80.12 350 ALA A CA 1
ATOM 2805 C C . ALA A 1 350 ? -10.151 12.166 -2.999 1.00 80.12 350 ALA A C 1
ATOM 2807 O O . ALA A 1 350 ? -11.068 12.764 -2.421 1.00 80.12 350 ALA A O 1
ATOM 2808 N N . ARG A 1 351 ? -9.694 11.001 -2.529 1.00 75.56 351 ARG A N 1
ATOM 2809 C CA . ARG A 1 351 ? -10.232 10.346 -1.336 1.00 75.56 351 ARG A CA 1
ATOM 2810 C C . ARG A 1 351 ? -9.695 10.919 -0.026 1.00 75.56 351 ARG A C 1
ATOM 2812 O O . ARG A 1 351 ? -10.218 10.529 1.007 1.00 75.56 351 ARG A O 1
ATOM 2819 N N . MET A 1 352 ? -8.778 11.887 -0.033 1.00 77.19 352 MET A N 1
ATOM 2820 C CA . MET A 1 352 ? -8.107 12.386 1.177 1.00 77.19 352 MET A CA 1
ATOM 2821 C C . MET A 1 352 ? -8.290 13.893 1.386 1.00 77.19 352 MET A C 1
ATOM 2823 O O . MET A 1 352 ? -8.520 14.647 0.444 1.00 77.19 352 MET A O 1
ATOM 2827 N N . CYS A 1 353 ? -8.177 14.345 2.638 1.00 67.06 353 CYS A N 1
ATOM 2828 C CA . CYS A 1 353 ? -8.154 15.771 2.964 1.00 67.06 353 CYS A CA 1
ATOM 2829 C C . CYS A 1 353 ? -6.723 16.310 2.873 1.00 67.06 353 CYS A C 1
ATOM 2831 O O . CYS A 1 353 ? -5.899 16.046 3.747 1.00 67.06 353 CYS A O 1
ATOM 2833 N N . ALA A 1 354 ? -6.433 17.107 1.845 1.00 63.25 354 ALA A N 1
ATOM 2834 C CA . ALA A 1 354 ? -5.189 17.861 1.761 1.00 63.25 354 ALA A CA 1
ATOM 2835 C C . ALA A 1 354 ? -5.376 19.240 2.409 1.00 63.25 354 ALA A C 1
ATOM 2837 O O . ALA A 1 354 ? -6.133 20.076 1.916 1.00 63.25 354 ALA A O 1
ATOM 2838 N N . TRP A 1 355 ? -4.672 19.497 3.510 1.00 63.34 355 TRP A N 1
ATOM 2839 C CA . TRP A 1 355 ? -4.709 20.800 4.168 1.00 63.34 355 TRP A CA 1
ATOM 2840 C C . TRP A 1 355 ? -3.650 21.697 3.546 1.00 63.34 355 TRP A C 1
ATOM 2842 O O . TRP A 1 355 ? -2.495 21.284 3.396 1.00 63.34 355 TRP A O 1
ATOM 2852 N N . ARG A 1 356 ? -4.016 22.938 3.202 1.00 57.88 356 ARG A N 1
ATOM 2853 C CA . ARG A 1 356 ? -3.014 23.933 2.810 1.00 57.88 356 ARG A CA 1
ATOM 2854 C C . ARG A 1 356 ? -2.033 24.096 3.958 1.00 57.88 356 ARG A C 1
ATOM 2856 O O . ARG A 1 356 ? -2.419 24.198 5.123 1.00 57.88 356 ARG A O 1
ATOM 2863 N N . ARG A 1 357 ? -0.750 24.114 3.621 1.00 45.72 357 ARG A N 1
ATOM 2864 C CA . ARG A 1 357 ? 0.310 24.378 4.583 1.00 45.72 357 ARG A CA 1
ATOM 2865 C C . ARG A 1 357 ? 0.148 25.808 5.113 1.00 45.72 357 ARG A C 1
ATOM 2867 O O . ARG A 1 357 ? 0.635 26.750 4.496 1.00 45.72 357 ARG A O 1
ATOM 2874 N N . PHE A 1 358 ? -0.491 25.976 6.271 1.00 42.31 358 PHE A N 1
ATOM 2875 C CA . PHE A 1 358 ? -0.332 27.200 7.055 1.00 42.31 358 PHE A CA 1
ATOM 2876 C C . PHE A 1 358 ? 1.142 27.266 7.472 1.00 42.31 358 PHE A C 1
ATOM 2878 O O . PHE A 1 358 ? 1.663 26.356 8.117 1.00 42.31 358 PHE A O 1
ATOM 2885 N N . GLY A 1 359 ? 1.857 28.274 6.969 1.00 39.75 359 GLY A N 1
ATOM 2886 C CA . GLY A 1 359 ? 3.315 28.365 7.088 1.00 39.75 359 GLY A CA 1
ATOM 2887 C C . GLY A 1 359 ? 4.080 28.076 5.791 1.00 39.75 359 GLY A C 1
ATOM 2888 O O . GLY A 1 359 ? 5.028 27.286 5.775 1.00 39.75 359 GLY A O 1
ATOM 2889 N N . ARG A 1 360 ? 3.662 28.719 4.701 1.00 30.25 360 ARG A N 1
ATOM 2890 C CA . ARG A 1 360 ? 4.510 29.578 3.860 1.00 30.25 360 ARG A CA 1
ATOM 2891 C C . ARG A 1 360 ? 3.580 30.629 3.255 1.00 30.25 360 ARG A C 1
ATOM 2893 O O . ARG A 1 360 ? 2.930 30.366 2.252 1.00 30.25 360 ARG A O 1
ATOM 2900 N N . CYS A 1 361 ? 3.533 31.821 3.849 1.00 27.86 361 CYS A N 1
ATOM 2901 C CA . CYS A 1 361 ? 3.231 33.017 3.070 1.00 27.86 361 CYS A CA 1
ATOM 2902 C C . CYS A 1 361 ? 4.459 33.261 2.177 1.00 27.86 361 CYS A C 1
ATOM 2904 O O . CYS A 1 361 ? 5.290 34.114 2.447 1.00 27.86 361 CYS A O 1
ATOM 2906 N N . ALA A 1 362 ? 4.661 32.395 1.182 1.00 31.50 362 ALA A N 1
ATOM 2907 C CA . ALA A 1 362 ? 5.295 32.835 -0.038 1.00 31.50 362 ALA A CA 1
ATOM 2908 C C . ALA A 1 362 ? 4.135 33.471 -0.781 1.00 31.50 362 ALA A C 1
ATOM 2910 O O . ALA A 1 362 ? 3.323 32.771 -1.390 1.00 31.50 362 ALA A O 1
ATOM 2911 N N . GLN A 1 363 ? 3.992 34.783 -0.633 1.00 28.61 363 GLN A N 1
ATOM 2912 C CA . GLN A 1 363 ? 3.224 35.550 -1.585 1.00 28.61 363 GLN A CA 1
ATOM 2913 C C . GLN A 1 363 ? 3.870 35.299 -2.957 1.00 28.61 363 GLN A C 1
ATOM 2915 O O . GLN A 1 363 ? 4.776 36.007 -3.379 1.00 28.61 363 GLN A O 1
ATOM 2920 N N . ARG A 1 364 ? 3.404 34.274 -3.682 1.00 28.73 364 ARG A N 1
ATOM 2921 C CA . ARG A 1 364 ? 3.289 34.398 -5.133 1.00 28.73 364 ARG A CA 1
ATOM 2922 C C . ARG A 1 364 ? 2.174 35.395 -5.340 1.00 28.73 364 ARG A C 1
ATOM 2924 O O . ARG A 1 364 ? 1.006 35.064 -5.499 1.00 28.73 364 ARG A O 1
ATOM 2931 N N . HIS A 1 365 ? 2.577 36.637 -5.194 1.00 26.12 365 HIS A N 1
ATOM 2932 C CA . HIS A 1 365 ? 1.856 37.767 -5.679 1.00 26.12 365 HIS A CA 1
ATOM 2933 C C . HIS A 1 365 ? 1.557 37.506 -7.163 1.00 26.12 365 HIS A C 1
ATOM 2935 O O . HIS A 1 365 ? 2.494 37.234 -7.919 1.00 26.12 365 HIS A O 1
ATOM 2941 N N . PRO A 1 366 ? 0.275 37.473 -7.583 1.00 23.00 366 PRO A N 1
ATOM 2942 C CA . PRO A 1 366 ? -0.033 37.533 -9.002 1.00 23.00 366 PRO A CA 1
ATOM 2943 C C . PRO A 1 366 ? 0.688 38.762 -9.555 1.00 23.00 366 PRO A C 1
ATOM 2945 O O . PRO A 1 366 ? 0.759 39.787 -8.875 1.00 23.00 366 PRO A O 1
ATOM 2948 N N . ALA A 1 367 ? 1.260 38.650 -10.751 1.00 31.86 367 ALA A N 1
ATOM 2949 C CA . ALA A 1 367 ? 2.041 39.695 -11.415 1.00 31.86 367 ALA A CA 1
ATOM 2950 C C . ALA A 1 367 ? 1.197 40.929 -11.825 1.00 31.86 367 ALA A C 1
ATOM 2952 O O . ALA A 1 367 ? 1.395 41.515 -12.882 1.00 31.86 367 ALA A O 1
ATOM 2953 N N . THR A 1 368 ? 0.209 41.308 -11.018 1.00 27.83 368 THR A N 1
ATOM 2954 C CA . THR A 1 368 ? -0.788 42.342 -11.285 1.00 27.83 368 THR A CA 1
ATOM 2955 C C . THR A 1 368 ? -1.392 42.825 -9.966 1.00 27.83 368 THR A C 1
ATOM 2957 O O . THR A 1 368 ? -2.584 42.732 -9.714 1.00 27.83 368 THR A O 1
ATOM 2960 N N . TYR A 1 369 ? -0.547 43.351 -9.088 1.00 26.59 369 TYR A N 1
ATOM 2961 C CA . TYR A 1 369 ? -0.921 44.480 -8.241 1.00 26.59 369 TYR A CA 1
ATOM 2962 C C . TYR A 1 369 ? 0.380 45.236 -7.922 1.00 26.59 369 TYR A C 1
ATOM 2964 O O . TYR A 1 369 ? 1.107 44.984 -6.967 1.00 26.59 369 TYR A O 1
ATOM 2972 N N . ARG A 1 370 ? 0.708 46.193 -8.795 1.00 29.53 370 ARG A N 1
ATOM 2973 C CA . ARG A 1 370 ? 1.391 47.413 -8.362 1.00 29.53 370 ARG A CA 1
ATOM 2974 C C . ARG A 1 370 ? 0.441 48.083 -7.365 1.00 29.53 370 ARG A C 1
ATOM 2976 O O . ARG A 1 370 ? -0.372 48.910 -7.751 1.00 29.53 370 ARG A O 1
ATOM 2983 N N . THR A 1 371 ? 0.487 47.701 -6.097 1.00 26.41 371 THR A N 1
ATOM 2984 C CA . THR A 1 371 ? 0.071 48.613 -5.032 1.00 26.41 371 THR A CA 1
ATOM 2985 C C . THR A 1 371 ? 1.332 49.273 -4.530 1.00 26.41 371 THR A C 1
ATOM 2987 O O . THR A 1 371 ? 2.169 48.632 -3.897 1.00 26.41 371 THR A O 1
ATOM 2990 N N . GLN A 1 372 ? 1.464 50.548 -4.881 1.00 30.67 372 GLN A N 1
ATOM 2991 C CA . GLN A 1 372 ? 2.303 51.522 -4.205 1.00 30.67 372 GLN A CA 1
ATOM 2992 C C . GLN A 1 372 ? 2.144 51.362 -2.685 1.00 30.67 372 GLN A C 1
ATOM 2994 O O . GLN A 1 372 ? 1.187 51.855 -2.096 1.00 30.67 372 GLN A O 1
ATOM 2999 N N . ILE A 1 373 ? 3.078 50.663 -2.044 1.00 28.64 373 ILE A N 1
ATOM 3000 C CA . ILE A 1 373 ? 3.365 50.890 -0.632 1.00 28.64 373 ILE A CA 1
ATOM 3001 C C . ILE A 1 373 ? 4.333 52.069 -0.638 1.00 28.64 373 ILE A C 1
ATOM 3003 O O . ILE A 1 373 ? 5.543 51.886 -0.726 1.00 28.64 373 ILE A O 1
ATOM 3007 N N . VAL A 1 374 ? 3.788 53.286 -0.627 1.00 32.31 374 VAL A N 1
ATOM 3008 C CA . VAL A 1 374 ? 4.570 54.481 -0.299 1.00 32.31 374 VAL A CA 1
ATOM 3009 C C . VAL A 1 374 ? 4.790 54.444 1.209 1.00 32.31 374 VAL A C 1
ATOM 3011 O O . VAL A 1 374 ? 3.997 54.9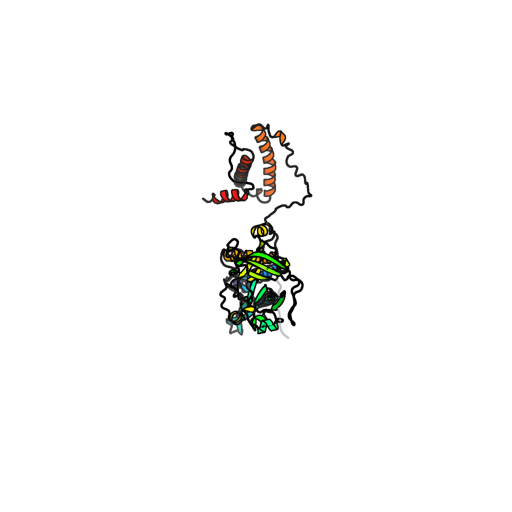50 1.995 1.00 32.31 374 VAL A O 1
ATOM 3014 N N . LEU A 1 375 ? 5.849 53.756 1.621 1.00 31.56 375 LEU A N 1
ATOM 3015 C CA . LEU A 1 375 ? 6.526 54.010 2.883 1.00 31.56 375 LEU A CA 1
ATOM 3016 C C . LEU A 1 375 ? 7.936 54.437 2.483 1.00 31.56 375 LEU A C 1
ATOM 3018 O O . LEU A 1 375 ? 8.761 53.589 2.156 1.00 31.56 375 LEU A O 1
ATOM 3022 N N . CYS A 1 376 ? 8.131 55.759 2.487 1.00 33.69 376 CYS A N 1
ATOM 3023 C CA . CYS A 1 376 ? 9.354 56.513 2.189 1.00 33.69 376 CYS A CA 1
ATOM 3024 C C . CYS A 1 376 ? 9.586 56.880 0.711 1.00 33.69 376 CYS A C 1
ATOM 3026 O O . CYS A 1 376 ? 10.196 56.128 -0.042 1.00 33.69 376 CYS A O 1
ATOM 3028 N N . ASP A 1 377 ? 9.215 58.112 0.342 1.00 33.75 377 ASP A N 1
ATOM 3029 C CA . ASP A 1 377 ? 9.883 58.854 -0.737 1.00 33.75 377 ASP A CA 1
ATOM 3030 C C . ASP A 1 377 ? 11.225 59.379 -0.202 1.00 33.75 377 ASP A C 1
ATOM 3032 O O . ASP A 1 377 ? 11.356 60.536 0.193 1.00 33.75 377 ASP A O 1
ATOM 3036 N N . VAL A 1 378 ? 12.232 58.508 -0.127 1.00 42.12 378 VAL A N 1
ATOM 3037 C CA . VAL A 1 378 ? 13.618 58.948 0.079 1.00 42.12 378 VAL A CA 1
ATOM 3038 C C . VAL A 1 378 ? 14.400 58.573 -1.168 1.00 42.12 378 VAL A C 1
ATOM 3040 O O . VAL A 1 378 ? 14.572 57.395 -1.477 1.00 42.12 378 VAL A O 1
ATOM 3043 N N . ASN A 1 379 ? 14.826 59.593 -1.913 1.00 41.19 379 ASN A N 1
ATOM 3044 C CA . ASN A 1 379 ? 15.512 59.428 -3.187 1.00 41.19 379 ASN A CA 1
ATOM 3045 C C . ASN A 1 379 ? 16.877 58.739 -2.944 1.00 41.19 379 ASN A C 1
ATOM 3047 O O . ASN A 1 379 ? 17.695 59.308 -2.215 1.00 41.19 379 ASN A O 1
ATOM 3051 N N . PRO A 1 380 ? 17.161 57.545 -3.501 1.00 42.53 380 PRO A N 1
ATOM 3052 C CA . PRO A 1 380 ? 18.358 56.760 -3.168 1.00 42.53 380 PRO A CA 1
ATOM 3053 C C . PRO A 1 380 ? 19.688 57.482 -3.425 1.00 42.53 380 PRO A C 1
ATOM 3055 O O . PRO A 1 380 ? 20.675 57.233 -2.739 1.00 42.53 380 PRO A O 1
ATOM 3058 N N . GLU A 1 381 ? 19.702 58.417 -4.374 1.00 42.44 381 GLU A N 1
ATOM 3059 C CA . GLU A 1 381 ? 20.866 59.239 -4.729 1.00 42.44 381 GLU A CA 1
ATOM 3060 C C . GLU A 1 381 ? 21.172 60.335 -3.693 1.00 42.44 381 GLU A C 1
ATOM 3062 O O . GLU A 1 381 ? 22.256 60.903 -3.691 1.00 42.44 381 GLU A O 1
ATOM 3067 N N . SER A 1 382 ? 20.252 60.615 -2.762 1.00 44.78 382 SER A N 1
ATOM 3068 C CA . SER A 1 382 ? 20.479 61.572 -1.665 1.00 44.78 382 SER A CA 1
ATOM 3069 C C . SER A 1 382 ? 21.202 60.954 -0.457 1.00 44.78 382 SER A C 1
ATOM 3071 O O . SER A 1 382 ? 21.666 61.672 0.429 1.00 44.78 382 SER A O 1
ATOM 3073 N N . LEU A 1 383 ? 21.349 59.621 -0.428 1.00 43.41 383 LEU A N 1
ATOM 3074 C CA . LEU A 1 383 ? 21.907 58.868 0.702 1.00 43.41 383 LEU A CA 1
ATOM 3075 C C . LEU A 1 383 ? 23.445 58.853 0.743 1.00 43.41 383 LEU A C 1
ATOM 3077 O O . LEU A 1 383 ? 24.026 58.591 1.795 1.00 43.41 383 LEU A O 1
ATOM 3081 N N . CYS A 1 384 ? 24.120 59.151 -0.371 1.00 44.16 384 CYS A N 1
ATOM 3082 C CA . CYS A 1 384 ? 25.582 59.082 -0.481 1.00 44.16 384 CYS A CA 1
ATOM 3083 C C . CYS A 1 384 ? 26.329 60.274 0.148 1.00 44.16 384 CYS A C 1
ATOM 3085 O O . CYS A 1 384 ? 27.559 60.265 0.191 1.00 44.16 384 CYS A O 1
ATOM 3087 N N . HIS A 1 385 ? 25.608 61.274 0.669 1.00 45.88 385 HIS A N 1
ATOM 3088 C CA . HIS A 1 385 ? 26.185 62.481 1.281 1.00 45.88 385 HIS A CA 1
ATOM 3089 C C . HIS A 1 385 ? 25.720 62.745 2.723 1.00 45.88 385 HIS A C 1
ATOM 3091 O O . HIS A 1 385 ? 25.970 63.820 3.268 1.00 45.88 385 HIS A O 1
ATOM 3097 N N . LEU A 1 386 ? 25.063 61.776 3.367 1.00 47.09 386 LEU A N 1
ATOM 3098 C CA . LEU A 1 386 ? 24.579 61.933 4.737 1.00 47.09 386 LEU A CA 1
ATOM 3099 C C . LEU A 1 386 ? 25.733 61.916 5.743 1.00 47.09 386 LEU A C 1
ATOM 3101 O O . LEU A 1 386 ? 26.506 60.962 5.847 1.00 47.09 386 LEU A O 1
ATOM 3105 N N . THR A 1 387 ? 25.829 62.985 6.526 1.00 50.66 387 THR A N 1
ATOM 3106 C CA . THR A 1 387 ? 26.718 63.041 7.684 1.00 50.66 387 THR A CA 1
ATOM 3107 C C . THR A 1 387 ? 26.170 62.165 8.808 1.00 50.66 387 THR A C 1
ATOM 3109 O O . THR A 1 387 ? 24.970 61.920 8.922 1.00 50.66 387 THR A O 1
ATOM 3112 N N . ARG A 1 388 ? 27.051 61.714 9.707 1.00 42.62 388 ARG A N 1
ATOM 3113 C CA . ARG A 1 388 ? 26.676 60.820 10.815 1.00 42.62 388 ARG A CA 1
ATOM 3114 C C . ARG A 1 388 ? 25.497 61.350 11.648 1.00 42.62 388 ARG A C 1
ATOM 3116 O O . ARG A 1 388 ? 24.693 60.557 12.111 1.00 42.62 388 ARG A O 1
ATOM 3123 N N . VAL A 1 389 ? 25.381 62.668 11.821 1.00 48.03 389 VAL A N 1
ATOM 3124 C CA . VAL A 1 389 ? 24.304 63.310 12.600 1.00 48.03 389 VAL A CA 1
ATOM 3125 C C . VAL A 1 389 ? 22.959 63.258 11.865 1.00 48.03 389 VAL A C 1
ATOM 3127 O O . VAL A 1 389 ? 21.956 62.873 12.456 1.00 48.03 389 VAL A O 1
ATOM 3130 N N . THR A 1 390 ? 22.951 63.540 10.562 1.00 48.00 390 THR A N 1
ATOM 3131 C CA . THR A 1 390 ? 21.726 63.537 9.740 1.00 48.00 390 THR A CA 1
ATOM 3132 C C . THR A 1 390 ? 21.182 62.123 9.510 1.00 48.00 390 THR A C 1
ATOM 3134 O O . THR A 1 390 ? 19.969 61.925 9.451 1.00 48.00 390 THR A O 1
ATOM 3137 N N . GLY A 1 391 ? 22.056 61.111 9.486 1.00 48.28 391 GLY A N 1
ATOM 3138 C CA . GLY A 1 391 ? 21.644 59.703 9.498 1.00 48.28 391 GLY A CA 1
ATOM 3139 C C . GLY A 1 391 ? 20.926 59.282 10.789 1.00 48.28 391 GLY A C 1
ATOM 3140 O O . GLY A 1 391 ? 19.948 58.537 10.731 1.00 48.28 391 GLY A O 1
ATOM 3141 N N . TRP A 1 392 ? 21.358 59.791 11.950 1.00 50.25 392 TRP A N 1
ATOM 3142 C CA . TRP A 1 392 ? 20.705 59.514 13.237 1.00 50.25 392 TRP A CA 1
ATOM 3143 C C . TRP A 1 392 ? 19.346 60.211 13.378 1.00 50.25 392 TRP A C 1
ATOM 3145 O O . TRP A 1 392 ? 18.417 59.610 13.915 1.00 50.25 392 TRP A O 1
ATOM 3155 N N . GLU A 1 393 ? 19.191 61.429 12.854 1.00 50.50 393 GLU A N 1
ATOM 3156 C CA . GLU A 1 393 ? 17.896 62.128 12.828 1.00 50.50 393 GLU A CA 1
ATOM 3157 C C . GLU A 1 393 ? 16.874 61.413 11.932 1.00 50.50 393 GLU A C 1
ATOM 3159 O O . GLU A 1 393 ? 15.732 61.200 12.340 1.00 50.50 393 GLU A O 1
ATOM 3164 N N . LEU A 1 394 ? 17.289 60.951 10.745 1.00 51.97 394 LEU A N 1
ATOM 3165 C CA . LEU A 1 394 ? 16.442 60.146 9.857 1.00 51.97 394 LEU A CA 1
ATOM 3166 C C . LEU A 1 394 ? 16.037 58.812 10.494 1.00 51.97 394 LEU A C 1
ATOM 3168 O O . LEU A 1 394 ? 14.879 58.412 10.395 1.00 51.97 394 LEU A O 1
ATOM 3172 N N . PHE A 1 395 ? 16.965 58.140 11.177 1.00 49.09 395 PHE A N 1
ATOM 3173 C CA . PHE A 1 395 ? 16.678 56.906 11.906 1.00 49.09 395 PHE A CA 1
ATOM 3174 C C . PHE A 1 395 ? 15.682 57.133 13.054 1.00 49.09 395 PHE A C 1
ATOM 3176 O O . PHE A 1 395 ? 14.714 56.385 13.178 1.00 49.09 395 PHE A O 1
ATOM 3183 N N . SER A 1 396 ? 15.867 58.193 13.847 1.00 50.84 396 SER A N 1
ATOM 3184 C CA . SER A 1 396 ? 14.964 58.554 14.948 1.00 50.84 396 SER A CA 1
ATOM 3185 C C . SER A 1 396 ? 13.543 58.841 14.453 1.00 50.84 396 SER A C 1
ATOM 3187 O O . SER A 1 396 ? 12.579 58.304 14.998 1.00 50.84 396 SER A O 1
ATOM 3189 N N . ASN A 1 397 ? 13.411 59.606 13.365 1.00 53.66 397 ASN A N 1
ATOM 3190 C CA . ASN A 1 397 ? 12.117 59.950 12.766 1.00 53.66 397 ASN A CA 1
ATOM 3191 C C . ASN A 1 397 ? 11.378 58.735 12.172 1.00 53.66 397 ASN A C 1
ATOM 3193 O O . ASN A 1 397 ? 10.157 58.758 12.035 1.00 53.66 397 ASN A O 1
ATOM 3197 N N . GLN A 1 398 ? 12.097 57.664 11.822 1.00 51.97 398 GLN A N 1
ATOM 3198 C CA . GLN A 1 398 ? 11.526 56.416 11.293 1.00 51.97 398 GLN A CA 1
ATOM 3199 C C . GLN A 1 398 ? 11.241 55.378 12.387 1.00 51.97 398 GLN A C 1
ATOM 3201 O O . GLN A 1 398 ? 10.376 54.515 12.218 1.00 51.97 398 GLN A O 1
ATOM 3206 N N . LEU A 1 399 ? 11.925 55.476 13.530 1.00 52.50 399 LEU A N 1
ATOM 3207 C CA . LEU A 1 399 ? 11.689 54.618 14.687 1.00 52.50 399 LEU A CA 1
ATOM 3208 C C . LEU A 1 399 ? 10.306 54.885 15.300 1.00 52.50 399 LEU A C 1
ATOM 3210 O O . LEU A 1 399 ? 9.599 53.953 15.671 1.00 52.50 399 LEU A O 1
ATOM 3214 N N . GLU A 1 400 ? 9.893 56.149 15.360 1.00 53.78 400 GLU A N 1
ATOM 3215 C CA . GLU A 1 400 ? 8.642 56.586 15.985 1.00 53.78 400 GLU A CA 1
ATOM 3216 C C . GLU A 1 400 ? 7.370 55.973 15.348 1.00 53.78 400 GLU A C 1
ATOM 3218 O O . GLU A 1 400 ? 6.585 55.346 16.069 1.00 53.78 400 GLU A O 1
ATOM 3223 N N . PRO A 1 401 ? 7.155 56.025 14.014 1.00 51.56 401 PRO A N 1
ATOM 3224 C CA . PRO A 1 401 ? 6.014 55.361 13.374 1.00 51.56 401 PRO A CA 1
ATOM 3225 C C . PRO A 1 401 ? 6.100 53.827 13.418 1.00 51.56 401 PRO A C 1
ATOM 3227 O O . PRO A 1 401 ? 5.067 53.153 13.413 1.00 51.56 401 PRO A O 1
ATOM 3230 N N . PHE A 1 402 ? 7.307 53.258 13.489 1.00 49.94 402 PHE A N 1
ATOM 3231 C CA . PHE A 1 402 ? 7.515 51.814 13.608 1.00 49.94 402 PHE A CA 1
ATOM 3232 C C . PHE A 1 402 ? 7.145 51.299 15.004 1.00 49.94 402 PHE A C 1
ATOM 3234 O O . PHE A 1 402 ? 6.389 50.334 15.128 1.00 49.94 402 PHE A O 1
ATOM 3241 N N . VAL A 1 403 ? 7.582 51.995 16.058 1.00 53.44 403 VAL A N 1
ATOM 3242 C CA . VAL A 1 403 ? 7.172 51.721 17.441 1.00 53.44 403 VAL A CA 1
ATOM 3243 C C . VAL A 1 403 ? 5.664 51.916 17.597 1.00 53.44 403 VAL A C 1
ATOM 3245 O O . VAL A 1 403 ? 5.007 51.066 18.191 1.00 53.44 403 VAL A O 1
ATOM 3248 N N . LYS A 1 404 ? 5.081 52.956 16.988 1.00 51.91 404 LYS A N 1
ATOM 3249 C CA . LYS A 1 404 ? 3.629 53.193 17.019 1.00 51.91 404 LYS A CA 1
ATOM 3250 C C . LYS A 1 404 ? 2.827 52.044 16.391 1.00 51.91 404 LYS A C 1
ATOM 3252 O O . LYS A 1 404 ? 1.835 51.621 16.974 1.00 51.91 404 LYS A O 1
ATOM 3257 N N . LYS A 1 405 ? 3.299 51.468 15.278 1.00 50.53 405 LYS A N 1
ATOM 3258 C CA . LYS A 1 405 ? 2.690 50.275 14.657 1.00 50.53 405 LYS A CA 1
ATOM 3259 C C . LYS A 1 405 ? 2.872 48.993 15.472 1.00 50.53 405 LYS A C 1
ATOM 3261 O O . LYS A 1 405 ? 1.981 48.149 15.478 1.00 50.53 405 LYS A O 1
ATOM 3266 N N . ILE A 1 406 ? 4.007 48.832 16.155 1.00 49.06 406 ILE A N 1
ATOM 3267 C CA . ILE A 1 406 ? 4.233 47.705 17.076 1.00 49.06 406 ILE A CA 1
ATOM 3268 C C . ILE A 1 406 ? 3.299 47.810 18.285 1.00 49.06 406 ILE A C 1
ATOM 3270 O O . ILE A 1 406 ? 2.735 46.804 18.706 1.00 49.06 406 ILE A O 1
ATOM 3274 N N . ILE A 1 407 ? 3.096 49.024 18.803 1.00 49.19 407 ILE A N 1
ATOM 3275 C CA . ILE A 1 407 ? 2.140 49.302 19.876 1.00 49.19 407 ILE A CA 1
ATOM 3276 C C . ILE A 1 407 ? 0.717 49.013 19.388 1.00 49.19 407 ILE A C 1
ATOM 3278 O O . ILE A 1 407 ? 0.031 48.240 20.042 1.00 49.19 407 ILE A O 1
ATOM 3282 N N . GLU A 1 408 ? 0.299 49.516 18.219 1.00 50.22 408 GLU A N 1
ATOM 3283 C CA . GLU A 1 408 ? -1.022 49.225 17.628 1.00 50.22 408 GLU A CA 1
ATOM 3284 C C . GLU A 1 408 ? -1.282 47.724 17.439 1.00 50.22 408 GLU A C 1
ATOM 3286 O O . GLU A 1 408 ? -2.381 47.249 17.713 1.00 50.22 408 GLU A O 1
ATOM 3291 N N . PHE A 1 409 ? -0.266 46.955 17.040 1.00 46.62 409 PHE A N 1
ATOM 3292 C CA . PHE A 1 409 ? -0.356 45.497 16.924 1.00 46.62 409 PHE A CA 1
ATOM 3293 C C . PHE A 1 409 ? -0.464 44.780 18.286 1.00 46.62 409 PHE A C 1
ATOM 3295 O O . PHE A 1 409 ? -0.950 43.653 18.353 1.00 46.62 409 PHE A O 1
ATOM 3302 N N . ALA A 1 410 ? -0.034 45.418 19.377 1.00 47.91 410 ALA A N 1
ATOM 3303 C CA . ALA A 1 410 ? -0.007 44.854 20.727 1.00 47.91 410 ALA A CA 1
ATOM 3304 C C . ALA A 1 410 ? -1.183 45.302 21.631 1.00 47.91 410 ALA A C 1
ATOM 3306 O O . ALA A 1 410 ? -1.246 44.898 22.799 1.00 47.91 410 ALA A O 1
ATOM 3307 N N . ILE A 1 411 ? -2.115 46.125 21.125 1.00 48.03 411 ILE A N 1
ATOM 3308 C CA . ILE A 1 411 ? -3.142 46.821 21.929 1.00 48.03 411 ILE A CA 1
ATOM 3309 C C . ILE A 1 411 ? -4.203 45.918 22.590 1.00 48.03 411 ILE A C 1
ATOM 3311 O O . ILE A 1 411 ? -4.840 46.380 23.530 1.00 48.03 411 ILE A O 1
ATOM 3315 N N . ASP A 1 412 ? -4.319 44.625 22.277 1.00 51.44 412 ASP A N 1
ATOM 3316 C CA . ASP A 1 412 ? -5.234 43.746 23.041 1.00 51.44 412 ASP A CA 1
ATOM 3317 C C . ASP A 1 412 ? -4.645 43.206 24.365 1.00 51.44 412 ASP A C 1
ATOM 3319 O O . ASP A 1 412 ? -5.352 42.570 25.146 1.00 51.44 412 ASP A O 1
ATOM 3323 N N . GLY A 1 413 ? -3.370 43.472 24.681 1.00 51.88 413 GLY A N 1
ATOM 3324 C CA . GLY A 1 413 ? -2.761 42.969 25.926 1.00 51.88 413 GLY A CA 1
ATOM 3325 C C . GLY A 1 413 ? -1.634 43.803 26.532 1.00 51.88 413 GLY A C 1
ATOM 3326 O O . GLY A 1 413 ? -1.326 43.628 27.709 1.00 51.88 413 GLY A O 1
ATOM 3327 N N . PHE A 1 414 ? -1.027 44.728 25.782 1.00 57.22 414 PHE A N 1
ATOM 3328 C CA . PHE A 1 414 ? 0.157 45.458 26.250 1.00 57.22 414 PHE A CA 1
ATOM 3329 C C . PHE A 1 414 ? -0.148 46.486 27.350 1.00 57.22 414 PHE A C 1
ATOM 3331 O O . PHE A 1 414 ? 0.623 46.620 28.299 1.00 57.22 414 PHE A O 1
ATOM 3338 N N . LEU A 1 415 ? -1.296 47.170 27.273 1.00 54.47 415 LEU A N 1
ATOM 3339 C CA . LEU A 1 415 ? -1.711 48.191 28.250 1.00 54.47 415 LEU A CA 1
ATOM 3340 C C . LEU A 1 415 ? -2.087 47.610 29.624 1.00 54.47 415 LEU A C 1
ATOM 3342 O O . LEU A 1 415 ? -2.104 48.346 30.604 1.00 54.47 415 LEU A O 1
ATOM 3346 N N . ASN A 1 416 ? -2.330 46.297 29.704 1.00 57.84 416 ASN A N 1
ATOM 3347 C CA . ASN A 1 416 ? -2.650 45.595 30.951 1.00 57.84 416 ASN A CA 1
ATOM 3348 C C . ASN A 1 416 ? -1.398 45.117 31.712 1.00 57.84 416 ASN A C 1
ATOM 3350 O O . ASN A 1 416 ? -1.520 44.495 32.767 1.00 57.84 416 ASN A O 1
ATOM 3354 N N . LEU A 1 417 ? -0.196 45.371 31.180 1.00 59.62 417 LEU A N 1
ATOM 3355 C CA . LEU A 1 417 ? 1.071 44.990 31.805 1.00 59.62 417 LEU A CA 1
ATOM 3356 C C . LEU A 1 417 ? 1.621 46.107 32.711 1.00 59.62 417 LEU A C 1
ATOM 3358 O O . LEU A 1 417 ? 1.449 47.286 32.400 1.00 59.62 417 LEU A O 1
ATOM 3362 N N . PRO A 1 418 ? 2.350 45.763 33.790 1.00 66.81 418 PRO A N 1
ATOM 3363 C CA . PRO A 1 418 ? 3.066 46.740 34.604 1.00 66.81 418 PRO A CA 1
ATOM 3364 C C . PRO A 1 418 ? 4.073 47.556 33.779 1.00 66.81 418 PRO A C 1
ATOM 3366 O O . PRO A 1 418 ? 4.728 47.030 32.873 1.00 66.81 418 PRO A O 1
ATOM 3369 N N . GLN A 1 419 ? 4.242 48.833 34.132 1.00 55.41 419 GLN A N 1
ATOM 3370 C CA . GLN A 1 419 ? 5.084 49.792 33.400 1.00 55.41 419 GLN A CA 1
ATOM 3371 C C . GLN A 1 419 ? 6.542 49.315 33.239 1.00 55.41 419 GLN A C 1
ATOM 3373 O O . GLN A 1 419 ? 7.157 49.516 32.194 1.00 55.41 419 GLN A O 1
ATOM 3378 N N . GLU A 1 420 ? 7.085 48.606 34.231 1.00 62.88 420 GLU A N 1
ATOM 3379 C CA . GLU A 1 420 ? 8.424 48.000 34.175 1.00 62.88 420 GLU A CA 1
ATOM 3380 C C . GLU A 1 420 ? 8.548 46.922 33.085 1.00 62.88 420 GLU A C 1
ATOM 3382 O O . GLU A 1 420 ? 9.544 46.866 32.362 1.00 62.88 420 GLU A O 1
ATOM 3387 N N . THR A 1 421 ? 7.511 46.099 32.907 1.00 58.00 421 THR A N 1
ATOM 3388 C CA . THR A 1 421 ? 7.469 45.016 31.913 1.00 58.00 421 THR A CA 1
ATOM 3389 C C . THR A 1 421 ? 7.314 45.562 30.496 1.00 58.00 421 THR A C 1
ATOM 3391 O O . THR A 1 421 ? 7.958 45.070 29.570 1.00 58.00 421 THR A O 1
ATOM 3394 N N . GLN A 1 422 ? 6.521 46.624 30.327 1.00 58.19 422 GLN A N 1
ATOM 3395 C CA . GLN A 1 422 ? 6.400 47.346 29.057 1.00 58.19 422 GLN A CA 1
ATOM 3396 C C . GLN A 1 422 ? 7.753 47.923 28.618 1.00 58.19 422 GLN A C 1
ATOM 3398 O O . GLN A 1 422 ? 8.162 47.764 27.466 1.00 58.19 422 GLN A O 1
ATOM 3403 N N . ILE A 1 423 ? 8.487 48.532 29.556 1.00 59.28 423 ILE A N 1
ATOM 3404 C CA . ILE A 1 423 ? 9.822 49.091 29.314 1.00 59.28 423 ILE A CA 1
ATOM 3405 C C . ILE A 1 423 ? 10.837 47.984 29.002 1.00 59.28 423 ILE A C 1
ATOM 3407 O O . ILE A 1 423 ? 11.671 48.161 28.116 1.00 59.28 423 ILE A O 1
ATOM 3411 N N . HIS A 1 424 ? 10.773 46.837 29.680 1.00 55.31 424 HIS A N 1
ATOM 3412 C CA . HIS A 1 424 ? 11.688 45.718 29.441 1.00 55.31 424 HIS A CA 1
ATOM 3413 C C . HIS A 1 424 ? 11.455 45.040 28.078 1.00 55.31 424 HIS A C 1
ATOM 3415 O O . HIS A 1 424 ? 12.416 44.686 27.395 1.00 55.31 424 HIS A O 1
ATOM 3421 N N . LEU A 1 425 ? 10.195 44.903 27.647 1.00 52.25 425 LEU A N 1
ATOM 3422 C CA . LEU A 1 425 ? 9.837 44.375 26.323 1.00 52.25 425 LEU A CA 1
ATOM 3423 C C . LEU A 1 425 ? 10.291 45.308 25.194 1.00 52.25 425 LEU A C 1
ATOM 3425 O O . LEU A 1 425 ? 10.848 44.850 24.198 1.00 52.25 425 LEU A O 1
ATOM 3429 N N . LEU A 1 426 ? 10.135 46.622 25.375 1.00 57.41 426 LEU A N 1
ATOM 3430 C CA . LEU A 1 426 ? 10.637 47.616 24.425 1.00 57.41 426 LEU A CA 1
ATOM 3431 C C . LEU A 1 426 ? 12.172 47.661 24.401 1.00 57.41 426 LEU A C 1
ATOM 3433 O O . LEU A 1 426 ? 12.762 47.716 23.327 1.00 57.41 426 LEU A O 1
ATOM 3437 N N . LYS A 1 427 ? 12.844 47.584 25.556 1.00 56.09 427 LYS A N 1
ATOM 3438 C CA . LYS A 1 427 ? 14.315 47.616 25.625 1.00 56.09 427 LYS A CA 1
ATOM 3439 C C . LYS A 1 427 ? 14.974 46.348 25.082 1.00 56.09 427 LYS A C 1
ATOM 3441 O O . LYS A 1 427 ? 16.007 46.469 24.441 1.00 56.09 427 LYS A O 1
ATOM 3446 N N . GLY A 1 428 ? 14.407 45.161 25.300 1.00 50.66 428 GLY A N 1
ATOM 3447 C CA . GLY A 1 428 ? 14.999 43.902 24.834 1.00 50.66 428 GLY A CA 1
ATOM 3448 C C . GLY A 1 428 ? 14.828 43.679 23.331 1.00 50.66 428 GLY A C 1
ATOM 3449 O O . GLY A 1 428 ? 15.789 43.410 22.621 1.00 50.66 428 GLY A O 1
ATOM 3450 N N . SER A 1 429 ? 13.608 43.837 22.814 1.00 52.50 429 SER A N 1
ATOM 3451 C CA . SER A 1 429 ? 13.293 43.463 21.429 1.00 52.50 429 SER A CA 1
ATOM 3452 C C . SER A 1 429 ? 13.718 44.513 20.399 1.00 52.50 429 SER A C 1
ATOM 3454 O O . SER A 1 429 ? 14.079 44.162 19.276 1.00 52.50 429 SER A O 1
ATOM 3456 N N . VAL A 1 430 ? 13.702 45.800 20.766 1.00 52.38 430 VAL A N 1
ATOM 3457 C CA . VAL A 1 430 ? 14.073 46.893 19.852 1.00 52.38 430 VAL A CA 1
ATOM 3458 C C . VAL A 1 430 ? 15.594 46.978 19.688 1.00 52.38 430 VAL A C 1
ATOM 3460 O O . VAL A 1 430 ? 16.064 47.165 18.572 1.00 52.38 430 VAL A O 1
ATOM 3463 N N . PHE A 1 431 ? 16.381 46.759 20.750 1.00 48.12 431 PHE A N 1
ATOM 3464 C CA . PHE A 1 431 ? 17.851 46.772 20.663 1.00 48.12 431 PHE A CA 1
ATOM 3465 C C . PHE A 1 431 ? 18.407 45.593 19.852 1.00 48.12 431 PHE A C 1
ATOM 3467 O O . PHE A 1 431 ? 19.317 45.778 19.045 1.00 48.12 431 PHE A O 1
ATOM 3474 N N . GLU A 1 432 ? 17.821 44.404 20.011 1.00 52.34 432 GLU A N 1
ATOM 3475 C CA . GLU A 1 432 ? 18.158 43.204 19.231 1.00 52.34 432 GLU A CA 1
ATOM 3476 C C . GLU A 1 432 ? 17.858 43.399 17.733 1.00 52.34 432 GLU A C 1
ATOM 3478 O O . GLU A 1 432 ? 18.666 43.040 16.877 1.00 52.34 432 GLU A O 1
ATOM 3483 N N . LEU A 1 433 ? 16.739 44.050 17.390 1.00 50.28 433 LEU A N 1
ATOM 3484 C CA . LEU A 1 433 ? 16.405 44.388 16.001 1.00 50.28 433 LEU A CA 1
ATOM 3485 C C . LEU A 1 433 ? 17.305 45.495 15.429 1.00 50.28 433 LEU A C 1
ATOM 3487 O O . LEU A 1 433 ? 17.696 45.418 14.263 1.00 50.28 433 LEU A O 1
ATOM 3491 N N . CYS A 1 434 ? 17.704 46.479 16.241 1.00 47.12 434 CYS A N 1
ATOM 3492 C CA . CYS A 1 434 ? 18.681 47.501 15.855 1.00 47.12 434 CYS A CA 1
ATOM 3493 C C . CYS A 1 434 ? 20.075 46.906 15.588 1.00 47.12 434 CYS A C 1
ATOM 3495 O O . CYS A 1 434 ? 20.747 47.338 14.652 1.00 47.12 434 CYS A O 1
ATOM 3497 N N . LEU A 1 435 ? 20.492 45.879 16.339 1.00 47.28 435 LEU A N 1
ATOM 3498 C CA . LEU A 1 435 ? 21.737 45.130 16.103 1.00 47.28 435 LEU A CA 1
ATOM 3499 C C . LEU A 1 435 ? 21.703 44.283 14.822 1.00 47.28 435 LEU A C 1
ATOM 3501 O O . LEU A 1 435 ? 22.756 44.002 14.258 1.00 47.28 435 LEU A O 1
ATOM 3505 N N . ILE A 1 436 ? 20.516 43.907 14.339 1.00 47.81 436 ILE A N 1
ATOM 3506 C CA . ILE A 1 436 ? 20.328 43.209 13.056 1.00 47.81 436 ILE A CA 1
ATOM 3507 C C . ILE A 1 436 ? 20.290 44.201 11.881 1.00 47.81 436 ILE A C 1
ATOM 3509 O O . ILE A 1 436 ? 20.764 43.879 10.793 1.00 47.81 436 ILE A O 1
ATOM 3513 N N . PHE A 1 437 ? 19.769 45.415 12.088 1.00 43.84 437 PHE A N 1
ATOM 3514 C CA . PHE A 1 437 ? 19.695 46.457 11.055 1.00 43.84 437 PHE A CA 1
ATOM 3515 C C . PHE A 1 437 ? 21.003 47.248 10.880 1.00 43.84 437 PHE A C 1
ATOM 3517 O O . PHE A 1 437 ? 21.346 47.612 9.758 1.00 43.84 437 PHE A O 1
ATOM 3524 N N . ALA A 1 438 ? 21.769 47.489 11.948 1.00 41.91 438 ALA A N 1
ATOM 3525 C CA . ALA A 1 438 ? 23.025 48.247 11.885 1.00 41.91 438 ALA A CA 1
ATOM 3526 C C . ALA A 1 438 ? 24.108 47.646 10.948 1.00 41.91 438 ALA A C 1
ATOM 3528 O O . ALA A 1 438 ? 24.755 48.415 10.236 1.00 41.91 438 ALA A O 1
ATOM 3529 N N . PRO A 1 439 ? 24.296 46.312 10.852 1.00 41.03 439 PRO A N 1
ATOM 3530 C CA . PRO A 1 439 ? 25.255 45.699 9.930 1.00 41.03 439 PRO A CA 1
ATOM 3531 C C . PRO A 1 439 ? 24.815 45.764 8.464 1.00 41.03 439 PRO A C 1
ATOM 3533 O O . PRO A 1 439 ? 25.656 45.695 7.574 1.00 41.03 439 PRO A O 1
ATOM 3536 N N . MET A 1 440 ? 23.513 45.926 8.190 1.00 43.62 440 MET A N 1
ATOM 3537 C CA . MET A 1 440 ? 23.016 46.084 6.817 1.00 43.62 440 MET A CA 1
ATOM 3538 C C . MET A 1 440 ? 23.420 47.425 6.190 1.00 43.62 440 MET A C 1
ATOM 3540 O O . MET A 1 440 ? 23.415 47.542 4.968 1.00 43.62 440 MET A O 1
ATOM 3544 N N . TYR A 1 441 ? 23.797 48.413 7.007 1.00 43.88 441 TYR A N 1
ATOM 3545 C CA . TYR A 1 441 ? 24.190 49.753 6.560 1.00 43.88 441 TYR A CA 1
ATOM 3546 C C . TYR A 1 441 ? 25.636 50.123 6.919 1.00 43.88 441 TYR A C 1
ATOM 3548 O O . TYR A 1 441 ? 26.067 51.241 6.645 1.00 43.88 441 TYR A O 1
ATOM 3556 N N . HIS A 1 442 ? 26.411 49.202 7.501 1.00 34.81 442 HIS A N 1
ATOM 3557 C CA . HIS A 1 442 ? 27.806 49.446 7.855 1.00 34.81 442 HIS A CA 1
ATOM 3558 C C . HIS A 1 442 ? 28.670 48.217 7.544 1.00 34.81 442 HIS A C 1
ATOM 3560 O O . HIS A 1 442 ? 28.769 47.285 8.339 1.00 34.81 442 HIS A O 1
ATOM 3566 N N . TYR A 1 443 ? 29.341 48.237 6.389 1.00 34.28 443 TYR A N 1
ATOM 3567 C CA . TYR A 1 443 ? 30.451 47.328 6.102 1.00 34.28 443 TYR A CA 1
ATOM 3568 C C . TYR A 1 443 ? 31.709 47.950 6.717 1.00 34.28 443 TYR A C 1
ATOM 3570 O O . TYR A 1 443 ? 32.160 49.008 6.276 1.00 34.28 443 TYR A O 1
ATOM 3578 N N . LYS A 1 444 ? 32.228 47.371 7.803 1.00 34.88 444 LYS A N 1
ATOM 3579 C CA . LYS A 1 444 ? 33.548 47.749 8.312 1.00 34.88 444 LYS A CA 1
ATOM 3580 C C . LYS A 1 444 ? 34.597 46.932 7.570 1.00 34.88 444 LYS A C 1
ATOM 3582 O O . LYS A 1 444 ? 34.510 45.713 7.523 1.00 34.88 444 LYS A O 1
ATOM 3587 N N . ASP A 1 445 ? 35.566 47.668 7.045 1.00 30.61 445 ASP A N 1
ATOM 3588 C CA . ASP A 1 445 ? 36.868 47.216 6.569 1.00 30.61 445 ASP A CA 1
ATOM 3589 C C . ASP A 1 445 ? 36.929 46.735 5.114 1.00 30.61 445 ASP A C 1
ATOM 3591 O O . ASP A 1 445 ? 36.979 45.553 4.798 1.00 30.61 445 ASP A O 1
ATOM 3595 N N . THR A 1 446 ? 37.107 47.697 4.208 1.00 30.12 446 THR A N 1
ATOM 3596 C CA . THR A 1 446 ? 38.229 47.577 3.273 1.00 30.12 446 THR A CA 1
ATOM 3597 C C . THR A 1 446 ? 39.357 48.477 3.765 1.00 30.12 446 THR A C 1
ATOM 3599 O O . THR A 1 446 ? 39.403 49.664 3.450 1.00 30.12 446 THR A O 1
ATOM 3602 N N . GLN A 1 447 ? 40.300 47.914 4.514 1.00 31.31 447 GLN A N 1
ATOM 3603 C CA . GLN A 1 447 ? 41.695 48.211 4.218 1.00 31.31 447 GLN A CA 1
ATOM 3604 C C . GLN A 1 447 ? 42.253 46.967 3.541 1.00 31.31 447 GLN A C 1
ATOM 3606 O O . GLN A 1 447 ? 42.502 45.978 4.217 1.00 31.31 447 GLN A O 1
ATOM 3611 N N . VAL A 1 448 ? 42.333 47.010 2.207 1.00 25.70 448 VAL A N 1
ATOM 3612 C CA . VAL A 1 448 ? 43.343 46.388 1.327 1.00 25.70 448 VAL A CA 1
ATOM 3613 C C . VAL A 1 448 ? 42.753 46.215 -0.082 1.00 25.70 448 VAL A C 1
ATOM 3615 O O . VAL A 1 448 ? 41.681 45.653 -0.288 1.00 25.70 448 VAL A O 1
ATOM 3618 N N . VAL A 1 449 ? 43.497 46.771 -1.035 1.00 31.11 449 VAL A N 1
ATOM 3619 C CA . VAL A 1 449 ? 43.410 46.626 -2.493 1.00 31.11 449 VAL A CA 1
ATOM 3620 C C . VAL A 1 449 ? 44.034 45.282 -2.904 1.00 31.11 449 VAL A C 1
ATOM 3622 O O . VAL A 1 449 ? 44.995 44.872 -2.261 1.00 31.11 449 VAL A O 1
ATOM 3625 N N . CYS A 1 450 ? 43.525 44.676 -3.989 1.00 23.53 450 CYS A N 1
ATOM 3626 C CA . CYS A 1 450 ? 43.980 43.490 -4.763 1.00 23.53 450 CYS A CA 1
ATOM 3627 C C . CYS A 1 450 ? 42.893 42.400 -4.751 1.00 23.53 450 CYS A C 1
ATOM 3629 O O . CYS A 1 450 ? 42.411 42.011 -3.698 1.00 23.53 450 CYS A O 1
ATOM 3631 N N . GLY A 1 451 ? 42.364 41.953 -5.889 1.00 25.55 451 GLY A N 1
ATOM 3632 C CA . GLY A 1 451 ? 43.112 41.327 -6.980 1.00 25.55 451 GLY A CA 1
ATOM 3633 C C . GLY A 1 451 ? 42.967 39.808 -6.823 1.00 25.55 451 GLY A C 1
ATOM 3634 O O . GLY A 1 451 ? 43.380 39.276 -5.805 1.00 25.55 451 GLY A O 1
ATOM 3635 N N . GLU A 1 452 ? 42.300 39.170 -7.788 1.00 32.41 452 GLU A N 1
ATOM 3636 C CA . GLU A 1 452 ? 42.183 37.721 -8.048 1.00 32.41 452 GLU A CA 1
ATOM 3637 C C . GLU A 1 452 ? 42.548 36.722 -6.925 1.00 32.41 452 GLU A C 1
ATOM 3639 O O . GLU A 1 452 ? 43.722 36.501 -6.636 1.00 32.41 452 GLU A O 1
ATOM 3644 N N . ARG A 1 453 ? 41.541 35.992 -6.412 1.00 23.33 453 ARG A N 1
ATOM 3645 C CA . ARG A 1 453 ? 41.527 34.515 -6.275 1.00 23.33 453 ARG A CA 1
ATOM 3646 C C . ARG A 1 453 ? 40.216 34.020 -5.653 1.00 23.33 453 ARG A C 1
ATOM 3648 O O . ARG A 1 453 ? 39.646 34.644 -4.766 1.00 23.33 453 ARG A O 1
ATOM 3655 N N . GLU A 1 454 ? 39.746 32.892 -6.172 1.00 29.36 454 GLU A N 1
ATOM 3656 C CA . GLU A 1 454 ? 38.510 32.189 -5.820 1.00 29.36 454 GLU A CA 1
ATOM 3657 C C . GLU A 1 454 ? 38.487 31.655 -4.375 1.00 29.36 454 GLU A C 1
ATOM 3659 O O . GLU A 1 454 ? 39.522 31.251 -3.851 1.00 29.36 454 GLU A O 1
ATOM 3664 N N . THR A 1 455 ? 37.294 31.609 -3.757 1.00 23.89 455 THR A N 1
ATOM 3665 C CA . THR A 1 455 ? 36.707 30.522 -2.916 1.00 23.89 455 THR A CA 1
ATOM 3666 C C . THR A 1 455 ? 35.359 31.012 -2.308 1.00 23.89 455 THR A C 1
ATOM 3668 O O . THR A 1 455 ? 35.035 32.192 -2.418 1.00 23.89 455 THR A O 1
ATOM 3671 N N . PRO A 1 456 ? 34.452 30.151 -1.795 1.00 28.17 456 PRO A N 1
ATOM 3672 C CA . PRO A 1 456 ? 33.515 29.403 -2.621 1.00 28.17 456 PRO A CA 1
ATOM 3673 C C . PRO A 1 456 ? 32.077 29.551 -2.085 1.00 28.17 456 PRO A C 1
ATOM 3675 O O . PRO A 1 456 ? 31.608 28.673 -1.382 1.00 28.17 456 PRO A O 1
ATOM 3678 N N . PHE A 1 457 ? 31.339 30.622 -2.390 1.00 24.45 457 PHE A N 1
ATOM 3679 C CA . PHE A 1 457 ? 29.885 30.653 -2.134 1.00 24.45 457 PHE A CA 1
ATOM 3680 C C . PHE A 1 457 ? 29.160 31.522 -3.170 1.00 24.45 457 PHE A C 1
ATOM 3682 O O . PHE A 1 457 ? 29.069 32.742 -3.050 1.00 24.45 457 PHE A O 1
ATOM 3689 N N . ARG A 1 458 ? 28.608 30.880 -4.207 1.00 24.47 458 ARG A N 1
ATOM 3690 C CA . ARG A 1 458 ? 27.666 31.495 -5.156 1.00 24.47 458 ARG A CA 1
ATOM 3691 C C . ARG A 1 458 ? 26.229 31.416 -4.603 1.00 24.47 458 ARG A C 1
ATOM 3693 O O . ARG A 1 458 ? 25.512 30.469 -4.893 1.00 24.47 458 ARG A O 1
ATOM 3700 N N . SER A 1 459 ? 25.803 32.482 -3.914 1.00 26.19 459 SER A N 1
ATOM 3701 C CA . SER A 1 459 ? 24.402 32.945 -3.711 1.00 26.19 459 SER A CA 1
ATOM 3702 C C . SER A 1 459 ? 23.409 32.053 -2.910 1.00 26.19 459 SER A C 1
ATOM 3704 O O . SER A 1 459 ? 23.667 30.876 -2.695 1.00 26.19 459 SER A O 1
ATOM 3706 N N . PRO A 1 460 ? 22.238 32.576 -2.481 1.00 40.06 460 PRO A N 1
ATOM 3707 C CA . PRO A 1 460 ? 22.081 33.564 -1.413 1.00 40.06 460 PRO A CA 1
ATOM 3708 C C . PRO A 1 460 ? 21.040 33.116 -0.352 1.00 40.06 460 PRO A C 1
ATOM 3710 O O . PRO A 1 460 ? 20.363 32.103 -0.491 1.00 40.06 460 PRO A O 1
ATOM 3713 N N . VAL A 1 461 ? 20.841 33.948 0.677 1.00 30.20 461 VAL A N 1
ATOM 3714 C CA . VAL A 1 461 ? 19.795 33.846 1.720 1.00 30.20 461 VAL A CA 1
ATOM 3715 C C . VAL A 1 461 ? 20.102 32.853 2.848 1.00 30.20 461 VAL A C 1
ATOM 3717 O O . VAL A 1 461 ? 19.476 31.804 3.000 1.00 30.20 461 VAL A O 1
ATOM 3720 N N . VAL A 1 462 ? 20.983 33.267 3.763 1.00 32.78 462 VAL A N 1
ATOM 3721 C CA . VAL A 1 462 ? 20.874 32.794 5.148 1.00 32.78 462 VAL A CA 1
ATOM 3722 C C . VAL A 1 462 ? 19.593 33.399 5.719 1.00 32.78 462 VAL A C 1
ATOM 3724 O O . VAL A 1 462 ? 19.480 34.605 5.924 1.00 32.78 462 VAL A O 1
ATOM 3727 N N . SER A 1 463 ? 18.580 32.558 5.905 1.00 35.12 463 SER A N 1
ATOM 3728 C CA . SER A 1 463 ? 17.304 32.957 6.491 1.00 35.12 463 SER A CA 1
ATOM 3729 C C . SER A 1 463 ? 17.515 33.507 7.904 1.00 35.12 463 SER A C 1
ATOM 3731 O O . SER A 1 463 ? 18.181 32.871 8.720 1.00 35.12 463 SER A O 1
ATOM 3733 N N . LEU A 1 464 ? 16.850 34.621 8.226 1.00 32.97 464 LEU A N 1
ATOM 3734 C CA . LEU A 1 464 ? 16.741 35.201 9.574 1.00 32.97 464 LEU A CA 1
ATOM 3735 C C . LEU A 1 464 ? 16.414 34.148 10.661 1.00 32.97 464 LEU A C 1
ATOM 3737 O O . LEU A 1 464 ? 16.797 34.291 11.816 1.00 32.97 464 LEU A O 1
ATOM 3741 N N . ARG A 1 465 ? 15.743 33.047 10.285 1.00 33.00 465 ARG A N 1
ATOM 3742 C CA . ARG A 1 465 ? 15.425 31.909 11.166 1.00 33.00 465 ARG A CA 1
ATOM 3743 C C . ARG A 1 465 ? 16.637 31.090 11.607 1.00 33.00 465 ARG A C 1
ATOM 3745 O O . ARG A 1 465 ? 16.596 30.519 12.692 1.00 33.00 465 ARG A O 1
ATOM 3752 N N . THR A 1 466 ? 17.677 31.002 10.783 1.00 36.03 466 THR A N 1
ATOM 3753 C CA . THR A 1 466 ? 18.913 30.271 11.105 1.00 36.03 466 THR A CA 1
ATOM 3754 C C . THR A 1 466 ? 19.738 31.050 12.128 1.00 36.03 466 THR A C 1
ATOM 3756 O O . THR A 1 466 ? 20.248 30.462 13.075 1.00 36.03 466 THR A O 1
ATOM 3759 N N . LEU A 1 467 ? 19.763 32.381 12.003 1.00 35.19 467 LEU A N 1
ATOM 3760 C CA . LEU A 1 467 ? 20.368 33.288 12.982 1.00 35.19 467 LEU A CA 1
ATOM 3761 C C . LEU A 1 467 ? 19.585 33.314 14.308 1.00 35.19 467 LEU A C 1
ATOM 3763 O O . LEU A 1 467 ? 20.185 33.160 15.366 1.00 35.19 467 LEU A O 1
ATOM 3767 N N . LEU A 1 468 ? 18.249 33.379 14.262 1.00 34.88 468 LEU A N 1
ATOM 3768 C CA . LEU A 1 468 ? 17.392 33.321 15.458 1.00 34.88 468 LEU A CA 1
ATOM 3769 C C . LEU A 1 468 ? 17.519 32.002 16.239 1.00 34.88 468 LEU A C 1
ATOM 3771 O O . LEU A 1 468 ? 17.494 32.012 17.465 1.00 34.88 468 LEU A O 1
ATOM 3775 N N . ARG A 1 469 ? 17.691 30.861 15.556 1.00 35.03 469 ARG A N 1
ATOM 3776 C CA . ARG A 1 469 ? 17.923 29.566 16.225 1.00 35.03 469 ARG A CA 1
ATOM 3777 C C . ARG A 1 469 ? 19.269 29.502 16.940 1.00 35.03 469 ARG A C 1
ATOM 3779 O O . ARG A 1 469 ? 19.330 28.957 18.033 1.00 35.03 469 ARG A O 1
ATOM 3786 N N . PHE A 1 470 ? 20.315 30.077 16.351 1.00 35.75 470 PHE A N 1
ATOM 3787 C CA . PHE A 1 470 ? 21.655 30.083 16.940 1.00 35.75 470 PHE A CA 1
ATOM 3788 C C . PHE A 1 470 ? 21.738 30.951 18.210 1.00 35.75 470 PHE A C 1
ATOM 3790 O O . PHE A 1 470 ? 22.488 30.635 19.130 1.00 35.75 470 PHE A O 1
ATOM 3797 N N . VAL A 1 471 ? 20.936 32.020 18.282 1.00 35.22 471 VAL A N 1
ATOM 3798 C CA . VAL A 1 471 ? 20.848 32.911 19.454 1.00 35.22 471 VAL A CA 1
ATOM 3799 C C . VAL A 1 471 ? 19.978 32.308 20.568 1.00 35.22 471 VAL A C 1
ATOM 3801 O O . VAL A 1 471 ? 20.340 32.378 21.743 1.00 35.22 471 VAL A O 1
ATOM 3804 N N . LEU A 1 472 ? 18.870 31.644 20.217 1.00 36.00 472 LEU A N 1
ATOM 3805 C CA . LEU A 1 472 ? 17.984 30.995 21.195 1.00 36.00 472 LEU A CA 1
ATOM 3806 C C . LEU A 1 472 ? 18.601 29.741 21.843 1.00 36.00 472 LEU A C 1
ATOM 3808 O O . LEU A 1 472 ? 18.304 29.456 22.998 1.00 36.00 472 LEU A O 1
ATOM 3812 N N . ASP A 1 473 ? 19.494 29.022 21.154 1.00 33.31 473 ASP A N 1
ATOM 3813 C CA . ASP A 1 473 ? 20.212 27.877 21.746 1.00 33.31 473 ASP A CA 1
ATOM 3814 C C . ASP A 1 473 ? 21.315 28.297 22.734 1.00 33.31 473 ASP A C 1
ATOM 3816 O O . ASP A 1 473 ? 21.721 27.504 23.582 1.00 33.31 473 ASP A O 1
ATOM 3820 N N . LYS A 1 474 ? 21.787 29.551 22.677 1.00 33.25 474 LYS A N 1
ATOM 3821 C CA . LYS A 1 474 ? 22.830 30.074 23.578 1.00 33.25 474 LYS A CA 1
ATOM 3822 C C . LYS A 1 474 ? 22.309 30.788 24.827 1.00 33.25 474 LYS A C 1
ATOM 3824 O O . LYS A 1 474 ? 23.114 31.217 25.645 1.00 33.25 474 LYS A O 1
ATOM 3829 N N . THR A 1 475 ? 20.993 30.895 25.002 1.00 34.47 475 THR A N 1
ATOM 3830 C CA . THR A 1 475 ? 20.363 31.589 26.143 1.00 34.47 475 THR A CA 1
ATOM 3831 C C . THR A 1 475 ? 19.771 30.645 27.196 1.00 34.47 475 THR A C 1
ATOM 3833 O O . THR A 1 475 ? 19.016 31.082 28.059 1.00 34.47 475 THR A O 1
ATOM 3836 N N . ARG A 1 476 ? 20.151 29.358 27.199 1.00 33.44 476 ARG A N 1
ATOM 3837 C CA . ARG A 1 476 ? 19.967 28.485 28.371 1.00 33.44 476 ARG A CA 1
ATOM 3838 C C . ARG A 1 476 ? 21.183 28.565 29.296 1.00 33.44 476 ARG A C 1
ATOM 3840 O O . ARG A 1 476 ? 22.129 27.802 29.123 1.00 33.44 476 ARG A O 1
ATOM 3847 N N . PHE A 1 477 ? 21.106 29.468 30.268 1.00 33.12 477 PHE A N 1
ATOM 3848 C CA . PHE A 1 477 ? 21.682 29.325 31.606 1.00 33.12 477 PHE A CA 1
ATOM 3849 C C . PHE A 1 477 ? 20.700 29.892 32.624 1.00 33.12 477 PHE A C 1
ATOM 3851 O O . PHE A 1 477 ? 20.135 30.972 32.334 1.00 33.12 477 PHE A O 1
#

Sequence (477 aa):
MVRVIRTFDVVNAANKVTSSSRPQTEDVNELCDDCRRAEAKDFWRACVQVRQRAEFKKTLFYLEQLLLKHSAHKECTGVKPVPTGIDFYFAKQQEARKFVDFLMTVLPCKYHYAQELVSHDTKNNTYDYKHTFCVEIVPICRDNIVCLPKKQAQQYGNMSQIVLCLRVSNVITLIDPNNLQLVDVQATNFWREPFDSLCGPKQLTEFYVLDVESIDNFERKAGHGYISKKHELADVWLVRSDQVGMSDAQSLSARTHLGHLLSPGDLVMAFDMKNCNVNNATFDAMSVDNVPDAIIVRKVFDRSRRVAERQWKLKKLVVGGNIVGNETASVADEFQGFMEDIEEDALMRARMCAWRRFGRCAQRHPATYRTQIVLCDVNPESLCHLTRVTGWELFSNQLEPFVKKIIEFAIDGFLNLPQETQIHLLKGSVFELCLIFAPMYHYKDTQVVCGERETPFRSPVVSLRTLLRFVLDKTRF

InterPro domains:
  IPR000536 Nuclear hormone receptor, ligand-binding domain [PS51843] (363-477)
  IPR007064 Nmd3, N-terminal [PF04981] (29-137)
  IPR035500 Nuclear hormone receptor-like domain superfamily [G3DSA:1.10.565.10] (352-466)
  IPR035500 Nuclear hormone receptor-like domain superfamily [SSF48508] (344-456)
  IPR039768 Ribosomal export protein Nmd3 [PTHR12746] (29-356)
  IPR048898 60S ribosomal export protein NMD3, OB-fold domain [PF21192] (204-299)
  IPR048899 60S ribosomal export protein NMD3, SH3 domain [PF21193] (140-187)

Secondary structure (DSSP, 8-state):
-----------------------------PPPHHHHHHHSTT--SEEEEEEE-SS--HHHHHHHHHHHHHTTTTT-SEEEEETTEEEEEESSHHHHHHHHHHHHHHS-EEEEEEEEEEEEETTTTEEEEEEEEEEEE-S--TT-EEE--HHHHHHTTS--SEEEEEEESSSEEEE-TTT-EEEEE-HHHHHHS---EEE-GGG-EEEEEEEEEE-S---PPTT--EEPSS-B-EEEEEEETTTTT-TT---EEEEESBGGG--TT-EEEEEESSS-----HHHHTS-GGGS-SEEEEEE---HHHHHHH--EEPPPSSSSS-SSSTT-HHHHHHHHHHHHHHHH-HHHHHTS--EE-SS-------S-------S----GGGGGG--HHHHHHHHHHHHHHHHHHHHHHHTTTGGGS-HHHHHHHHHHHHHHHHHHHGGGS----------------------HHHHHHHHHTT---

Foldseek 3Di:
DDDDDDDDDDDDDDDDDDDPDDDDPPPPPDDDPVRVLLVVPDDFQEKEAEFAPAPFCLVQVLVQQLCVVVVLLVQFSDWDFDQGHIMTTHNDPVSVVVSVVVCLQKFQKDKDKDKDWDDADPVVRDTRIRIYIYIYGAHDDALFWWQAFQVVCVVQQVAARTWGQHDTINWTWIARLAFQAIDTHHSVNCVVPPTDGQDDLVQWFKKAWAAKAWDDDDDDDPRGHDHDPVFTKIKTWIWGPVCPPPPPTDIFIDIGRHRVPDDHGFMFTKHQPVPDDTDDPSVVPDDPVSDGRMYTRGTDDDLVVCVVPDQWDGDGPDDPQHSHGDDDVVVVVSVSVSVVSCVVDPVSVVSGDTHGPPPDPPPPPPPDDPDPPPPDPDDPVVPVPDDPVNVVVVVVVVVVVVVVVVCVVCVVPLVVDDPVVNVVVCVPPVVVVVVVVVCVPDDPDDPDDDDDDDDDDDDDDPDPVVVVVVVVVPPDD

Organism: Caenorhabditis remanei (NCBI:txid31234)

pLDDT: mean 72.33, std 23.78, range [23.0, 97.38]